Protein AF-0000000084556655 (afdb_homodimer)

Sequence (620 aa):
MANNKLNLEGQIQQMKSKNIGFNIVKEPEALEYLAKHTYYFRLKHYAENFEKIKKPGVGTRYLALEFAHLKELSLLDLYYRRVMFNIVQDVEHYAKIQLLNALARNKKENGYDIVNEYMEKRKYLDKELSRHQTKYAKGLIEKYRGNFAVWNIIEVQTFSQFIDLYDMYFEKYQQKHVDTKYINVVKNLRNSIAHNNCLMFNLHPSATASDTEDAIRIAVGMGLDEDESREMNHVTFIKELNITLYVFWNIVTSEEEKEFQLELLHDLVNKRFNRHMFYFENNNIVLPVLKYAQKLVKFYFDKICDNKNHMANNKLNLEGQIQQMKSKNIGFNIVKEPEALEYLAKHTYYFRLKHYAENFEKIKKPGVGTRYLALEFAHLKELSLLDLYYRRVMFNIVQDVEHYAKIQLLNALARNKKENGYDIVNEYMEKRKYLDKELSRHQTKYAKGLIEKYRGNFAVWNIIEVQTFSQFIDLYDMYFEKYQQKHVDTKYINVVKNLRNSIAHNNCLMFNLHPSATASDTEDAIRIAVGMGLDEDESREMNHVTFIKELNITLYVFWNIVTSEEEKEFQLELLHDLVNKRFNRHMFYFENNNIVLPVLKYAQKLVKFYFDKICDNKNH

Solvent-accessible surface area (backbone atoms only — not comparable to full-atom values): 33568 Å² total; per-residue (Å²): 128,82,93,59,69,52,41,71,67,50,47,53,51,50,38,44,67,26,43,39,36,50,83,84,39,39,63,70,58,48,49,49,43,42,72,39,74,43,46,69,64,66,43,50,41,40,52,64,48,47,56,65,45,77,45,91,95,72,43,61,31,40,52,93,39,40,51,48,51,35,54,47,51,53,49,52,40,53,54,48,44,63,53,47,48,56,52,42,50,46,40,56,53,29,50,52,44,48,51,51,53,53,45,49,69,32,90,88,51,62,42,38,61,64,41,51,53,48,47,64,73,35,78,56,45,68,60,50,44,63,71,65,46,41,84,74,28,43,64,55,50,67,71,32,62,96,62,48,32,52,78,58,44,63,68,49,42,54,72,68,56,39,51,51,53,53,44,54,51,39,66,72,66,65,55,93,73,80,59,58,74,50,51,48,46,33,49,50,51,42,50,36,48,74,59,67,50,70,66,65,27,55,46,37,53,75,40,72,42,73,86,36,63,64,40,25,51,53,41,35,72,71,69,44,57,59,70,58,30,52,42,45,26,19,10,47,56,47,25,45,50,52,37,36,50,53,50,38,66,72,50,51,65,36,64,67,59,52,49,53,54,40,50,56,46,35,49,43,51,66,44,58,51,55,75,59,44,74,76,30,70,89,36,88,32,53,38,59,49,53,54,50,52,28,52,59,43,46,53,57,42,49,51,51,55,51,53,70,78,98,127,80,90,60,72,52,42,72,68,50,47,53,51,51,39,43,66,25,42,39,37,47,82,84,39,40,63,70,58,49,49,50,42,43,73,38,74,44,48,68,63,66,42,52,43,40,52,64,49,47,55,66,46,77,44,91,95,71,42,62,32,40,52,93,38,40,52,48,53,35,54,48,51,52,49,52,39,52,54,49,43,62,56,47,47,56,50,42,51,44,42,54,53,29,49,52,44,51,52,51,54,52,44,49,70,33,89,90,50,63,41,38,61,65,41,50,51,49,48,66,72,34,77,57,45,70,60,50,44,62,69,66,48,42,84,75,28,43,62,55,49,67,72,31,60,96,61,48,33,53,77,56,44,64,68,50,42,53,72,69,56,40,50,51,53,52,45,54,52,39,67,74,67,68,54,95,72,80,59,59,74,52,51,50,48,34,51,52,52,43,52,36,48,73,60,67,50,68,67,66,26,56,46,38,52,78,41,70,41,74,85,37,63,62,41,27,50,53,40,36,71,74,68,44,58,59,70,60,30,53,42,46,25,19,10,46,57,46,26,45,50,51,39,36,51,54,48,38,67,72,49,50,65,36,64,66,58,52,48,51,53,40,49,54,47,35,47,42,51,65,43,56,52,54,75,60,44,73,75,30,69,90,37,86,32,52,39,59,50,53,53,49,50,28,52,59,45,45,52,57,42,49,52,51,55,50,53,72,76,97

Structure (mmCIF, N/CA/C/O backbone):
data_AF-0000000084556655-model_v1
#
loop_
_entity.id
_entity.type
_entity.pdbx_description
1 polymer 'CAAX protease'
#
loop_
_atom_site.group_PDB
_atom_site.id
_atom_site.type_symbol
_atom_site.label_atom_id
_atom_site.label_alt_id
_atom_site.label_comp_id
_atom_site.label_asym_id
_atom_site.label_entity_id
_atom_site.label_seq_id
_atom_site.pdbx_PDB_ins_code
_atom_site.Cartn_x
_atom_site.Cartn_y
_atom_site.Cartn_z
_atom_site.occupancy
_atom_site.B_iso_or_equiv
_atom_site.auth_seq_id
_atom_site.auth_comp_id
_atom_site.auth_asym_id
_atom_site.auth_atom_id
_atom_site.pdbx_PDB_model_num
ATOM 1 N N . MET A 1 1 ? 0.926 -37.781 -4.48 1 36.56 1 MET A N 1
ATOM 2 C CA . MET A 1 1 ? 2.109 -37.438 -5.27 1 36.56 1 MET A CA 1
ATOM 3 C C . MET A 1 1 ? 3.045 -36.531 -4.5 1 36.56 1 MET A C 1
ATOM 5 O O . MET A 1 1 ? 2.588 -35.656 -3.752 1 36.56 1 MET A O 1
ATOM 9 N N . ALA A 1 2 ? 4.145 -36.906 -4.195 1 43.53 2 ALA A N 1
ATOM 10 C CA . ALA A 1 2 ? 5.148 -36.312 -3.309 1 43.53 2 ALA A CA 1
ATOM 11 C C . ALA A 1 2 ? 5.379 -34.844 -3.635 1 43.53 2 ALA A C 1
ATOM 13 O O . ALA A 1 2 ? 5.59 -34.469 -4.797 1 43.53 2 ALA A O 1
ATOM 14 N N . ASN A 1 3 ? 4.715 -33.906 -2.957 1 57.12 3 ASN A N 1
ATOM 15 C CA . ASN A 1 3 ? 4.926 -32.469 -2.996 1 57.12 3 ASN A CA 1
ATOM 16 C C . ASN A 1 3 ? 6.41 -32.125 -3.064 1 57.12 3 ASN A C 1
ATOM 18 O O . ASN A 1 3 ? 7.074 -32 -2.033 1 57.12 3 ASN A O 1
ATOM 22 N N . ASN A 1 4 ? 7.039 -32.594 -4.25 1 71.06 4 ASN A N 1
ATOM 23 C CA . ASN A 1 4 ? 8.477 -32.438 -4.438 1 71.06 4 ASN A CA 1
ATOM 24 C C . ASN A 1 4 ? 8.812 -31.062 -5.027 1 71.06 4 ASN A C 1
ATOM 26 O O . ASN A 1 4 ? 7.965 -30.422 -5.656 1 71.06 4 ASN A O 1
ATOM 30 N N . LYS A 1 5 ? 9.836 -30.625 -4.621 1 86.19 5 LYS A N 1
ATOM 31 C CA . LYS A 1 5 ? 10.438 -29.453 -5.242 1 86.19 5 LYS A CA 1
ATOM 32 C C . LYS A 1 5 ? 10.547 -29.625 -6.754 1 86.19 5 LYS A C 1
ATOM 34 O O . LYS A 1 5 ? 11.047 -30.641 -7.234 1 86.19 5 LYS A O 1
ATOM 39 N N . LEU A 1 6 ? 9.922 -28.781 -7.5 1 88.56 6 LEU A N 1
ATOM 40 C CA . LEU A 1 6 ? 9.945 -28.844 -8.961 1 88.56 6 LEU A CA 1
ATOM 41 C C . LEU A 1 6 ? 10.711 -27.672 -9.555 1 88.56 6 LEU A C 1
ATOM 43 O O . LEU A 1 6 ? 10.617 -26.547 -9.055 1 88.56 6 LEU A O 1
ATOM 47 N N . ASN A 1 7 ? 11.492 -28.016 -10.57 1 90.38 7 ASN A N 1
ATOM 48 C CA . ASN A 1 7 ? 11.992 -26.906 -11.398 1 90.38 7 ASN A CA 1
ATOM 49 C C . ASN A 1 7 ? 10.922 -26.406 -12.359 1 90.38 7 ASN A C 1
ATOM 51 O O . ASN A 1 7 ? 9.773 -26.844 -12.312 1 90.38 7 ASN A O 1
ATOM 55 N N . LEU A 1 8 ? 11.273 -25.516 -13.219 1 91.88 8 LEU A N 1
ATOM 56 C CA . LEU A 1 8 ? 10.281 -24.859 -14.07 1 91.88 8 LEU A CA 1
ATOM 57 C C . LEU A 1 8 ? 9.633 -25.875 -15.016 1 91.88 8 LEU A C 1
ATOM 59 O O . LEU A 1 8 ? 8.414 -25.859 -15.203 1 91.88 8 LEU A O 1
ATOM 63 N N . GLU A 1 9 ? 10.453 -26.719 -15.57 1 93 9 GLU A N 1
ATOM 64 C CA . GLU A 1 9 ? 9.922 -27.734 -16.469 1 93 9 GLU A CA 1
ATOM 65 C C . GLU A 1 9 ? 9.008 -28.703 -15.734 1 93 9 GLU A C 1
ATOM 67 O O . GLU A 1 9 ? 7.977 -29.125 -16.266 1 93 9 GLU A O 1
ATOM 72 N N . GLY A 1 10 ? 9.461 -29.031 -14.586 1 93.44 10 GLY A N 1
ATOM 73 C CA . GLY A 1 10 ? 8.633 -29.891 -13.75 1 93.44 10 GLY A CA 1
ATOM 74 C C . GLY A 1 10 ? 7.297 -29.25 -13.398 1 93.44 10 GLY A C 1
ATOM 75 O O . GLY A 1 10 ? 6.277 -29.953 -13.32 1 93.44 10 GLY A O 1
ATOM 76 N N . GLN A 1 11 ? 7.289 -27.969 -13.188 1 93.56 11 GLN A N 1
ATOM 77 C CA . GLN A 1 11 ? 6.051 -27.25 -12.906 1 93.56 11 GLN A CA 1
ATOM 78 C C . GLN A 1 11 ? 5.098 -27.297 -14.094 1 93.56 11 GLN A C 1
ATOM 80 O O . GLN A 1 11 ? 3.896 -27.516 -13.922 1 93.56 11 GLN A O 1
ATOM 85 N N . ILE A 1 12 ? 5.652 -27.109 -15.266 1 95.75 12 ILE A N 1
ATOM 86 C CA . ILE A 1 12 ? 4.844 -27.172 -16.484 1 95.75 12 ILE A CA 1
ATOM 87 C C . ILE A 1 12 ? 4.234 -28.562 -16.625 1 95.75 12 ILE A C 1
ATOM 89 O O . ILE A 1 12 ? 3.049 -28.703 -16.938 1 95.75 12 ILE A O 1
ATOM 93 N N . GLN A 1 13 ? 5.043 -29.594 -16.359 1 94.81 13 GLN A N 1
ATOM 94 C CA . GLN A 1 13 ? 4.555 -30.969 -16.453 1 94.81 13 GLN A CA 1
ATOM 95 C C . GLN A 1 13 ? 3.459 -31.234 -15.43 1 94.81 13 GLN A C 1
ATOM 97 O O . GLN A 1 13 ? 2.486 -31.938 -15.719 1 94.81 13 GLN A O 1
ATOM 102 N N . GLN A 1 14 ? 3.652 -30.688 -14.289 1 93.19 14 GLN A N 1
ATOM 103 C CA . GLN A 1 14 ? 2.627 -30.844 -13.266 1 93.19 14 GLN A CA 1
ATOM 104 C C . GLN A 1 14 ? 1.327 -30.156 -13.688 1 93.19 14 GLN A C 1
ATOM 106 O O . GLN A 1 14 ? 0.241 -30.703 -13.477 1 93.19 14 GLN A O 1
ATOM 111 N N . MET A 1 15 ? 1.434 -29.016 -14.242 1 95.56 15 MET A N 1
ATOM 112 C CA . MET A 1 15 ? 0.252 -28.312 -14.727 1 95.56 15 MET A CA 1
ATOM 113 C C . MET A 1 15 ? -0.468 -29.125 -15.797 1 95.56 15 MET A C 1
ATOM 115 O O . MET A 1 15 ? -1.693 -29.25 -15.773 1 95.56 15 MET A O 1
ATOM 119 N N . LYS A 1 16 ? 0.329 -29.688 -16.609 1 95.62 16 LYS A N 1
ATOM 120 C CA . LYS A 1 16 ? -0.246 -30.516 -17.672 1 95.62 16 LYS A CA 1
ATOM 121 C C . LYS A 1 16 ? -0.95 -31.734 -17.078 1 95.62 16 LYS A C 1
ATOM 123 O O . LYS A 1 16 ? -2.023 -32.125 -17.547 1 95.62 16 LYS A O 1
ATOM 128 N N . SER A 1 17 ? -0.299 -32.25 -16.109 1 93.12 17 SER A N 1
ATOM 129 C CA . SER A 1 17 ? -0.875 -33.438 -15.461 1 93.12 17 SER A CA 1
ATOM 130 C C . SER A 1 17 ? -2.215 -33.125 -14.812 1 93.12 17 SER A C 1
ATOM 132 O O . SER A 1 17 ? -3.047 -34 -14.617 1 93.12 17 SER A O 1
ATOM 134 N N . LYS A 1 18 ? -2.42 -31.859 -14.5 1 94.56 18 LYS A N 1
ATOM 135 C CA . LYS A 1 18 ? -3.674 -31.406 -13.898 1 94.56 18 LYS A CA 1
ATOM 136 C C . LYS A 1 18 ? -4.629 -30.875 -14.961 1 94.56 18 LYS A C 1
ATOM 138 O O . LYS A 1 18 ? -5.645 -30.266 -14.641 1 94.56 18 LYS A O 1
ATOM 143 N N . ASN A 1 19 ? -4.242 -31.031 -16.203 1 95.31 19 ASN A N 1
ATOM 144 C CA . ASN A 1 19 ? -5.051 -30.703 -17.375 1 95.31 19 ASN A CA 1
ATOM 145 C C . ASN A 1 19 ? -5.141 -29.203 -17.578 1 95.31 19 ASN A C 1
ATOM 147 O O . ASN A 1 19 ? -6.18 -28.688 -18 1 95.31 19 ASN A O 1
ATOM 151 N N . ILE A 1 20 ? -4.137 -28.531 -17.156 1 97.19 20 ILE A N 1
ATOM 152 C CA . ILE A 1 20 ? -4.004 -27.125 -17.516 1 97.19 20 ILE A CA 1
ATOM 153 C C . ILE A 1 20 ? -3.404 -27 -18.922 1 97.19 20 ILE A C 1
ATOM 155 O O . ILE A 1 20 ? -2.361 -27.594 -19.203 1 97.19 20 ILE A O 1
ATOM 159 N N . GLY A 1 21 ? -4.082 -26.203 -19.781 1 97.44 21 GLY A N 1
ATOM 160 C CA . GLY A 1 21 ? -3.688 -26.156 -21.172 1 97.44 21 GLY A CA 1
ATOM 161 C C . GLY A 1 21 ? -2.678 -25.062 -21.469 1 97.44 21 GLY A C 1
ATOM 162 O O . GLY A 1 21 ? -2.559 -24.094 -20.703 1 97.44 21 GLY A O 1
ATOM 163 N N . PHE A 1 22 ? -2.008 -25.219 -22.531 1 98.12 22 PHE A N 1
ATOM 164 C CA . PHE A 1 22 ? -1.019 -24.266 -23.031 1 98.12 22 PHE A CA 1
ATOM 165 C C . PHE A 1 22 ? -1.264 -23.953 -24.5 1 98.12 22 PHE A C 1
ATOM 167 O O . PHE A 1 22 ? -0.319 -23.859 -25.297 1 98.12 22 PHE A O 1
ATOM 174 N N . ASN A 1 23 ? -2.533 -23.734 -24.797 1 97.12 23 ASN A N 1
ATOM 175 C CA . ASN A 1 23 ? -2.902 -23.5 -26.203 1 97.12 23 ASN A CA 1
ATOM 176 C C . ASN A 1 23 ? -2.916 -22 -26.531 1 97.12 23 ASN A C 1
ATOM 178 O O . ASN A 1 23 ? -2.717 -21.625 -27.672 1 97.12 23 ASN A O 1
ATOM 182 N N . ILE A 1 24 ? -3.225 -21.188 -25.547 1 97.12 24 ILE A N 1
ATOM 183 C CA . ILE A 1 24 ? -3.23 -19.75 -25.719 1 97.12 24 ILE A CA 1
ATOM 184 C C . ILE A 1 24 ? -1.833 -19.188 -25.469 1 97.12 24 ILE A C 1
ATOM 186 O O . ILE A 1 24 ? -1.257 -18.516 -26.328 1 97.12 24 ILE A O 1
ATOM 190 N N . VAL A 1 25 ? -1.324 -19.484 -24.312 1 97.38 25 VAL A N 1
ATOM 191 C CA . VAL A 1 25 ? 0.08 -19.234 -24 1 97.38 25 VAL A CA 1
ATOM 192 C C . VAL A 1 25 ? 0.868 -20.547 -24.141 1 97.38 25 VAL A C 1
ATOM 194 O O . VAL A 1 25 ? 0.586 -21.516 -23.453 1 97.38 25 VAL A O 1
ATOM 197 N N . LYS A 1 26 ? 1.854 -20.547 -25 1 97.94 26 LYS A N 1
ATOM 198 C CA . LYS A 1 26 ? 2.623 -21.766 -25.25 1 97.94 26 LYS A CA 1
ATOM 199 C C . LYS A 1 26 ? 3.605 -22.031 -24.109 1 97.94 26 LYS A C 1
ATOM 201 O O . LYS A 1 26 ? 3.906 -21.141 -23.312 1 97.94 26 LYS A O 1
ATOM 206 N N . GLU A 1 27 ? 4.031 -23.234 -24.031 1 97.56 27 GLU A N 1
ATOM 207 C CA . GLU A 1 27 ? 4.863 -23.703 -22.922 1 97.56 27 GLU A CA 1
ATOM 208 C C . GLU A 1 27 ? 6.117 -22.844 -22.781 1 97.56 27 GLU A C 1
ATOM 210 O O . GLU A 1 27 ? 6.477 -22.438 -21.672 1 97.56 27 GLU A O 1
ATOM 215 N N . PRO A 1 28 ? 6.777 -22.422 -23.875 1 97.06 28 PRO A N 1
ATOM 216 C CA . PRO A 1 28 ? 7.984 -21.609 -23.703 1 97.06 28 PRO A CA 1
ATOM 217 C C . PRO A 1 28 ? 7.688 -20.25 -23.078 1 97.06 28 PRO A C 1
ATOM 219 O O . PRO A 1 28 ? 8.461 -19.766 -22.25 1 97.06 28 PRO A O 1
ATOM 222 N N . GLU A 1 29 ? 6.617 -19.703 -23.516 1 97.19 29 GLU A N 1
ATOM 223 C CA . GLU A 1 29 ? 6.211 -18.422 -22.938 1 97.19 29 GLU A CA 1
ATOM 224 C C . GLU A 1 29 ? 5.828 -18.578 -21.469 1 97.19 29 GLU A C 1
ATOM 226 O O . GLU A 1 29 ? 6.129 -17.703 -20.656 1 97.19 29 GLU A O 1
ATOM 231 N N . ALA A 1 30 ? 5.113 -19.609 -21.188 1 97.56 30 ALA A N 1
ATOM 232 C CA . ALA A 1 30 ? 4.73 -19.875 -19.797 1 97.56 30 ALA A CA 1
ATOM 233 C C . ALA A 1 30 ? 5.961 -20.047 -18.906 1 97.56 30 ALA A C 1
ATOM 235 O O . ALA A 1 30 ? 5.996 -19.562 -17.781 1 97.56 30 ALA A O 1
ATOM 236 N N . LEU A 1 31 ? 6.957 -20.766 -19.469 1 95.81 31 LEU A N 1
ATOM 237 C CA . LEU A 1 31 ? 8.211 -20.969 -18.75 1 95.81 31 LEU A CA 1
ATOM 238 C C . LEU A 1 31 ? 8.883 -19.641 -18.422 1 95.81 31 LEU A C 1
ATOM 240 O O . LEU A 1 31 ? 9.328 -19.406 -17.297 1 95.81 31 LEU A O 1
ATOM 244 N N . GLU A 1 32 ? 8.883 -18.812 -19.391 1 95.12 32 GLU A N 1
ATOM 245 C CA . GLU A 1 32 ? 9.484 -17.5 -19.219 1 95.12 32 GLU A CA 1
ATOM 246 C C . GLU A 1 32 ? 8.703 -16.688 -18.188 1 95.12 32 GLU A C 1
ATOM 248 O O . GLU A 1 32 ? 9.305 -15.969 -17.375 1 95.12 32 GLU A O 1
ATOM 253 N N . TYR A 1 33 ? 7.43 -16.766 -18.266 1 95.56 33 TYR A N 1
ATOM 254 C CA . TYR A 1 33 ? 6.582 -16.016 -17.344 1 95.56 33 TYR A CA 1
ATOM 255 C C . TYR A 1 33 ? 6.809 -16.484 -15.914 1 95.56 33 TYR A C 1
ATOM 257 O O . TYR A 1 33 ? 6.922 -15.656 -15 1 95.56 33 TYR A O 1
ATOM 265 N N . LEU A 1 34 ? 6.93 -17.766 -15.719 1 94.56 34 LEU A N 1
ATOM 266 C CA . LEU A 1 34 ? 7.168 -18.328 -14.398 1 94.56 34 LEU A CA 1
ATOM 267 C C . LEU A 1 34 ? 8.57 -17.984 -13.906 1 94.56 34 LEU A C 1
ATOM 269 O O . LEU A 1 34 ? 8.789 -17.812 -12.703 1 94.56 34 LEU A O 1
ATOM 273 N N . ALA A 1 35 ? 9.445 -17.812 -14.805 1 91.44 35 ALA A N 1
ATOM 274 C CA . ALA A 1 35 ? 10.836 -17.516 -14.445 1 91.44 35 ALA A CA 1
ATOM 275 C C . ALA A 1 35 ? 11 -16.047 -14.047 1 91.44 35 ALA A C 1
ATOM 277 O O . ALA A 1 35 ? 11.812 -15.734 -13.18 1 91.44 35 ALA A O 1
ATOM 278 N N . LYS A 1 36 ? 10.125 -15.211 -14.617 1 93.5 36 LYS A N 1
ATOM 279 C CA . LYS A 1 36 ? 10.492 -13.797 -14.562 1 93.5 36 LYS A CA 1
ATOM 280 C C . LYS A 1 36 ? 9.398 -12.977 -13.883 1 93.5 36 LYS A C 1
ATOM 282 O O . LYS A 1 36 ? 9.633 -11.836 -13.477 1 93.5 36 LYS A O 1
ATOM 287 N N . HIS A 1 37 ? 8.234 -13.531 -13.727 1 94.06 37 HIS A N 1
ATOM 288 C CA . HIS A 1 37 ? 7.137 -12.648 -13.352 1 94.06 37 HIS A CA 1
ATOM 289 C C . HIS A 1 37 ? 6.402 -13.18 -12.117 1 94.06 37 HIS A C 1
ATOM 291 O O . HIS A 1 37 ? 5.805 -12.406 -11.367 1 94.06 37 HIS A O 1
ATOM 297 N N . THR A 1 38 ? 6.41 -14.477 -12 1 93.94 38 THR A N 1
ATOM 298 C CA . THR A 1 38 ? 5.645 -15.07 -10.914 1 93.94 38 THR A CA 1
ATOM 299 C C . THR A 1 38 ? 6.105 -16.5 -10.648 1 93.94 38 THR A C 1
ATOM 301 O O . THR A 1 38 ? 7.219 -16.875 -11.008 1 93.94 38 THR A O 1
ATOM 304 N N . TYR A 1 39 ? 5.402 -17.219 -9.828 1 93 39 TYR A N 1
ATOM 305 C CA . TYR A 1 39 ? 5.707 -18.609 -9.531 1 93 39 TYR A CA 1
ATOM 306 C C . TYR A 1 39 ? 4.434 -19.438 -9.43 1 93 39 TYR A C 1
ATOM 308 O O . TYR A 1 39 ? 3.357 -18.906 -9.156 1 93 39 TYR A O 1
ATOM 316 N N . TYR A 1 40 ? 4.602 -20.641 -9.672 1 92.12 40 TYR A N 1
ATOM 317 C CA . TYR A 1 40 ? 3.486 -21.562 -9.898 1 92.12 40 TYR A CA 1
ATOM 318 C C . TYR A 1 40 ? 2.537 -21.562 -8.703 1 92.12 40 TYR A C 1
ATOM 320 O O . TYR A 1 40 ? 1.316 -21.516 -8.875 1 92.12 40 TYR A O 1
ATOM 328 N N . PHE A 1 41 ? 3.014 -21.594 -7.516 1 91 41 PHE A N 1
ATOM 329 C CA . PHE A 1 41 ? 2.16 -21.672 -6.336 1 91 41 PHE A CA 1
ATOM 330 C C . PHE A 1 41 ? 1.238 -20.469 -6.25 1 91 41 PHE A C 1
ATOM 332 O O . PHE A 1 41 ? 0.073 -20.594 -5.867 1 91 41 PHE A O 1
ATOM 339 N N . ARG A 1 42 ? 1.757 -19.359 -6.605 1 91.81 42 ARG A N 1
ATOM 340 C CA . ARG A 1 42 ? 0.93 -18.156 -6.613 1 91.81 42 ARG A CA 1
ATOM 341 C C . ARG A 1 42 ? -0.181 -18.266 -7.652 1 91.81 42 ARG A C 1
ATOM 343 O O . ARG A 1 42 ? -1.332 -17.922 -7.375 1 91.81 42 ARG A O 1
ATOM 350 N N . LEU A 1 43 ? 0.167 -18.75 -8.781 1 93.69 43 LEU A N 1
ATOM 351 C CA . LEU A 1 43 ? -0.806 -18.891 -9.859 1 93.69 43 LEU A CA 1
ATOM 352 C C . LEU A 1 43 ? -1.893 -19.891 -9.477 1 93.69 43 LEU A C 1
ATOM 354 O O . LEU A 1 43 ? -3.049 -19.734 -9.883 1 93.69 43 LEU A O 1
ATOM 358 N N . LYS A 1 44 ? -1.486 -20.828 -8.75 1 90.94 44 LYS A N 1
ATOM 359 C CA . LYS A 1 44 ? -2.395 -21.906 -8.359 1 90.94 44 LYS A CA 1
ATOM 360 C C . LYS A 1 44 ? -3.562 -21.359 -7.543 1 90.94 44 LYS A C 1
ATOM 362 O O . LYS A 1 44 ? -4.645 -21.953 -7.531 1 90.94 44 LYS A O 1
ATOM 367 N N . HIS A 1 45 ? -3.361 -20.25 -6.875 1 90.88 45 HIS A N 1
ATOM 368 C CA . HIS A 1 45 ? -4.438 -19.656 -6.09 1 90.88 45 HIS A CA 1
ATOM 369 C C . HIS A 1 45 ? -5.637 -19.312 -6.973 1 90.88 45 HIS A C 1
ATOM 371 O O . HIS A 1 45 ? -6.785 -19.453 -6.543 1 90.88 45 HIS A O 1
ATOM 377 N N . TYR A 1 46 ? -5.391 -19.016 -8.18 1 94.56 46 TYR A N 1
ATOM 378 C CA . TYR A 1 46 ? -6.449 -18.578 -9.07 1 94.56 46 TYR A CA 1
ATOM 379 C C . TYR A 1 46 ? -7.152 -19.75 -9.727 1 94.56 46 TYR A C 1
ATOM 381 O O . TYR A 1 46 ? -8.25 -19.609 -10.273 1 94.56 46 TYR A O 1
ATOM 389 N N . ALA A 1 47 ? -6.508 -20.906 -9.656 1 93.69 47 ALA A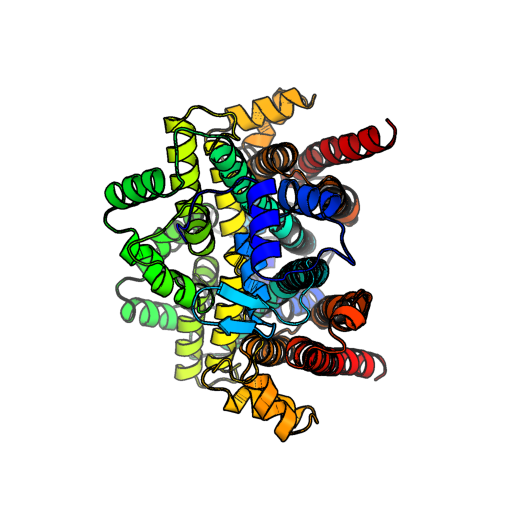 N 1
ATOM 390 C CA . ALA A 1 47 ? -7.09 -22.109 -10.258 1 93.69 47 ALA A CA 1
ATOM 391 C C . ALA A 1 47 ? -8.344 -22.547 -9.508 1 93.69 47 ALA A C 1
ATOM 393 O O . ALA A 1 47 ? -9.18 -23.266 -10.047 1 93.69 47 ALA A O 1
ATOM 394 N N . GLU A 1 48 ? -8.477 -22.016 -8.281 1 89.75 48 GLU A N 1
ATOM 395 C CA . GLU A 1 48 ? -9.656 -22.344 -7.488 1 89.75 48 GLU A CA 1
ATOM 396 C C . GLU A 1 48 ? -10.922 -21.797 -8.148 1 89.75 48 GLU A C 1
ATOM 398 O O . GLU A 1 48 ? -12.031 -22.25 -7.832 1 89.75 48 GLU A O 1
ATOM 403 N N . ASN A 1 49 ? -10.805 -20.922 -9.055 1 94.75 49 ASN A N 1
ATOM 404 C CA . ASN A 1 49 ? -11.938 -20.297 -9.719 1 94.75 49 ASN A CA 1
ATOM 405 C C . ASN A 1 49 ? -12.438 -21.125 -10.898 1 94.75 49 ASN A C 1
ATOM 407 O O . ASN A 1 49 ? -13.367 -20.719 -11.602 1 94.75 49 ASN A O 1
ATOM 411 N N . PHE A 1 50 ? -11.859 -22.281 -11.055 1 95.06 50 PHE A N 1
ATOM 412 C CA . PHE A 1 50 ? -12.203 -23.109 -12.195 1 95.06 50 PHE A CA 1
ATOM 413 C C . PHE A 1 50 ? -12.688 -24.484 -11.734 1 95.06 50 PHE A C 1
ATOM 415 O O . PHE A 1 50 ? -12.297 -24.953 -10.664 1 95.06 50 PHE A O 1
ATOM 422 N N . GLU A 1 51 ? -13.477 -25.078 -12.539 1 92.56 51 GLU A N 1
ATOM 423 C CA . GLU A 1 51 ? -14.016 -26.391 -12.219 1 92.56 51 GLU A CA 1
ATOM 424 C C . GLU A 1 51 ? -12.938 -27.469 -12.312 1 92.56 51 GLU A C 1
ATOM 426 O O . GLU A 1 51 ? -12.055 -27.406 -13.172 1 92.56 51 GLU A O 1
ATOM 431 N N . LYS A 1 52 ? -13.039 -28.312 -11.352 1 91.75 52 LYS A N 1
ATOM 432 C CA . LYS A 1 52 ? -12.102 -29.438 -11.336 1 91.75 52 LYS A CA 1
ATOM 433 C C . LYS A 1 52 ? -12.789 -30.734 -10.93 1 91.75 52 LYS A C 1
ATOM 435 O O . LYS A 1 52 ? -13.836 -30.703 -10.273 1 91.75 52 LYS A O 1
ATOM 440 N N . ILE A 1 53 ? -12.305 -31.797 -11.516 1 91.19 53 ILE A N 1
ATOM 441 C CA . ILE A 1 53 ? -12.773 -33.125 -11.188 1 91.19 53 ILE A CA 1
ATOM 442 C C . ILE A 1 53 ? -11.68 -33.906 -10.461 1 91.19 53 ILE A C 1
ATOM 444 O O . ILE A 1 53 ? -10.5 -33.812 -10.82 1 91.19 53 ILE A O 1
ATOM 448 N N . LYS A 1 54 ? -12.156 -34.469 -9.359 1 86.06 54 LYS A N 1
ATOM 449 C CA . LYS A 1 54 ? -11.219 -35.312 -8.648 1 86.06 54 LYS A CA 1
ATOM 450 C C . LYS A 1 54 ? -11.523 -36.781 -8.891 1 86.06 54 LYS A C 1
ATOM 452 O O . LYS A 1 54 ? -12.648 -37.25 -8.641 1 86.06 54 LYS A O 1
ATOM 457 N N . LYS A 1 55 ? -10.703 -37.438 -9.664 1 77.56 55 LYS A N 1
ATOM 458 C CA . LYS A 1 55 ? -10.898 -38.875 -9.875 1 77.56 55 LYS A CA 1
ATOM 459 C C . LYS A 1 55 ? -9.922 -39.688 -9.031 1 77.56 55 LYS A C 1
ATOM 461 O O . LYS A 1 55 ? -8.758 -39.312 -8.883 1 77.56 55 LYS A O 1
ATOM 466 N N . PRO A 1 56 ? -10.461 -40.719 -8.492 1 78.94 56 PRO A N 1
ATOM 467 C CA . PRO A 1 56 ? -9.57 -41.594 -7.734 1 78.94 56 PRO A CA 1
ATOM 468 C C . PRO A 1 56 ? -8.375 -42.062 -8.555 1 78.94 56 PRO A C 1
ATOM 470 O O . PRO A 1 56 ? -8.531 -42.469 -9.711 1 78.94 56 PRO A O 1
ATOM 473 N N . GLY A 1 57 ? -7.137 -41.906 -8.109 1 75.94 57 GLY A N 1
ATOM 474 C CA . GLY A 1 57 ? -5.918 -42.406 -8.734 1 75.94 57 GLY A CA 1
ATOM 475 C C . GLY A 1 57 ? -5.258 -41.375 -9.641 1 75.94 57 GLY A C 1
ATOM 476 O O . GLY A 1 57 ? -4.066 -41.5 -9.93 1 75.94 57 GLY A O 1
ATOM 477 N N . VAL A 1 58 ? -5.996 -40.469 -10.18 1 75.19 58 VAL A N 1
ATOM 478 C CA . VAL A 1 58 ? -5.445 -39.531 -11.164 1 75.19 58 VAL A CA 1
ATOM 479 C C . VAL A 1 58 ? -5.18 -38.188 -10.5 1 75.19 58 VAL A C 1
ATOM 481 O O . VAL A 1 58 ? -4.254 -37.469 -10.891 1 75.19 58 VAL A O 1
ATOM 484 N N . GLY A 1 59 ? -5.961 -37.875 -9.523 1 84 59 GLY A N 1
ATOM 485 C CA . GLY A 1 59 ? -5.805 -36.594 -8.844 1 84 59 GLY A CA 1
ATOM 486 C C . GLY A 1 59 ? -6.703 -35.531 -9.414 1 84 59 GLY A C 1
ATOM 487 O O . GLY A 1 59 ? -7.781 -35.812 -9.938 1 84 59 GLY A O 1
ATOM 488 N N . THR A 1 60 ? -6.344 -34.25 -9.156 1 87.69 60 THR A N 1
ATOM 489 C CA . THR A 1 60 ? -7.137 -33.094 -9.578 1 87.69 60 THR A CA 1
ATOM 490 C C . THR A 1 60 ? -6.941 -32.812 -11.062 1 87.69 60 THR A C 1
ATOM 492 O O . THR A 1 60 ? -5.809 -32.75 -11.547 1 87.69 60 THR A O 1
ATOM 495 N N . ARG A 1 61 ? -8.023 -32.75 -11.82 1 93.06 61 ARG A N 1
ATOM 496 C CA . ARG A 1 61 ? -8.008 -32.344 -13.219 1 93.06 61 ARG A CA 1
ATOM 497 C C . ARG A 1 61 ? -8.953 -31.172 -13.453 1 93.06 61 ARG A C 1
ATOM 499 O O . ARG A 1 61 ? -10.148 -31.266 -13.148 1 93.06 61 ARG A O 1
ATOM 506 N N . TYR A 1 62 ? -8.375 -30.156 -14.062 1 94.75 62 TYR A N 1
ATOM 507 C CA . TYR A 1 62 ? -9.188 -28.969 -14.305 1 94.75 62 TYR A CA 1
ATOM 508 C C . TYR A 1 62 ? -9.961 -29.094 -15.617 1 94.75 62 TYR A C 1
ATOM 510 O O . TYR A 1 62 ? -9.547 -29.812 -16.531 1 94.75 62 TYR A O 1
ATOM 518 N N . LEU A 1 63 ? -11.078 -28.422 -15.531 1 92.88 63 LEU A N 1
ATOM 519 C CA . LEU A 1 63 ? -11.906 -28.391 -16.734 1 92.88 63 LEU A CA 1
ATOM 520 C C . LEU A 1 63 ? -11.758 -27.047 -17.453 1 92.88 63 LEU A C 1
ATOM 522 O O . LEU A 1 63 ? -12.008 -26 -16.859 1 92.88 63 LEU A O 1
ATOM 526 N N . ALA A 1 64 ? -11.312 -27.016 -18.656 1 93.06 64 ALA A N 1
ATOM 527 C CA . ALA A 1 64 ? -11.258 -25.828 -19.516 1 93.06 64 ALA A CA 1
ATOM 528 C C . ALA A 1 64 ? -10.383 -24.75 -18.906 1 93.06 64 ALA A C 1
ATOM 530 O O . ALA A 1 64 ? -10.789 -23.578 -18.844 1 93.06 64 ALA A O 1
ATOM 531 N N . LEU A 1 65 ? -9.352 -25.125 -18.297 1 97 65 LEU A N 1
ATOM 532 C CA . LEU A 1 65 ? -8.406 -24.172 -17.719 1 97 65 LEU A CA 1
ATOM 533 C C . LEU A 1 65 ? -7.152 -24.062 -18.562 1 97 65 LEU A C 1
ATOM 535 O O . LEU A 1 65 ? -6.578 -25.078 -18.969 1 97 65 LEU A O 1
ATOM 539 N N . GLU A 1 66 ? -6.844 -22.875 -18.953 1 97.75 66 GLU A N 1
ATOM 540 C CA . GLU A 1 66 ? -5.613 -22.547 -19.672 1 97.75 66 GLU A CA 1
ATOM 541 C C . GLU A 1 66 ? -4.66 -21.734 -18.797 1 97.75 66 GLU A C 1
ATOM 543 O O . GLU A 1 66 ? -5.098 -20.938 -17.969 1 97.75 66 GLU A O 1
ATOM 548 N N . PHE A 1 67 ? -3.307 -21.938 -19.031 1 98.19 67 PHE A N 1
ATOM 549 C CA . PHE A 1 67 ? -2.312 -21.109 -18.359 1 98.19 67 PHE A CA 1
ATOM 550 C C . PHE A 1 67 ? -2.633 -19.625 -18.531 1 98.19 67 PHE A C 1
ATOM 552 O O . PHE A 1 67 ? -2.465 -18.844 -17.594 1 98.19 67 PHE A O 1
ATOM 559 N N . ALA A 1 68 ? -3.156 -19.281 -19.656 1 98.06 68 ALA A N 1
ATOM 560 C CA . ALA A 1 68 ? -3.484 -17.891 -20 1 98.06 68 ALA A CA 1
ATOM 561 C C . ALA A 1 68 ? -4.52 -17.328 -19.031 1 98.06 68 ALA A C 1
ATOM 563 O O . ALA A 1 68 ? -4.484 -16.141 -18.703 1 98.06 68 ALA A O 1
ATOM 564 N N . HIS A 1 69 ? -5.477 -18.156 -18.609 1 97.94 69 HIS A N 1
ATOM 565 C CA . HIS A 1 69 ? -6.504 -17.719 -17.656 1 97.94 69 HIS A CA 1
ATOM 566 C C . HIS A 1 69 ? -5.891 -17.344 -16.312 1 97.94 69 HIS A C 1
ATOM 568 O O . HIS A 1 69 ? -6.254 -16.312 -15.734 1 97.94 69 HIS A O 1
ATOM 574 N N . LEU A 1 70 ? -4.969 -18.188 -15.852 1 97.5 70 LEU A N 1
ATOM 575 C CA . LEU A 1 70 ? -4.305 -17.938 -14.57 1 97.5 70 LEU A CA 1
ATOM 576 C C . LEU A 1 70 ? -3.438 -16.688 -14.641 1 97.5 70 LEU A C 1
ATOM 578 O O . LEU A 1 70 ? -3.451 -15.867 -13.727 1 97.5 70 LEU A O 1
ATOM 582 N N . LYS A 1 71 ? -2.695 -16.594 -15.734 1 97.38 71 LYS A N 1
ATOM 583 C CA . LYS A 1 71 ? -1.869 -15.406 -15.969 1 97.38 71 LYS A CA 1
ATOM 584 C C . LYS A 1 71 ? -2.713 -14.133 -15.945 1 97.38 71 LYS A C 1
ATOM 586 O O . LYS A 1 71 ? -2.35 -13.156 -15.297 1 97.38 71 LYS A O 1
ATOM 591 N N . GLU A 1 72 ? -3.83 -14.164 -16.594 1 97.69 72 GLU A N 1
ATOM 592 C CA . GLU A 1 72 ? -4.695 -12.992 -16.688 1 97.69 72 GLU A CA 1
ATOM 593 C C . GLU A 1 72 ? -5.27 -12.625 -15.32 1 97.69 72 GLU A C 1
ATOM 595 O O . GLU A 1 72 ? -5.273 -11.461 -14.938 1 97.69 72 GLU A O 1
ATOM 600 N N . LEU A 1 73 ? -5.742 -13.617 -14.594 1 97.25 73 LEU A N 1
ATOM 601 C CA . LEU A 1 73 ? -6.289 -13.344 -13.266 1 97.25 73 LEU A CA 1
ATOM 602 C C . LEU A 1 73 ? -5.219 -12.781 -12.336 1 97.25 73 LEU A C 1
ATOM 604 O O . LEU A 1 73 ? -5.5 -11.906 -11.516 1 97.25 73 LEU A O 1
ATOM 608 N N . SER A 1 74 ? -4.008 -13.32 -12.477 1 96.56 74 SER A N 1
ATOM 609 C CA . SER A 1 74 ? -2.896 -12.82 -11.68 1 96.56 74 SER A CA 1
ATOM 610 C C . SER A 1 74 ? -2.617 -11.352 -11.977 1 96.56 74 SER A C 1
ATOM 612 O O . SER A 1 74 ? -2.336 -10.57 -11.062 1 96.56 74 SER A O 1
ATOM 614 N N . LEU A 1 75 ? -2.689 -10.961 -13.219 1 96.75 75 LEU A N 1
ATOM 615 C CA . LEU A 1 75 ? -2.457 -9.578 -13.633 1 96.75 75 LEU A CA 1
ATOM 616 C C . LEU A 1 75 ? -3.588 -8.672 -13.164 1 96.75 75 LEU A C 1
ATOM 618 O O . LEU A 1 75 ? -3.34 -7.57 -12.664 1 96.75 75 LEU A O 1
ATOM 622 N N . LEU A 1 76 ? -4.82 -9.141 -13.336 1 97.75 76 LEU A N 1
ATOM 623 C CA . LEU A 1 76 ? -5.965 -8.359 -12.891 1 97.75 76 LEU A CA 1
ATOM 624 C C . LEU A 1 76 ? -5.906 -8.109 -11.391 1 97.75 76 LEU A C 1
ATOM 626 O O . LEU A 1 76 ? -6.188 -7 -10.93 1 97.75 76 LEU A O 1
ATOM 630 N N . ASP A 1 77 ? -5.547 -9.148 -10.664 1 97.19 77 ASP A N 1
ATOM 631 C CA . ASP A 1 77 ? -5.406 -9.023 -9.211 1 97.19 77 ASP A CA 1
ATOM 632 C C . ASP A 1 77 ? -4.336 -8 -8.852 1 97.19 77 ASP A C 1
ATOM 634 O O . ASP A 1 77 ? -4.543 -7.168 -7.961 1 97.19 77 ASP A O 1
ATOM 638 N N . LEU A 1 78 ? -3.211 -8.055 -9.539 1 96.69 78 LEU A N 1
ATOM 639 C CA . LEU A 1 78 ? -2.107 -7.129 -9.32 1 96.69 78 LEU A CA 1
ATOM 640 C C . LEU A 1 78 ? -2.553 -5.691 -9.562 1 96.69 78 LEU A C 1
ATOM 642 O O . LEU A 1 78 ? -2.338 -4.82 -8.719 1 96.69 78 LEU A O 1
ATOM 646 N N . TYR A 1 79 ? -3.168 -5.426 -10.695 1 97.56 79 TYR A N 1
ATOM 647 C CA . TYR A 1 79 ? -3.605 -4.078 -11.047 1 97.56 79 TYR A CA 1
ATOM 648 C C . TYR A 1 79 ? -4.668 -3.58 -10.07 1 97.56 79 TYR A C 1
ATOM 650 O O . TYR A 1 79 ? -4.668 -2.408 -9.688 1 97.56 79 TYR A O 1
ATOM 658 N N . TYR A 1 80 ? -5.555 -4.48 -9.703 1 98.31 80 TYR A N 1
ATOM 659 C CA . TYR A 1 80 ? -6.602 -4.141 -8.75 1 98.31 80 TYR A CA 1
ATOM 660 C C . TYR A 1 80 ? -6.008 -3.689 -7.422 1 98.31 80 TYR A C 1
ATOM 662 O O . TYR A 1 80 ? -6.406 -2.66 -6.871 1 98.31 80 TYR A O 1
ATOM 670 N N . ARG A 1 81 ? -5.039 -4.395 -6.902 1 97.69 81 ARG A N 1
ATOM 671 C CA . ARG A 1 81 ? -4.402 -4.059 -5.633 1 97.69 81 ARG A CA 1
ATOM 672 C C . ARG A 1 81 ? -3.719 -2.697 -5.707 1 97.69 81 ARG A C 1
ATOM 674 O O . ARG A 1 81 ? -3.791 -1.906 -4.766 1 97.69 81 ARG A O 1
ATOM 681 N N . ARG A 1 82 ? -3.129 -2.371 -6.832 1 97.38 82 ARG A N 1
ATOM 682 C CA . ARG A 1 82 ? -2.412 -1.112 -7.012 1 97.38 82 ARG A CA 1
ATOM 683 C C . ARG A 1 82 ? -3.367 0.075 -6.969 1 97.38 82 ARG A C 1
ATOM 685 O O . ARG A 1 82 ? -3.068 1.099 -6.352 1 97.38 82 ARG A O 1
ATOM 692 N N . VAL A 1 83 ? -4.512 -0.118 -7.566 1 98.25 83 VAL A N 1
ATOM 693 C CA . VAL A 1 83 ? -5.484 0.968 -7.617 1 98.25 83 VAL A CA 1
ATOM 694 C C . VAL A 1 83 ? -6.207 1.079 -6.277 1 98.25 83 VAL A C 1
ATOM 696 O O . VAL A 1 83 ? -6.379 2.18 -5.746 1 98.25 83 VAL A O 1
ATOM 699 N N . MET A 1 84 ? -6.562 -0.04 -5.715 1 98.62 84 MET A N 1
ATOM 700 C CA . MET A 1 84 ? -7.363 -0.062 -4.496 1 98.62 84 MET A CA 1
ATOM 701 C C . MET A 1 84 ? -6.551 0.416 -3.299 1 98.62 84 MET A C 1
ATOM 703 O O . MET A 1 84 ? -7.102 0.985 -2.354 1 98.62 84 MET A O 1
ATOM 707 N N . PHE A 1 85 ? -5.242 0.286 -3.334 1 98.12 85 PHE A N 1
ATOM 708 C CA . PHE A 1 85 ? -4.41 0.743 -2.229 1 98.12 85 PHE A CA 1
ATOM 709 C C . PHE A 1 85 ? -4.621 2.23 -1.971 1 98.12 85 PHE A C 1
ATOM 711 O O . PHE A 1 85 ? -4.75 2.654 -0.82 1 98.12 85 PHE A O 1
ATOM 718 N N . ASN A 1 86 ? -4.652 3.004 -3.023 1 98.12 86 ASN A N 1
ATOM 719 C CA . ASN A 1 86 ? -4.844 4.445 -2.879 1 98.12 86 ASN A CA 1
ATOM 720 C C . ASN A 1 86 ? -6.215 4.773 -2.299 1 98.12 86 ASN A C 1
ATOM 722 O O . ASN A 1 86 ? -6.348 5.691 -1.486 1 98.12 86 ASN A O 1
ATOM 726 N N . ILE A 1 87 ? -7.172 4.012 -2.672 1 98.62 87 ILE A N 1
ATOM 727 C CA . ILE A 1 87 ? -8.539 4.242 -2.223 1 98.62 87 ILE A CA 1
ATOM 728 C C . ILE A 1 87 ? -8.656 3.934 -0.732 1 98.62 87 ILE A C 1
ATOM 730 O O . ILE A 1 87 ? -9.227 4.719 0.03 1 98.62 87 ILE A O 1
ATOM 734 N N . VAL A 1 88 ? -8.062 2.822 -0.333 1 98.5 88 VAL A N 1
ATOM 735 C CA . VAL A 1 88 ? -8.156 2.451 1.075 1 98.5 88 VAL A CA 1
ATOM 736 C C . VAL A 1 88 ? -7.328 3.418 1.921 1 98.5 88 VAL A C 1
ATOM 738 O O . VAL A 1 88 ? -7.695 3.73 3.055 1 98.5 88 VAL A O 1
ATOM 741 N N . GLN A 1 89 ? -6.203 3.924 1.386 1 97.56 89 GLN A N 1
ATOM 742 C CA . GLN A 1 89 ? -5.41 4.93 2.084 1 97.56 89 GLN A CA 1
ATOM 743 C C . GLN A 1 89 ? -6.195 6.23 2.254 1 97.56 89 GLN A C 1
ATOM 745 O O . GLN A 1 89 ? -6.109 6.879 3.299 1 97.56 89 GLN A O 1
ATOM 750 N N . ASP A 1 90 ? -6.922 6.586 1.246 1 98 90 ASP A N 1
ATOM 751 C CA . ASP A 1 90 ? -7.77 7.773 1.317 1 98 90 ASP A CA 1
ATOM 752 C C . ASP A 1 90 ? -8.828 7.625 2.412 1 98 90 ASP A C 1
ATOM 754 O O . ASP A 1 90 ? -9.07 8.562 3.176 1 98 90 ASP A O 1
ATOM 758 N N . VAL A 1 91 ? -9.414 6.441 2.473 1 98.44 91 VAL A N 1
ATOM 759 C CA . VAL A 1 91 ? -10.453 6.23 3.479 1 98.44 91 VAL A CA 1
ATOM 760 C C . VAL A 1 91 ? -9.867 6.441 4.875 1 98.44 91 VAL A C 1
ATOM 762 O O . VAL A 1 91 ? -10.477 7.109 5.715 1 98.44 91 VAL A O 1
ATOM 765 N N . GLU A 1 92 ? -8.711 5.93 5.105 1 97.88 92 GLU A N 1
ATOM 766 C CA . GLU A 1 92 ? -8.055 6.113 6.402 1 97.88 92 GLU A CA 1
ATOM 767 C C . GLU A 1 92 ? -7.793 7.59 6.68 1 97.88 92 GLU A C 1
ATOM 769 O O . GLU A 1 92 ? -8.125 8.094 7.758 1 97.88 92 GLU A O 1
ATOM 774 N N . HIS A 1 93 ? -7.262 8.219 5.719 1 97.56 93 HIS A N 1
ATOM 775 C CA . HIS A 1 93 ? -6.895 9.625 5.852 1 97.56 93 HIS A CA 1
ATOM 776 C C . HIS A 1 93 ? -8.117 10.492 6.117 1 97.56 93 HIS A C 1
ATOM 778 O O . HIS A 1 93 ? -8.109 11.328 7.027 1 97.56 93 HIS A O 1
ATOM 784 N N . TYR A 1 94 ? -9.156 10.258 5.426 1 98.06 94 TYR A N 1
ATOM 785 C CA . TYR A 1 94 ? -10.344 11.102 5.539 1 98.06 94 TYR A CA 1
ATOM 786 C C . TYR A 1 94 ? -11.164 10.719 6.762 1 98.06 94 TYR A C 1
ATOM 788 O O . TYR A 1 94 ? -11.922 11.531 7.289 1 98.06 94 TYR A O 1
ATOM 796 N N . ALA A 1 95 ? -11.016 9.484 7.227 1 98.19 95 ALA A N 1
ATOM 797 C CA . ALA A 1 95 ? -11.602 9.148 8.523 1 98.19 95 ALA A CA 1
ATOM 798 C C . ALA A 1 95 ? -10.945 9.945 9.641 1 98.19 95 ALA A C 1
ATOM 800 O O . ALA A 1 95 ? -11.625 10.375 10.586 1 98.19 95 ALA A O 1
ATOM 801 N N . LYS A 1 96 ? -9.664 10.156 9.539 1 97.5 96 LYS A N 1
ATOM 802 C CA . LYS A 1 96 ? -8.953 10.992 10.5 1 97.5 96 LYS A CA 1
ATOM 803 C C . LYS A 1 96 ? -9.453 12.43 10.453 1 97.5 96 LYS A C 1
ATOM 805 O O . LYS A 1 96 ? -9.68 13.047 11.5 1 97.5 96 LYS A O 1
ATOM 810 N N . ILE A 1 97 ? -9.617 12.922 9.258 1 96.69 97 ILE A N 1
ATOM 811 C CA . ILE A 1 97 ? -10.125 14.273 9.078 1 96.69 97 ILE A CA 1
ATOM 812 C C . ILE A 1 97 ? -11.523 14.383 9.688 1 96.69 97 ILE A C 1
ATOM 814 O O . ILE A 1 97 ? -11.828 15.352 10.383 1 96.69 97 ILE A O 1
ATOM 818 N N . GLN A 1 98 ? -12.367 13.367 9.438 1 96.94 98 GLN A N 1
ATOM 819 C CA . GLN A 1 98 ? -13.727 13.367 9.969 1 96.94 98 GLN A CA 1
ATOM 820 C C . GLN A 1 98 ? -13.719 13.422 11.492 1 96.94 98 GLN A C 1
ATOM 822 O O . GLN A 1 98 ? -14.484 14.18 12.094 1 96.94 98 GLN A O 1
ATOM 827 N N . LEU A 1 99 ? -12.898 12.633 12.078 1 97.5 99 LEU A N 1
ATOM 828 C CA . LEU A 1 99 ? -12.805 12.617 13.531 1 97.5 99 LEU A CA 1
ATOM 829 C C . LEU A 1 99 ? -12.352 13.977 14.062 1 97.5 99 LEU A C 1
ATOM 831 O O . LEU A 1 99 ? -12.93 14.5 15.016 1 97.5 99 LEU A O 1
ATOM 835 N N . LEU A 1 100 ? -11.359 14.562 13.445 1 96.38 100 LEU A N 1
ATOM 836 C CA . LEU A 1 100 ? -10.805 15.836 13.891 1 96.38 100 LEU A CA 1
ATOM 837 C C . LEU A 1 100 ? -11.812 16.969 13.711 1 96.38 100 LEU A C 1
ATOM 839 O O . LEU A 1 100 ? -11.906 17.859 14.555 1 96.38 100 LEU A O 1
ATOM 843 N N . ASN A 1 101 ? -12.523 16.875 12.617 1 94.19 101 ASN A N 1
ATOM 844 C CA . ASN A 1 101 ? -13.57 17.875 12.398 1 94.19 101 ASN A CA 1
ATOM 845 C C . ASN A 1 101 ? -14.695 17.75 13.422 1 94.19 101 ASN A C 1
ATOM 847 O O . ASN A 1 101 ? -15.211 18.75 13.922 1 94.19 101 ASN A O 1
ATOM 851 N N . ALA A 1 102 ? -15.094 16.531 13.68 1 95.75 102 ALA A N 1
ATOM 852 C CA . ALA A 1 102 ? -16.109 16.297 14.695 1 95.75 102 ALA A CA 1
ATOM 853 C C . ALA A 1 102 ? -15.648 16.781 16.062 1 95.75 102 ALA A C 1
ATOM 855 O O . ALA A 1 102 ? -16.422 17.406 16.797 1 95.75 102 ALA A O 1
ATOM 856 N N . LEU A 1 103 ? -14.438 16.531 16.375 1 95.94 103 LEU A N 1
ATOM 857 C CA . LEU A 1 103 ? -13.836 16.953 17.641 1 95.94 103 LEU A CA 1
ATOM 858 C C . LEU A 1 103 ? -13.82 18.484 17.75 1 95.94 103 LEU A C 1
ATOM 860 O O . LEU A 1 103 ? -14.133 19.047 18.797 1 95.94 103 LEU A O 1
ATOM 864 N N . ALA A 1 104 ? -13.43 19.109 16.656 1 92.62 104 ALA A N 1
ATOM 865 C CA . ALA A 1 104 ? -13.312 20.562 16.625 1 92.62 104 ALA A CA 1
ATOM 866 C C . ALA A 1 104 ? -14.656 21.234 16.938 1 92.62 104 ALA A C 1
ATOM 868 O O . ALA A 1 104 ? -14.695 22.297 17.562 1 92.62 104 ALA A O 1
ATOM 869 N N . ARG A 1 105 ? -15.664 20.531 16.641 1 90.75 105 ARG A N 1
ATOM 870 C CA . ARG A 1 105 ? -17 21.094 16.828 1 90.75 105 ARG A CA 1
ATOM 871 C C . ARG A 1 105 ? -17.578 20.672 18.172 1 90.75 105 ARG A C 1
ATOM 873 O O . ARG A 1 105 ? -18.625 21.188 18.594 1 90.75 105 ARG A O 1
ATOM 880 N N . ASN A 1 106 ? -16.938 19.797 18.844 1 94.75 106 ASN A N 1
ATOM 881 C CA . ASN A 1 106 ? -17.453 19.25 20.094 1 94.75 106 ASN A CA 1
ATOM 882 C C . ASN A 1 106 ? -16.969 20.031 21.297 1 94.75 106 ASN A C 1
ATOM 884 O O . ASN A 1 106 ? -15.836 19.844 21.766 1 94.75 106 ASN A O 1
ATOM 888 N N . LYS A 1 107 ? -17.766 20.781 21.938 1 93.44 107 LYS A N 1
ATOM 889 C CA . LYS A 1 107 ? -17.391 21.625 23.078 1 93.44 107 LYS A CA 1
ATOM 890 C C . LYS A 1 107 ? -17.188 20.781 24.328 1 93.44 107 LYS A C 1
ATOM 892 O O . LYS A 1 107 ? -16.562 21.234 25.297 1 93.44 107 LYS A O 1
ATOM 897 N N . LYS A 1 108 ? -17.609 19.594 24.266 1 95.62 108 LYS A N 1
ATOM 898 C CA . LYS A 1 108 ? -17.562 18.734 25.453 1 95.62 108 LYS A CA 1
ATOM 899 C C . LYS A 1 108 ? -16.25 17.969 25.516 1 95.62 108 LYS A C 1
ATOM 901 O O . LYS A 1 108 ? -15.961 17.297 26.531 1 95.62 108 LYS A O 1
ATOM 906 N N . GLU A 1 109 ? -15.492 18.016 24.469 1 95.69 109 GLU A N 1
ATOM 907 C CA . GLU A 1 109 ? -14.258 17.234 24.359 1 95.69 109 GLU A CA 1
ATOM 908 C C . GLU A 1 109 ? -13.07 18.125 24 1 95.69 109 GLU A C 1
ATOM 910 O O . GLU A 1 109 ? -13.133 18.875 23.016 1 95.69 109 GLU A O 1
ATOM 915 N N . ASN A 1 110 ? -12.008 18.062 24.766 1 95.19 110 ASN A N 1
ATOM 916 C CA . ASN A 1 110 ? -10.859 18.938 24.562 1 95.19 110 ASN A CA 1
ATOM 917 C C . ASN A 1 110 ? -9.758 18.25 23.766 1 95.19 110 ASN A C 1
ATOM 919 O O . ASN A 1 110 ? -8.727 18.859 23.484 1 95.19 110 ASN A O 1
ATOM 923 N N . GLY A 1 111 ? -9.93 16.984 23.391 1 95.88 111 GLY A N 1
ATOM 924 C CA . GLY A 1 111 ? -8.961 16.234 22.594 1 95.88 111 GLY A CA 1
ATOM 925 C C . GLY A 1 111 ? -8.039 15.367 23.438 1 95.88 111 GLY A C 1
ATOM 926 O O . GLY A 1 111 ? -7.441 14.422 22.922 1 95.88 111 GLY A O 1
ATOM 927 N N . TYR A 1 112 ? -7.969 15.656 24.719 1 96.25 112 TYR A N 1
ATOM 928 C CA . TYR A 1 112 ? -7.109 14.914 25.625 1 96.25 112 TYR A CA 1
ATOM 929 C C . TYR A 1 112 ? -7.914 13.898 26.422 1 96.25 112 TYR A C 1
ATOM 931 O O . TYR A 1 112 ? -7.441 12.781 26.672 1 96.25 112 TYR A O 1
ATOM 939 N N . ASP A 1 113 ? -9.094 14.234 26.766 1 96.06 113 ASP A N 1
ATOM 940 C CA . ASP A 1 113 ? -9.906 13.406 27.656 1 96.06 113 ASP A CA 1
ATOM 941 C C . ASP A 1 113 ? -10.203 12.055 27.016 1 96.06 113 ASP A C 1
ATOM 943 O O . ASP A 1 113 ? -10.055 11.016 27.656 1 96.06 113 ASP A O 1
ATOM 947 N N . ILE A 1 114 ? -10.586 12.078 25.75 1 96.62 114 ILE A N 1
ATOM 948 C CA . ILE A 1 114 ? -10.953 10.844 25.078 1 96.62 114 ILE A CA 1
ATOM 949 C C . ILE A 1 114 ? -9.727 9.953 24.906 1 96.62 114 ILE A C 1
ATOM 951 O O . ILE A 1 114 ? -9.828 8.727 24.953 1 96.62 114 ILE A O 1
ATOM 955 N N . VAL A 1 115 ? -8.602 10.531 24.703 1 95.81 115 VAL A N 1
ATOM 956 C CA . VAL A 1 115 ? -7.359 9.773 24.547 1 95.81 115 VAL A CA 1
ATOM 957 C C . VAL A 1 115 ? -6.969 9.148 25.891 1 95.81 115 VAL A C 1
ATOM 959 O O . VAL A 1 115 ? -6.543 7.992 25.938 1 95.81 115 VAL A O 1
ATOM 962 N N . ASN A 1 116 ? -7.129 9.945 26.938 1 94.5 116 ASN A N 1
ATOM 963 C CA . ASN A 1 116 ? -6.859 9.414 28.266 1 94.5 116 ASN A CA 1
ATOM 964 C C . ASN A 1 116 ? -7.762 8.227 28.578 1 94.5 116 ASN A C 1
ATOM 966 O O . ASN A 1 116 ? -7.297 7.219 29.125 1 94.5 116 ASN A O 1
ATOM 970 N N . GLU A 1 117 ? -8.984 8.398 28.281 1 95.44 117 GLU A N 1
ATOM 971 C CA . GLU A 1 117 ? -9.922 7.297 28.484 1 95.44 117 GLU A CA 1
ATOM 972 C C . GLU A 1 117 ? -9.531 6.082 27.641 1 95.44 117 GLU A C 1
ATOM 974 O O . GLU A 1 117 ? -9.609 4.945 28.109 1 95.44 117 GLU A O 1
ATOM 979 N N . TYR A 1 118 ? -9.188 6.363 26.406 1 95 118 TYR A N 1
ATOM 980 C CA . TYR A 1 118 ? -8.75 5.324 25.484 1 95 118 TYR A CA 1
ATOM 981 C C . TYR A 1 118 ? -7.543 4.578 26.031 1 95 118 TYR A C 1
ATOM 983 O O . TYR A 1 118 ? -7.504 3.344 26 1 95 118 TYR A O 1
ATOM 991 N N . MET A 1 119 ? -6.605 5.273 26.531 1 91.62 119 MET A N 1
ATOM 992 C CA . MET A 1 119 ? -5.375 4.695 27.062 1 91.62 119 MET A CA 1
ATOM 993 C C . MET A 1 119 ? -5.656 3.896 28.328 1 91.62 119 MET A C 1
ATOM 995 O O . MET A 1 119 ? -4.988 2.896 28.594 1 91.62 119 MET A O 1
ATOM 999 N N . GLU A 1 120 ? -6.57 4.309 29.078 1 91.19 120 GLU A N 1
ATOM 1000 C CA . GLU A 1 120 ? -6.965 3.59 30.281 1 91.19 120 GLU A CA 1
ATOM 1001 C C . GLU A 1 120 ? -7.629 2.26 29.938 1 91.19 120 GLU A C 1
ATOM 1003 O O . GLU A 1 120 ? -7.43 1.264 30.641 1 91.19 120 GLU A O 1
ATOM 1008 N N . LYS A 1 121 ? -8.375 2.309 28.891 1 91.25 121 LYS A N 1
ATOM 1009 C CA . LYS A 1 121 ? -9.102 1.11 28.484 1 91.25 121 LYS A CA 1
ATOM 1010 C C . LYS A 1 121 ? -8.164 0.099 27.828 1 91.25 121 LYS A C 1
ATOM 1012 O O . LYS A 1 121 ? -8.383 -1.11 27.938 1 91.25 121 LYS A O 1
ATOM 1017 N N . ARG A 1 122 ? -7.23 0.661 27.188 1 88.31 122 ARG A N 1
ATOM 1018 C CA . ARG A 1 122 ? -6.266 -0.206 26.516 1 88.31 122 ARG A CA 1
ATOM 1019 C C . ARG A 1 122 ? -4.941 -0.239 27.266 1 88.31 122 ARG A C 1
ATOM 1021 O O . ARG A 1 122 ? -3.986 0.441 26.891 1 88.31 122 ARG A O 1
ATOM 1028 N N . LYS A 1 123 ? -4.742 -0.987 28.188 1 79.31 123 LYS A N 1
ATOM 1029 C CA . LYS A 1 123 ? -3.645 -0.997 29.141 1 79.31 123 LYS A CA 1
ATOM 1030 C C . LYS A 1 123 ? -2.303 -1.176 28.438 1 79.31 123 LYS A C 1
ATOM 1032 O O . LYS A 1 123 ? -1.283 -0.651 28.891 1 79.31 123 LYS A O 1
ATOM 1037 N N . TYR A 1 124 ? -2.377 -1.729 27.297 1 79.31 124 TYR A N 1
ATOM 1038 C CA . TYR A 1 124 ? -1.095 -2.023 26.656 1 79.31 124 TYR A CA 1
ATOM 1039 C C . TYR A 1 124 ? -0.882 -1.155 25.422 1 79.31 124 TYR A C 1
ATOM 1041 O O . TYR A 1 124 ? -0.026 -1.454 24.594 1 79.31 124 TYR A O 1
ATOM 1049 N N . LEU A 1 125 ? -1.511 -0.08 25.422 1 81.75 125 LEU A N 1
ATOM 1050 C CA . LEU A 1 125 ? -1.448 0.732 24.203 1 81.75 125 LEU A CA 1
ATOM 1051 C C . LEU A 1 125 ? -0.06 1.338 24.031 1 81.75 125 LEU A C 1
ATOM 1053 O O . LEU A 1 125 ? 0.47 1.371 22.922 1 81.75 125 LEU A O 1
ATOM 1057 N N . ASP A 1 126 ? 0.469 1.772 25.109 1 78.44 126 ASP A N 1
ATOM 1058 C CA . ASP A 1 126 ? 1.799 2.371 25.047 1 78.44 126 ASP A CA 1
ATOM 1059 C C . ASP A 1 126 ? 2.818 1.381 24.484 1 78.44 126 ASP A C 1
ATOM 1061 O O . ASP A 1 126 ? 3.66 1.745 23.656 1 78.44 126 ASP A O 1
ATOM 1065 N N . LYS A 1 127 ? 2.691 0.241 24.922 1 80.44 127 LYS A N 1
ATOM 1066 C CA . LYS A 1 127 ? 3.59 -0.803 24.438 1 80.44 127 LYS A CA 1
ATOM 1067 C C . LYS A 1 127 ? 3.32 -1.124 22.984 1 80.44 127 LYS A C 1
ATOM 1069 O O . LYS A 1 127 ? 4.25 -1.374 22.203 1 80.44 127 LYS A O 1
ATOM 1074 N N . GLU A 1 128 ? 2.133 -1.042 22.641 1 81.12 128 GLU A N 1
ATOM 1075 C CA . GLU A 1 128 ? 1.745 -1.333 21.266 1 81.12 128 GLU A CA 1
ATOM 1076 C C . GLU A 1 128 ? 2.256 -0.259 20.297 1 81.12 128 GLU A C 1
ATOM 1078 O O . GLU A 1 128 ? 2.711 -0.568 19.203 1 81.12 128 GLU A O 1
ATOM 1083 N N . LEU A 1 129 ? 2.143 0.959 20.766 1 82.56 129 LEU A N 1
ATOM 1084 C CA . LEU A 1 129 ? 2.619 2.07 19.938 1 82.56 129 LEU A CA 1
ATOM 1085 C C . LEU A 1 129 ? 4.121 1.971 19.703 1 82.56 129 LEU A C 1
ATOM 1087 O O . LEU A 1 129 ? 4.605 2.262 18.609 1 82.56 129 LEU A O 1
ATOM 1091 N N . SER A 1 130 ? 4.789 1.487 20.688 1 77.69 130 SER A N 1
ATOM 1092 C CA . SER A 1 130 ? 6.242 1.396 20.609 1 77.69 130 SER A CA 1
ATOM 1093 C C . SER A 1 130 ? 6.676 0.22 19.734 1 77.69 130 SER A C 1
ATOM 1095 O O . SER A 1 130 ? 7.73 0.268 19.094 1 77.69 130 SER A O 1
ATOM 1097 N N . ARG A 1 131 ? 5.883 -0.701 19.703 1 71.94 131 ARG A N 1
ATOM 1098 C CA . ARG A 1 131 ? 6.203 -1.908 18.938 1 71.94 131 ARG A CA 1
ATOM 1099 C C . ARG A 1 131 ? 6.086 -1.664 17.438 1 71.94 131 ARG A C 1
ATOM 1101 O O . ARG A 1 131 ? 6.836 -2.24 16.656 1 71.94 131 ARG A O 1
ATOM 1108 N N . HIS A 1 132 ? 5.234 -0.893 17.219 1 67.12 132 HIS A N 1
ATOM 1109 C CA . HIS A 1 132 ? 4.969 -0.724 15.797 1 67.12 132 HIS A CA 1
ATOM 1110 C C . HIS A 1 132 ? 5.496 0.614 15.297 1 67.12 132 HIS A C 1
ATOM 1112 O O . HIS A 1 132 ? 5.016 1.135 14.281 1 67.12 132 HIS A O 1
ATOM 1118 N N . GLN A 1 133 ? 6.484 1.01 15.969 1 71 133 GLN A N 1
ATOM 1119 C CA . GLN A 1 133 ? 6.906 2.361 15.617 1 71 133 GLN A CA 1
ATOM 1120 C C . GLN A 1 133 ? 7.898 2.342 14.453 1 71 133 GLN A C 1
ATOM 1122 O O . GLN A 1 133 ? 8.828 1.534 14.445 1 71 133 GLN A O 1
ATOM 1127 N N . THR A 1 134 ? 7.465 3.062 13.484 1 73.38 134 THR A N 1
ATOM 1128 C CA . THR A 1 134 ? 8.391 3.365 12.398 1 73.38 134 THR A CA 1
ATOM 1129 C C . THR A 1 134 ? 9.336 4.5 12.789 1 73.38 134 THR A C 1
ATOM 1131 O O . THR A 1 134 ? 9.117 5.168 13.805 1 73.38 134 THR A O 1
ATOM 1134 N N . LYS A 1 135 ? 10.359 4.609 12.125 1 75.38 135 LYS A N 1
ATOM 1135 C CA . LYS A 1 135 ? 11.297 5.707 12.352 1 75.38 135 LYS A CA 1
ATOM 1136 C C . LYS A 1 135 ? 10.602 7.059 12.242 1 75.38 135 LYS A C 1
ATOM 1138 O O . LYS A 1 135 ? 10.953 8.008 12.945 1 75.38 135 LYS A O 1
ATOM 1143 N N . TYR A 1 136 ? 9.523 7.043 11.562 1 76.31 136 TYR A N 1
ATOM 1144 C CA . TYR A 1 136 ? 8.797 8.281 11.312 1 76.31 136 TYR A CA 1
ATOM 1145 C C . TYR A 1 136 ? 7.852 8.602 12.461 1 76.31 136 TYR A C 1
ATOM 1147 O O . TYR A 1 136 ? 7.531 9.773 12.695 1 76.31 136 TYR A O 1
ATOM 1155 N N . ALA A 1 137 ? 7.473 7.551 13.125 1 80 137 ALA A N 1
ATOM 1156 C CA . ALA A 1 137 ? 6.527 7.715 14.227 1 80 137 ALA A CA 1
ATOM 1157 C C . ALA A 1 137 ? 7.258 7.852 15.555 1 80 137 ALA A C 1
ATOM 1159 O O . ALA A 1 137 ? 6.727 8.438 16.5 1 80 137 ALA A O 1
ATOM 1160 N N . LYS A 1 138 ? 8.492 7.391 15.609 1 82.5 138 LYS A N 1
ATOM 1161 C CA . LYS A 1 138 ? 9.242 7.293 16.859 1 82.5 138 LYS A CA 1
ATOM 1162 C C . LYS A 1 138 ? 9.391 8.664 17.516 1 82.5 138 LYS A C 1
ATOM 1164 O O . LYS A 1 138 ? 9.117 8.812 18.719 1 82.5 138 LYS A O 1
ATOM 1169 N N . GLY A 1 139 ? 9.781 9.641 16.797 1 82.56 139 GLY A N 1
ATOM 1170 C CA . GLY A 1 139 ? 9.961 10.977 17.344 1 82.56 139 GLY A CA 1
ATOM 1171 C C . GLY A 1 139 ? 8.688 11.547 17.953 1 82.56 139 GLY A C 1
ATOM 1172 O O . GLY A 1 139 ? 8.734 12.18 19.016 1 82.56 139 GLY A O 1
ATOM 1173 N N . LEU A 1 140 ? 7.59 11.266 17.344 1 85.44 140 LEU A N 1
ATOM 1174 C CA . LEU A 1 140 ? 6.305 11.766 17.812 1 85.44 140 LEU A CA 1
ATOM 1175 C C . LEU A 1 140 ? 5.879 11.047 19.094 1 85.44 140 LEU A C 1
ATOM 1177 O O . LEU A 1 140 ? 5.355 11.672 20.016 1 85.44 140 LEU A O 1
ATOM 1181 N N . ILE A 1 141 ? 6.09 9.781 19.094 1 88.75 141 ILE A N 1
ATOM 1182 C CA . ILE A 1 141 ? 5.711 8.977 20.25 1 88.75 141 ILE A CA 1
ATOM 1183 C C . ILE A 1 141 ? 6.496 9.438 21.469 1 88.75 141 ILE A C 1
ATOM 1185 O O . ILE A 1 141 ? 5.926 9.625 22.547 1 88.75 141 ILE A O 1
ATOM 1189 N N . GLU A 1 142 ? 7.73 9.695 21.266 1 88.12 142 GLU A N 1
ATOM 1190 C CA . GLU A 1 142 ? 8.578 10.148 22.375 1 88.12 142 GLU A CA 1
ATOM 1191 C C . GLU A 1 142 ? 8.172 11.539 22.844 1 88.12 142 GLU A C 1
ATOM 1193 O O . GLU A 1 142 ? 8.141 11.812 24.047 1 88.12 142 GLU A O 1
ATOM 1198 N N . LYS A 1 143 ? 7.855 12.328 21.969 1 88 143 LYS A N 1
ATOM 1199 C CA . LYS A 1 143 ? 7.527 13.719 22.266 1 88 143 LYS A CA 1
ATOM 1200 C C . LYS A 1 143 ? 6.215 13.82 23.047 1 88 143 LYS A C 1
ATOM 1202 O O . LYS A 1 143 ? 6.086 14.656 23.938 1 88 143 LYS A O 1
ATOM 1207 N N . TYR A 1 144 ? 5.285 12.969 22.703 1 90.38 144 TYR A N 1
ATOM 1208 C CA . TYR A 1 144 ? 3.945 13.164 23.25 1 90.38 144 TYR A CA 1
ATOM 1209 C C . TYR A 1 144 ? 3.602 12.062 24.25 1 90.38 144 TYR A C 1
ATOM 1211 O O . TYR A 1 144 ? 2.477 11.992 24.75 1 90.38 144 TYR A O 1
ATOM 1219 N N . ARG A 1 145 ? 4.512 11.297 24.516 1 87.94 145 ARG A N 1
ATOM 1220 C CA . ARG A 1 145 ? 4.289 10.234 25.5 1 87.94 145 ARG A CA 1
ATOM 1221 C C . ARG A 1 145 ? 3.736 10.797 26.797 1 87.94 145 ARG A C 1
ATOM 1223 O O . ARG A 1 145 ? 4.281 11.758 27.344 1 87.94 145 ARG A O 1
ATOM 1230 N N . GLY A 1 146 ? 2.656 10.25 27.25 1 86.88 146 GLY A N 1
ATOM 1231 C CA . GLY A 1 146 ? 2.031 10.664 28.484 1 86.88 146 GLY A CA 1
ATOM 1232 C C . GLY A 1 146 ? 1.114 11.859 28.328 1 86.88 146 GLY A C 1
ATOM 1233 O O . GLY A 1 146 ? 0.429 12.258 29.266 1 86.88 146 GLY A O 1
ATOM 1234 N N . ASN A 1 147 ? 1.099 12.438 27.172 1 91.62 147 ASN A N 1
ATOM 1235 C CA . ASN A 1 147 ? 0.264 13.609 26.906 1 91.62 147 ASN A CA 1
ATOM 1236 C C . ASN A 1 147 ? -0.204 13.656 25.453 1 91.62 147 ASN A C 1
ATOM 1238 O O . ASN A 1 147 ? -0.023 14.664 24.781 1 91.62 147 ASN A O 1
ATOM 1242 N N . PHE A 1 148 ? -0.822 12.57 25.031 1 93.38 148 PHE A N 1
ATOM 1243 C CA . PHE A 1 148 ? -1.331 12.492 23.672 1 93.38 148 PHE A CA 1
ATOM 1244 C C . PHE A 1 148 ? -2.676 13.195 23.562 1 93.38 148 PHE A C 1
ATOM 1246 O O . PHE A 1 148 ? -3.508 13.117 24.469 1 93.38 148 PHE A O 1
ATOM 1253 N N . ALA A 1 149 ? -2.824 13.945 22.531 1 95.94 149 ALA A N 1
ATOM 1254 C CA . ALA A 1 149 ? -4.121 14.43 22.078 1 95.94 149 ALA A CA 1
ATOM 1255 C C . ALA A 1 149 ? -4.59 13.664 20.844 1 95.94 149 ALA A C 1
ATOM 1257 O O . ALA A 1 149 ? -3.814 12.922 20.234 1 95.94 149 ALA A O 1
ATOM 1258 N N . VAL A 1 150 ? -5.82 13.836 20.438 1 97 150 VAL A N 1
ATOM 1259 C CA . VAL A 1 150 ? -6.371 13.109 19.297 1 97 150 VAL A CA 1
ATOM 1260 C C . VAL A 1 150 ? -5.547 13.414 18.047 1 97 150 VAL A C 1
ATOM 1262 O O . VAL A 1 150 ? -5.207 12.508 17.281 1 97 150 VAL A O 1
ATOM 1265 N N . TRP A 1 151 ? -5.113 14.664 17.828 1 95.19 151 TRP A N 1
ATOM 1266 C CA . TRP A 1 151 ? -4.488 15.078 16.578 1 95.19 151 TRP A CA 1
ATOM 1267 C C . TRP A 1 151 ? -3.037 14.609 16.516 1 95.19 151 TRP A C 1
ATOM 1269 O O . TRP A 1 151 ? -2.422 14.617 15.445 1 95.19 151 TRP A O 1
ATOM 1279 N N . ASN A 1 152 ? -2.455 14.203 17.625 1 92.94 152 ASN A N 1
ATOM 1280 C CA . ASN A 1 152 ? -1.093 13.68 17.594 1 92.94 152 ASN A CA 1
ATOM 1281 C C . ASN A 1 152 ? -1.08 12.156 17.562 1 92.94 152 ASN A C 1
ATOM 1283 O O . ASN A 1 152 ? -0.285 11.547 16.859 1 92.94 152 ASN A O 1
ATOM 1287 N N . ILE A 1 153 ? -1.987 11.539 18.359 1 94.38 153 ILE A N 1
ATOM 1288 C CA . ILE A 1 153 ? -1.936 10.094 18.516 1 94.38 153 ILE A CA 1
ATOM 1289 C C . ILE A 1 153 ? -2.35 9.414 17.219 1 94.38 153 ILE A C 1
ATOM 1291 O O . ILE A 1 153 ? -1.852 8.336 16.875 1 94.38 153 ILE A O 1
ATOM 1295 N N . ILE A 1 154 ? -3.211 10.031 16.391 1 95.19 154 ILE A N 1
ATOM 1296 C CA . ILE A 1 154 ? -3.707 9.414 15.172 1 95.19 154 ILE A CA 1
ATOM 1297 C C . ILE A 1 154 ? -2.574 9.289 14.156 1 95.19 154 ILE A C 1
ATOM 1299 O O . ILE A 1 154 ? -2.674 8.531 13.188 1 95.19 154 ILE A O 1
ATOM 1303 N N . GLU A 1 155 ? -1.438 9.992 14.359 1 92.25 155 GLU A N 1
ATOM 1304 C CA . GLU A 1 155 ? -0.3 9.961 13.445 1 92.25 155 GLU A CA 1
ATOM 1305 C C . GLU A 1 155 ? 0.604 8.766 13.734 1 92.25 155 GLU A C 1
ATOM 1307 O O . GLU A 1 155 ? 1.425 8.383 12.898 1 92.25 155 GLU A O 1
ATOM 1312 N N . VAL A 1 156 ? 0.415 8.18 14.898 1 91.62 156 VAL A N 1
ATOM 1313 C CA . VAL A 1 156 ? 1.372 7.148 15.289 1 91.62 156 VAL A CA 1
ATOM 1314 C C . VAL A 1 156 ? 0.646 5.824 15.5 1 91.62 156 VAL A C 1
ATOM 1316 O O . VAL A 1 156 ? 1.275 4.805 15.797 1 91.62 156 VAL A O 1
ATOM 1319 N N . GLN A 1 157 ? -0.653 5.809 15.312 1 92.62 157 GLN A N 1
ATOM 1320 C CA . GLN A 1 157 ? -1.461 4.609 15.508 1 92.62 157 GLN A CA 1
ATOM 1321 C C . GLN A 1 157 ? -1.532 3.781 14.227 1 92.62 157 GLN A C 1
ATOM 1323 O O . GLN A 1 157 ? -1.411 4.324 13.125 1 92.62 157 GLN A O 1
ATOM 1328 N N . THR A 1 158 ? -1.727 2.457 14.391 1 91.88 158 THR A N 1
ATOM 1329 C CA . THR A 1 158 ? -2.143 1.634 13.258 1 91.88 158 THR A CA 1
ATOM 1330 C C . THR A 1 158 ? -3.584 1.942 12.867 1 91.88 158 THR A C 1
ATOM 1332 O O . THR A 1 158 ? -4.309 2.605 13.617 1 91.88 158 THR A O 1
ATOM 1335 N N . PHE A 1 159 ? -3.99 1.475 11.766 1 94 159 PHE A N 1
ATOM 1336 C CA . PHE A 1 159 ? -5.359 1.683 11.305 1 94 159 PHE A CA 1
ATOM 1337 C C . PHE A 1 159 ? -6.352 1.059 12.281 1 94 159 PHE A C 1
ATOM 1339 O O . PHE A 1 159 ? -7.395 1.648 12.578 1 94 159 PHE A O 1
ATOM 1346 N N . SER A 1 160 ? -6.031 -0.125 12.836 1 93.5 160 SER A N 1
ATOM 1347 C CA . SER A 1 160 ? -6.891 -0.803 13.805 1 93.5 160 SER A CA 1
ATOM 1348 C C . SER A 1 160 ? -7.043 0.017 15.078 1 93.5 160 SER A C 1
ATOM 1350 O O . SER A 1 160 ? -8.148 0.171 15.594 1 93.5 160 SER A O 1
ATOM 1352 N N . GLN A 1 161 ? -5.957 0.489 15.547 1 93.81 161 GLN A N 1
ATOM 1353 C CA . GLN A 1 161 ? -5.973 1.317 16.75 1 93.81 161 GLN A CA 1
ATOM 1354 C C . GLN A 1 161 ? -6.773 2.596 16.516 1 93.81 161 GLN A C 1
ATOM 1356 O O . GLN A 1 161 ? -7.539 3.016 17.391 1 93.81 161 GLN A O 1
ATOM 1361 N N . PHE A 1 162 ? -6.578 3.125 15.391 1 96.75 162 PHE A N 1
ATOM 1362 C CA . PHE A 1 162 ? -7.328 4.328 15.055 1 96.75 162 PHE A CA 1
ATOM 1363 C C . PHE A 1 162 ? -8.828 4.051 15.047 1 96.75 162 PHE A C 1
ATOM 1365 O O . PHE A 1 162 ? -9.617 4.844 15.562 1 96.75 162 PHE A O 1
ATOM 1372 N N . ILE A 1 163 ? -9.234 2.955 14.445 1 97.69 163 ILE A N 1
ATOM 1373 C CA . ILE A 1 163 ? -10.648 2.611 14.359 1 97.69 163 ILE A CA 1
ATOM 1374 C C . ILE A 1 163 ? -11.227 2.486 15.766 1 97.69 163 ILE A C 1
ATOM 1376 O O . ILE A 1 163 ? -12.367 2.887 16.016 1 97.69 163 ILE A O 1
ATOM 1380 N N . ASP A 1 164 ? -10.43 1.992 16.703 1 96.56 164 ASP A N 1
ATOM 1381 C CA . ASP A 1 164 ? -10.867 1.872 18.078 1 96.56 164 ASP A CA 1
ATOM 1382 C C . ASP A 1 164 ? -11.156 3.244 18.688 1 96.56 164 ASP A C 1
ATOM 1384 O O . ASP A 1 164 ? -12.188 3.441 19.328 1 96.56 164 ASP A O 1
ATOM 1388 N N . LEU A 1 165 ? -10.242 4.109 18.531 1 97.44 165 LEU A N 1
ATOM 1389 C CA . LEU A 1 165 ? -10.414 5.469 19.031 1 97.44 165 LEU A CA 1
ATOM 1390 C C . LEU A 1 165 ? -11.586 6.16 18.359 1 97.44 165 LEU A C 1
ATOM 1392 O O . LEU A 1 165 ? -12.375 6.844 19.016 1 97.44 165 LEU A O 1
ATOM 1396 N N . TYR A 1 166 ? -11.664 5.988 17.047 1 98.31 166 TYR A N 1
ATOM 1397 C CA . TYR A 1 166 ? -12.758 6.516 16.234 1 98.31 166 TYR A CA 1
ATOM 1398 C C . TYR A 1 166 ? -14.102 6.043 16.766 1 98.31 166 TYR A C 1
ATOM 1400 O O . TYR A 1 166 ? -15.008 6.848 16.984 1 98.31 166 TYR A O 1
ATOM 1408 N N . ASP A 1 167 ? -14.172 4.805 17.047 1 97.88 167 ASP A N 1
ATOM 1409 C CA . ASP A 1 167 ? -15.398 4.191 17.547 1 97.88 167 ASP A CA 1
ATOM 1410 C C . ASP A 1 167 ? -15.734 4.715 18.953 1 97.88 167 ASP A C 1
ATOM 1412 O O . ASP A 1 167 ? -16.891 5.055 19.219 1 97.88 167 ASP A O 1
ATOM 1416 N N . MET A 1 168 ? -14.781 4.762 19.812 1 97.5 168 MET A N 1
ATOM 1417 C CA . MET A 1 168 ? -14.977 5.242 21.188 1 97.5 168 MET A CA 1
ATOM 1418 C C . MET A 1 168 ? -15.5 6.672 21.188 1 97.5 168 MET A C 1
ATOM 1420 O O . MET A 1 168 ? -16.422 7 21.938 1 97.5 168 MET A O 1
ATOM 1424 N N . TYR A 1 169 ? -14.891 7.508 20.359 1 98.12 169 TYR A N 1
ATOM 1425 C CA . TYR A 1 169 ? -15.297 8.906 20.297 1 98.12 169 TYR A CA 1
ATOM 1426 C C . TYR A 1 169 ? -16.75 9.039 19.828 1 98.12 169 TYR A C 1
ATOM 1428 O O . TYR A 1 169 ? -17.547 9.711 20.484 1 98.12 169 TYR A O 1
ATOM 1436 N N . PHE A 1 170 ? -17.047 8.383 18.766 1 97.75 170 PHE A N 1
ATOM 1437 C CA . PHE A 1 170 ? -18.359 8.609 18.156 1 97.75 170 PHE A CA 1
ATOM 1438 C C . PHE A 1 170 ? -19.438 7.883 18.938 1 97.75 170 PHE A C 1
ATOM 1440 O O . PHE A 1 170 ? -20.609 8.305 18.938 1 97.75 170 PHE A O 1
ATOM 1447 N N . GLU A 1 171 ? -19.094 6.828 19.625 1 97 171 GLU A N 1
ATOM 1448 C CA . GLU A 1 171 ? -20.047 6.207 20.531 1 97 171 GLU A CA 1
ATOM 1449 C C . GLU A 1 171 ? -20.359 7.129 21.703 1 97 171 GLU A C 1
ATOM 1451 O O . GLU A 1 171 ? -21.516 7.207 22.141 1 97 171 GLU A O 1
ATOM 1456 N N . LYS A 1 172 ? -19.406 7.773 22.203 1 97.25 172 LYS A N 1
ATOM 1457 C CA . LYS A 1 172 ? -19.547 8.625 23.375 1 97.25 172 LYS A CA 1
ATOM 1458 C C . LYS A 1 172 ? -20.344 9.883 23.062 1 97.25 172 LYS A C 1
ATOM 1460 O O . LYS A 1 172 ? -21.188 10.312 23.844 1 97.25 172 LYS A O 1
ATOM 1465 N N . TYR A 1 173 ? -20.078 10.469 21.922 1 97.44 173 TYR A N 1
ATOM 1466 C CA . TYR A 1 173 ? -20.609 11.805 21.672 1 97.44 173 TYR A CA 1
ATOM 1467 C C . TYR A 1 173 ? -21.719 11.766 20.625 1 97.44 173 TYR A C 1
ATOM 1469 O O . TYR A 1 173 ? -22.359 12.789 20.344 1 97.44 173 TYR A O 1
ATOM 1477 N N . GLN A 1 174 ? -21.938 10.656 19.984 1 94.81 174 GLN A N 1
ATOM 1478 C CA . GLN A 1 174 ? -23.094 10.383 19.125 1 94.81 174 GLN A CA 1
ATOM 1479 C C . GLN A 1 174 ? -23.188 11.391 17.984 1 94.81 174 GLN A C 1
ATOM 1481 O O . GLN A 1 174 ? -24.266 11.93 17.719 1 94.81 174 GLN A O 1
ATOM 1486 N N . GLN A 1 175 ? -22.094 11.766 17.406 1 94.69 175 GLN A N 1
ATOM 1487 C CA . GLN A 1 175 ? -22.047 12.609 16.219 1 94.69 175 GLN A CA 1
ATOM 1488 C C . GLN A 1 175 ? -22.109 11.766 14.945 1 94.69 175 GLN A C 1
ATOM 1490 O O . GLN A 1 175 ? -21.859 10.555 14.984 1 94.69 175 GLN A O 1
ATOM 1495 N N . LYS A 1 176 ? -22.562 12.406 13.914 1 92.88 176 LYS A N 1
ATOM 1496 C CA . LYS A 1 176 ? -22.641 11.719 12.625 1 92.88 176 LYS A CA 1
ATOM 1497 C C . LYS A 1 176 ? -21.281 11.211 12.172 1 92.88 176 LYS A C 1
ATOM 1499 O O . LYS A 1 176 ? -20.281 11.945 12.242 1 92.88 176 LYS A O 1
ATOM 1504 N N . HIS A 1 177 ? -21.219 9.938 11.797 1 95.31 177 HIS A N 1
ATOM 1505 C CA . HIS A 1 177 ? -19.969 9.32 11.367 1 95.31 177 HIS A CA 1
ATOM 1506 C C . HIS A 1 177 ? -20.234 8.094 10.5 1 95.31 177 HIS A C 1
ATOM 1508 O O . HIS A 1 177 ? -21.375 7.633 10.398 1 95.31 177 HIS A O 1
ATOM 1514 N N . VAL A 1 178 ? -19.266 7.617 9.805 1 96.12 178 VAL A N 1
ATOM 1515 C CA . VAL A 1 178 ? -19.328 6.344 9.094 1 96.12 178 VAL A CA 1
ATOM 1516 C C . VAL A 1 178 ? -19.219 5.188 10.086 1 96.12 178 VAL A C 1
ATOM 1518 O O . VAL A 1 178 ? -18.375 5.215 10.984 1 96.12 178 VAL A O 1
ATOM 1521 N N . ASP A 1 179 ? -20.078 4.227 9.891 1 96.44 179 ASP A N 1
ATOM 1522 C CA . ASP A 1 179 ? -20.078 3.082 10.797 1 96.44 179 ASP A CA 1
ATOM 1523 C C . ASP A 1 179 ? -18.75 2.35 10.773 1 96.44 179 ASP A C 1
ATOM 1525 O O . ASP A 1 179 ? -18.219 2.033 9.703 1 96.44 179 ASP A O 1
ATOM 1529 N N . THR A 1 180 ? -18.234 2.09 11.953 1 97 180 THR A N 1
ATOM 1530 C CA . THR A 1 180 ? -16.906 1.481 12.086 1 97 180 THR A CA 1
ATOM 1531 C C . THR A 1 180 ? -16.906 0.076 11.492 1 97 180 THR A C 1
ATOM 1533 O O . THR A 1 180 ? -15.859 -0.413 11.062 1 97 180 THR A O 1
ATOM 1536 N N . LYS A 1 181 ? -18.078 -0.542 11.438 1 96.56 181 LYS A N 1
ATOM 1537 C CA . LYS A 1 181 ? -18.125 -1.876 10.844 1 96.56 181 LYS A CA 1
ATOM 1538 C C . LYS A 1 181 ? -17.734 -1.838 9.367 1 96.56 181 LYS A C 1
ATOM 1540 O O . LYS A 1 181 ? -17.094 -2.77 8.867 1 96.56 181 LYS A O 1
ATOM 1545 N N . TYR A 1 182 ? -18.062 -0.735 8.656 1 97.94 182 TYR A N 1
ATOM 1546 C CA . TYR A 1 182 ? -17.656 -0.579 7.266 1 97.94 182 TYR A CA 1
ATOM 1547 C C . TYR A 1 182 ? -16.172 -0.227 7.16 1 97.94 182 TYR A C 1
ATOM 1549 O O . TYR A 1 182 ? -15.477 -0.729 6.277 1 97.94 182 TYR A O 1
ATOM 1557 N N . ILE A 1 183 ? -15.711 0.599 8.109 1 98.31 183 ILE A N 1
ATOM 1558 C CA . ILE A 1 183 ? -14.305 0.989 8.102 1 98.31 183 ILE A CA 1
ATOM 1559 C C . ILE A 1 183 ? -13.43 -0.234 8.359 1 98.31 183 ILE A C 1
ATOM 1561 O O . ILE A 1 183 ? -12.336 -0.353 7.797 1 98.31 183 ILE A O 1
ATOM 15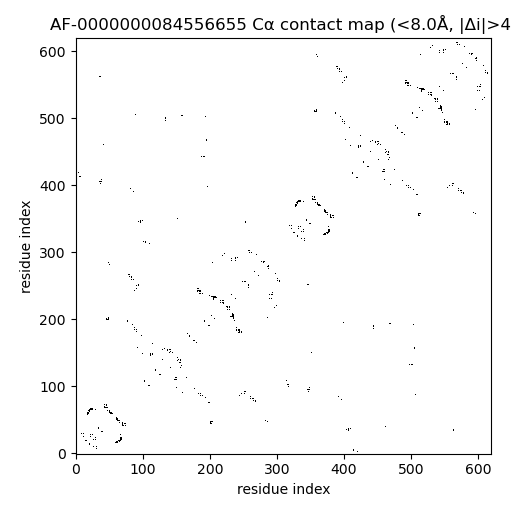65 N N . ASN A 1 184 ? -13.953 -1.138 9.164 1 97.44 184 ASN A N 1
ATOM 1566 C CA . ASN A 1 184 ? -13.219 -2.367 9.445 1 97.44 184 ASN A CA 1
ATOM 1567 C C . ASN A 1 184 ? -13.047 -3.221 8.195 1 97.44 184 ASN A C 1
ATOM 1569 O O . ASN A 1 184 ? -12.031 -3.9 8.031 1 97.44 184 ASN A O 1
ATOM 1573 N N . VAL A 1 185 ? -14.039 -3.24 7.344 1 97 185 VAL A N 1
ATOM 1574 C CA . VAL A 1 185 ? -13.93 -3.955 6.078 1 97 185 VAL A CA 1
ATOM 1575 C C . VAL A 1 185 ? -12.828 -3.334 5.227 1 97 185 VAL A C 1
ATOM 1577 O O . VAL A 1 185 ? -12.023 -4.051 4.617 1 97 185 VAL A O 1
ATOM 1580 N N . VAL A 1 186 ? -12.75 -2.014 5.219 1 98.12 186 VAL A N 1
ATOM 1581 C CA . VAL A 1 186 ? -11.727 -1.296 4.461 1 98.12 186 VAL A CA 1
ATOM 1582 C C . VAL A 1 186 ? -10.344 -1.614 5.027 1 98.12 186 VAL A C 1
ATOM 1584 O O . VAL A 1 186 ? -9.398 -1.851 4.273 1 98.12 186 VAL A O 1
ATOM 1587 N N . LYS A 1 187 ? -10.258 -1.597 6.332 1 97.19 187 LYS A N 1
ATOM 1588 C CA . LYS A 1 187 ? -9.008 -1.931 7 1 97.19 187 LYS A CA 1
ATOM 1589 C C . LYS A 1 187 ? -8.539 -3.332 6.617 1 97.19 187 LYS A C 1
ATOM 1591 O O . LYS A 1 187 ? -7.352 -3.543 6.352 1 97.19 187 LYS A O 1
ATOM 1596 N N . ASN A 1 188 ? -9.461 -4.262 6.586 1 94.69 188 ASN A N 1
ATOM 1597 C CA . ASN A 1 188 ? -9.109 -5.629 6.215 1 94.69 188 ASN A CA 1
ATOM 1598 C C . ASN A 1 188 ? -8.594 -5.707 4.781 1 94.69 188 ASN A C 1
ATOM 1600 O O . ASN A 1 188 ? -7.629 -6.422 4.504 1 94.69 188 ASN A O 1
ATOM 1604 N N . LEU A 1 189 ? -9.242 -5.02 3.893 1 96.12 189 LEU A N 1
ATOM 1605 C CA . LEU A 1 189 ? -8.789 -4.953 2.508 1 96.12 189 LEU A CA 1
ATOM 1606 C C . LEU A 1 189 ? -7.398 -4.328 2.42 1 96.12 189 LEU A C 1
ATOM 1608 O O . LEU A 1 189 ? -6.523 -4.844 1.725 1 96.12 189 LEU A O 1
ATOM 1612 N N . ARG A 1 190 ? -7.203 -3.215 3.154 1 96 190 ARG A N 1
ATOM 1613 C CA . ARG A 1 190 ? -5.91 -2.541 3.178 1 96 190 ARG A CA 1
ATOM 1614 C C . ARG A 1 190 ? -4.809 -3.49 3.631 1 96 190 ARG A C 1
ATOM 1616 O O . ARG A 1 190 ? -3.734 -3.537 3.023 1 96 190 ARG A O 1
ATOM 1623 N N . ASN A 1 191 ? -5.062 -4.238 4.668 1 92.62 191 ASN A N 1
ATOM 1624 C CA . ASN A 1 191 ? -4.086 -5.176 5.199 1 92.62 191 ASN A CA 1
ATOM 1625 C C . ASN A 1 191 ? -3.762 -6.281 4.199 1 92.62 191 ASN A C 1
ATOM 1627 O O . ASN A 1 191 ? -2.602 -6.66 4.039 1 92.62 191 ASN A O 1
ATOM 1631 N N . SER A 1 192 ? -4.766 -6.742 3.562 1 93.62 192 SER A N 1
ATOM 1632 C CA . SER A 1 192 ? -4.562 -7.785 2.561 1 93.62 192 SER A CA 1
ATOM 1633 C C . SER A 1 192 ? -3.691 -7.289 1.412 1 93.62 192 SER A C 1
ATOM 1635 O O . SER A 1 192 ? -2.83 -8.023 0.92 1 93.62 192 SER A O 1
ATOM 1637 N N . ILE A 1 193 ? -3.951 -6.047 1.014 1 95.69 193 ILE A N 1
ATOM 1638 C CA . ILE A 1 193 ? -3.184 -5.453 -0.077 1 95.69 193 ILE A CA 1
ATOM 1639 C C . ILE A 1 193 ? -1.735 -5.25 0.362 1 95.69 193 ILE A C 1
ATOM 1641 O O . ILE A 1 193 ? -0.804 -5.605 -0.362 1 95.69 193 ILE A O 1
ATOM 1645 N N . ALA A 1 194 ? -1.56 -4.727 1.576 1 93.19 194 ALA A N 1
ATOM 1646 C CA . ALA A 1 194 ? -0.228 -4.426 2.094 1 93.19 194 ALA A CA 1
ATOM 1647 C C . ALA A 1 194 ? 0.596 -5.695 2.27 1 93.19 194 ALA A C 1
ATOM 1649 O O . ALA A 1 194 ? 1.825 -5.668 2.174 1 93.19 194 ALA A O 1
ATOM 1650 N N . HIS A 1 195 ? -0.072 -6.77 2.398 1 90.19 195 HIS A N 1
ATOM 1651 C CA . HIS A 1 195 ? 0.614 -8.039 2.607 1 90.19 195 HIS A CA 1
ATOM 1652 C C . HIS A 1 195 ? 0.704 -8.836 1.311 1 90.19 195 HIS A C 1
ATOM 1654 O O . HIS A 1 195 ? 1.089 -10.008 1.322 1 90.19 195 HIS A O 1
ATOM 1660 N N . ASN A 1 196 ? 0.312 -8.234 0.302 1 90.75 196 ASN A N 1
ATOM 1661 C CA . ASN A 1 196 ? 0.457 -8.797 -1.035 1 90.75 196 ASN A CA 1
ATOM 1662 C C . ASN A 1 196 ? -0.352 -10.086 -1.191 1 90.75 196 ASN A C 1
ATOM 1664 O O . ASN A 1 196 ? 0.112 -11.039 -1.812 1 90.75 196 ASN A O 1
ATOM 1668 N N . ASN A 1 197 ? -1.511 -10.172 -0.578 1 91.44 197 ASN A N 1
ATOM 1669 C CA . ASN A 1 197 ? -2.389 -11.328 -0.713 1 91.44 197 ASN A CA 1
ATOM 1670 C C . ASN A 1 197 ? -3.092 -11.344 -2.066 1 91.44 197 ASN A C 1
ATOM 1672 O O . ASN A 1 197 ? -3.217 -10.305 -2.717 1 91.44 197 ASN A O 1
ATOM 1676 N N . CYS A 1 198 ? -3.441 -12.539 -2.516 1 92.31 198 CYS A N 1
ATOM 1677 C CA . CYS A 1 198 ? -4.242 -12.695 -3.725 1 92.31 198 CYS A CA 1
ATOM 1678 C C . CYS A 1 198 ? -5.719 -12.461 -3.434 1 92.31 198 CYS A C 1
ATOM 1680 O O . CYS A 1 198 ? -6.391 -13.32 -2.861 1 92.31 198 CYS A O 1
ATOM 1682 N N . LEU A 1 199 ? -6.234 -11.383 -3.92 1 93.75 199 LEU A N 1
ATOM 1683 C CA . LEU A 1 199 ? -7.59 -10.992 -3.559 1 93.75 199 LEU A CA 1
ATOM 1684 C C . LEU A 1 199 ? -8.617 -11.727 -4.41 1 93.75 199 LEU A C 1
ATOM 1686 O O . LEU A 1 199 ? -9.758 -11.922 -3.986 1 93.75 199 LEU A O 1
ATOM 1690 N N . MET A 1 200 ? -8.234 -12.227 -5.598 1 93.56 200 MET A N 1
ATOM 1691 C CA . MET A 1 200 ? -9.156 -12.883 -6.52 1 93.56 200 MET A CA 1
ATOM 1692 C C . MET A 1 200 ? -8.984 -14.391 -6.48 1 93.56 200 MET A C 1
ATOM 1694 O O . MET A 1 200 ? -9.188 -15.07 -7.488 1 93.56 200 MET A O 1
ATOM 1698 N N . PHE A 1 201 ? -8.531 -14.906 -5.391 1 85.69 201 PHE A N 1
ATOM 1699 C CA . PHE A 1 201 ? -8.219 -16.328 -5.289 1 85.69 201 PHE A CA 1
ATOM 1700 C C . PHE A 1 201 ? -9.492 -17.156 -5.238 1 85.69 201 PHE A C 1
ATOM 1702 O O . PHE A 1 201 ? -9.516 -18.297 -5.723 1 85.69 201 PHE A O 1
ATOM 1709 N N . ASN A 1 202 ? -10.539 -16.844 -4.668 1 87.5 202 ASN A N 1
ATOM 1710 C CA . ASN A 1 202 ? -11.797 -17.562 -4.555 1 87.5 202 ASN A CA 1
ATOM 1711 C C . ASN A 1 202 ? -12.992 -16.672 -4.844 1 87.5 202 ASN A C 1
ATOM 1713 O O . ASN A 1 202 ? -13.539 -16.031 -3.936 1 87.5 202 ASN A O 1
ATOM 1717 N N . LEU A 1 203 ? -13.422 -16.859 -6.098 1 93.94 203 LEU A N 1
ATOM 1718 C CA . LEU A 1 203 ? -14.492 -15.977 -6.559 1 93.94 203 LEU A CA 1
ATOM 1719 C C . LEU A 1 203 ? -15.82 -16.734 -6.613 1 93.94 203 LEU A C 1
ATOM 1721 O O . LEU A 1 203 ? -16.766 -16.281 -7.266 1 93.94 203 LEU A O 1
ATOM 1725 N N . HIS A 1 204 ? -15.844 -17.859 -5.918 1 90.69 204 HIS A N 1
ATOM 1726 C CA . HIS A 1 204 ? -17.078 -18.641 -5.902 1 90.69 204 HIS A CA 1
ATOM 1727 C C . HIS A 1 204 ? -18.172 -17.906 -5.148 1 90.69 204 HIS A C 1
ATOM 1729 O O . HIS A 1 204 ? -17.953 -17.406 -4.047 1 90.69 204 HIS A O 1
ATOM 1735 N N . PRO A 1 205 ? -19.312 -17.938 -5.762 1 81.88 205 PRO A N 1
ATOM 1736 C CA . PRO A 1 205 ? -20.438 -17.25 -5.098 1 81.88 205 PRO A CA 1
ATOM 1737 C C . PRO A 1 205 ? -20.75 -17.844 -3.725 1 81.88 205 PRO A C 1
ATOM 1739 O O . PRO A 1 205 ? -21.328 -17.172 -2.877 1 81.88 205 PRO A O 1
ATOM 1742 N N . SER A 1 206 ? -20.359 -19.188 -3.578 1 71.81 206 SER A N 1
ATOM 1743 C CA . SER A 1 206 ? -20.562 -19.812 -2.277 1 71.81 206 SER A CA 1
ATOM 1744 C C . SER A 1 206 ? -19.453 -19.438 -1.304 1 71.81 206 SER A C 1
ATOM 1746 O O . SER A 1 206 ? -19.438 -19.922 -0.165 1 71.81 206 SER A O 1
ATOM 1748 N N . ALA A 1 207 ? -18.406 -18.922 -1.826 1 62.16 207 ALA A N 1
ATOM 1749 C CA . ALA A 1 207 ? -17.25 -18.453 -1.059 1 62.16 207 ALA A CA 1
ATOM 1750 C C . ALA A 1 207 ? -17.672 -17.453 0.011 1 62.16 207 ALA A C 1
ATOM 1752 O O . ALA A 1 207 ? -17.969 -16.297 -0.298 1 62.16 207 ALA A O 1
ATOM 1753 N N . THR A 1 208 ? -18.062 -17.688 1.372 1 62.88 208 THR A N 1
ATOM 1754 C CA . THR A 1 208 ? -19.047 -17.531 2.439 1 62.88 208 THR A CA 1
ATOM 1755 C C . THR A 1 208 ? -18.672 -16.359 3.34 1 62.88 208 THR A C 1
ATOM 1757 O O . THR A 1 208 ? -19.141 -16.266 4.477 1 62.88 208 THR A O 1
ATOM 1760 N N . ALA A 1 209 ? -18.391 -15.156 2.619 1 75.56 209 ALA A N 1
ATOM 1761 C CA . ALA A 1 209 ? -18.219 -13.898 3.34 1 75.56 209 ALA A CA 1
ATOM 1762 C C . ALA A 1 209 ? -19.219 -13.789 4.492 1 75.56 209 ALA A C 1
ATOM 1764 O O . ALA A 1 209 ? -20.375 -14.18 4.355 1 75.56 209 ALA A O 1
ATOM 1765 N N . SER A 1 210 ? -18.703 -13.227 5.484 1 81.12 210 SER A N 1
ATOM 1766 C CA . SER A 1 210 ? -19.562 -13.039 6.645 1 81.12 210 SER A CA 1
ATOM 1767 C C . SER A 1 210 ? -20.219 -11.664 6.633 1 81.12 210 SER A C 1
ATOM 1769 O O . SER A 1 210 ? -19.703 -10.734 6.008 1 81.12 210 SER A O 1
ATOM 1771 N N . ASP A 1 211 ? -21.438 -11.555 7.234 1 87.94 211 ASP A N 1
ATOM 1772 C CA . ASP A 1 211 ? -22.094 -10.273 7.469 1 87.94 211 ASP A CA 1
ATOM 1773 C C . ASP A 1 211 ? -22.312 -9.516 6.16 1 87.94 211 ASP A C 1
ATOM 1775 O O . ASP A 1 211 ? -21.875 -8.367 6.023 1 87.94 211 ASP A O 1
ATOM 1779 N N . THR A 1 212 ? -23.047 -10.188 5.254 1 93.06 212 THR A N 1
ATOM 1780 C CA . THR A 1 212 ? -23.172 -9.664 3.895 1 93.06 212 THR A CA 1
ATOM 1781 C C . THR A 1 212 ? -24.391 -8.758 3.77 1 93.06 212 THR A C 1
ATOM 1783 O O . THR A 1 212 ? -24.547 -8.055 2.77 1 93.06 212 THR A O 1
ATOM 1786 N N . GLU A 1 213 ? -25.219 -8.664 4.781 1 95.38 213 GLU A N 1
ATOM 1787 C CA . GLU A 1 213 ? -26.5 -7.988 4.672 1 95.38 213 GLU A CA 1
ATOM 1788 C C . GLU A 1 213 ? -26.328 -6.52 4.309 1 95.38 213 GLU A C 1
ATOM 1790 O O . GLU A 1 213 ? -27.031 -5.996 3.449 1 95.38 213 GLU A O 1
ATOM 1795 N N . ASP A 1 214 ? -25.453 -5.852 4.898 1 96.69 214 ASP A N 1
ATOM 1796 C CA . ASP A 1 214 ? -25.219 -4.441 4.609 1 96.69 214 ASP A CA 1
ATOM 1797 C C . ASP A 1 214 ? -24.719 -4.246 3.178 1 96.69 214 ASP A C 1
ATOM 1799 O O . ASP A 1 214 ? -25.172 -3.334 2.482 1 96.69 214 ASP A O 1
ATOM 1803 N N . ALA A 1 215 ? -23.844 -5.098 2.783 1 97.56 215 ALA A N 1
ATOM 1804 C CA . ALA A 1 215 ? -23.328 -5.016 1.419 1 97.56 215 ALA A CA 1
ATOM 1805 C C . ALA A 1 215 ? -24.438 -5.199 0.398 1 97.56 215 ALA A C 1
ATOM 1807 O O . ALA A 1 215 ? -24.5 -4.488 -0.608 1 97.56 215 ALA A O 1
ATOM 1808 N N . ILE A 1 216 ? -25.312 -6.152 0.69 1 97.88 216 ILE A N 1
ATOM 1809 C CA . ILE A 1 216 ? -26.438 -6.418 -0.186 1 97.88 216 ILE A CA 1
ATOM 1810 C C . ILE A 1 216 ? -27.359 -5.199 -0.227 1 97.88 216 ILE A C 1
ATOM 1812 O O . ILE A 1 216 ? -27.766 -4.758 -1.304 1 97.88 216 ILE A O 1
ATOM 1816 N N . ARG A 1 217 ? -27.594 -4.672 0.93 1 98.19 217 ARG A N 1
ATOM 1817 C CA . ARG A 1 217 ? -28.469 -3.498 1.014 1 98.19 217 ARG A CA 1
ATOM 1818 C C . ARG A 1 217 ? -27.875 -2.326 0.238 1 98.19 217 ARG A C 1
ATOM 1820 O O . ARG A 1 217 ? -28.594 -1.611 -0.463 1 98.19 217 ARG A O 1
ATOM 1827 N N . ILE A 1 218 ? -26.594 -2.111 0.35 1 98.19 218 ILE A N 1
ATOM 1828 C CA . ILE A 1 218 ? -25.906 -1.032 -0.351 1 98.19 218 ILE A CA 1
ATOM 1829 C C . ILE A 1 218 ? -26.047 -1.228 -1.859 1 98.19 218 ILE A C 1
ATOM 1831 O O . ILE A 1 218 ? -26.406 -0.294 -2.582 1 98.19 218 ILE A O 1
ATOM 1835 N N . ALA A 1 219 ? -25.812 -2.416 -2.334 1 98.44 219 ALA A N 1
ATOM 1836 C CA . ALA A 1 219 ? -25.891 -2.719 -3.76 1 98.44 219 ALA A CA 1
ATOM 1837 C C . ALA A 1 219 ? -27.312 -2.533 -4.289 1 98.44 219 ALA A C 1
ATOM 1839 O O . ALA A 1 219 ? -27.516 -1.968 -5.367 1 98.44 219 ALA A O 1
ATOM 1840 N N . VAL A 1 220 ? -28.25 -3.012 -3.514 1 98.38 220 VAL A N 1
ATOM 1841 C CA . VAL A 1 220 ? -29.656 -2.873 -3.906 1 98.38 220 VAL A CA 1
ATOM 1842 C C . VAL A 1 220 ? -30.047 -1.397 -3.918 1 98.38 220 VAL A C 1
ATOM 1844 O O . VAL A 1 220 ? -30.797 -0.957 -4.785 1 98.38 220 VAL A O 1
ATOM 1847 N N . GLY A 1 221 ? -29.516 -0.679 -2.965 1 97.56 221 GLY A N 1
ATOM 1848 C CA . GLY A 1 221 ? -29.75 0.756 -2.912 1 97.56 221 GLY A CA 1
ATOM 1849 C C . GLY A 1 221 ? -29.203 1.492 -4.121 1 97.56 221 GLY A C 1
ATOM 1850 O O . GLY A 1 221 ? -29.688 2.574 -4.465 1 97.56 221 GLY A O 1
ATOM 1851 N N . MET A 1 222 ? -28.234 0.915 -4.801 1 96.62 222 MET A N 1
ATOM 1852 C CA . MET A 1 222 ? -27.656 1.479 -6.02 1 96.62 222 MET A CA 1
ATOM 1853 C C . MET A 1 222 ? -28.531 1.182 -7.227 1 96.62 222 MET A C 1
ATOM 1855 O O . MET A 1 222 ? -28.297 1.716 -8.312 1 96.62 222 MET A O 1
ATOM 1859 N N . GLY A 1 223 ? -29.5 0.323 -7.035 1 97.06 223 GLY A N 1
ATOM 1860 C CA . GLY A 1 223 ? -30.375 -0.058 -8.125 1 97.06 223 GLY A CA 1
ATOM 1861 C C . GLY A 1 223 ? -30 -1.387 -8.758 1 97.06 223 GLY A C 1
ATOM 1862 O O . GLY A 1 223 ? -30.547 -1.758 -9.797 1 97.06 223 GLY A O 1
ATOM 1863 N N . LEU A 1 224 ? -29.078 -2.125 -8.148 1 97.81 224 LEU A N 1
ATOM 1864 C CA . LEU A 1 224 ? -28.703 -3.426 -8.688 1 97.81 224 LEU A CA 1
ATOM 1865 C C . LEU A 1 224 ? -29.719 -4.496 -8.289 1 97.81 224 LEU A C 1
ATOM 1867 O O . LEU A 1 224 ? -30.422 -4.348 -7.289 1 97.81 224 LEU A O 1
ATOM 1871 N N . ASP A 1 225 ? -29.781 -5.539 -9.086 1 97.81 225 ASP A N 1
ATOM 1872 C CA . ASP A 1 225 ? -30.734 -6.625 -8.859 1 97.81 225 ASP A CA 1
ATOM 1873 C C . ASP A 1 225 ? -30.5 -7.285 -7.504 1 97.81 225 ASP A C 1
ATOM 1875 O O . ASP A 1 225 ? -29.359 -7.602 -7.152 1 97.81 225 ASP A O 1
ATOM 1879 N N . GLU A 1 226 ? -31.547 -7.512 -6.785 1 97.56 226 GLU A N 1
ATOM 1880 C CA . GLU A 1 226 ? -31.438 -8.008 -5.418 1 97.56 226 GLU A CA 1
ATOM 1881 C C . GLU A 1 226 ? -30.859 -9.422 -5.391 1 97.56 226 GLU A C 1
ATOM 1883 O O . GLU A 1 226 ? -29.969 -9.727 -4.598 1 97.56 226 GLU A O 1
ATOM 1888 N N . ASP A 1 227 ? -31.391 -10.281 -6.18 1 96.88 227 ASP A N 1
ATOM 1889 C CA . ASP A 1 227 ? -30.938 -11.664 -6.199 1 96.88 227 ASP A CA 1
ATOM 1890 C C . ASP A 1 227 ? -29.469 -11.75 -6.613 1 96.88 227 ASP A C 1
ATOM 1892 O O . ASP A 1 227 ? -28.688 -12.484 -5.996 1 96.88 227 ASP A O 1
ATOM 1896 N N . GLU A 1 228 ? -29.156 -11.023 -7.613 1 96.94 228 GLU A N 1
ATOM 1897 C CA . GLU A 1 228 ? -27.766 -10.984 -8.062 1 96.94 228 GLU A CA 1
ATOM 1898 C C . GLU A 1 228 ? -26.844 -10.414 -6.977 1 96.94 228 GLU A C 1
ATOM 1900 O O . GLU A 1 228 ? -25.75 -10.93 -6.758 1 96.94 228 GLU A O 1
ATOM 1905 N N . SER A 1 229 ? -27.328 -9.344 -6.316 1 97.25 229 SER A N 1
ATOM 1906 C CA . SER A 1 229 ? -26.547 -8.711 -5.262 1 97.25 229 SER A CA 1
ATOM 1907 C C . SER A 1 229 ? -26.312 -9.664 -4.094 1 97.25 229 SER A C 1
ATOM 1909 O O . SER A 1 229 ? -25.234 -9.68 -3.496 1 97.25 229 SER A O 1
ATOM 1911 N N . ARG A 1 230 ? -27.359 -10.383 -3.775 1 95.44 230 ARG A N 1
ATOM 1912 C CA . ARG A 1 230 ? -27.234 -11.367 -2.707 1 95.44 230 ARG A CA 1
ATOM 1913 C C . ARG A 1 230 ? -26.188 -12.43 -3.053 1 95.44 230 ARG A C 1
ATOM 1915 O O . ARG A 1 230 ? -25.344 -12.758 -2.227 1 95.44 230 ARG A O 1
ATOM 1922 N N . GLU A 1 231 ? -26.266 -12.883 -4.207 1 95.19 231 GLU A N 1
ATOM 1923 C CA . GLU A 1 231 ? -25.328 -13.914 -4.645 1 95.19 231 GLU A CA 1
ATOM 1924 C C . GLU A 1 231 ? -23.906 -13.375 -4.699 1 95.19 231 GLU A C 1
ATOM 1926 O O . GLU A 1 231 ? -22.984 -13.992 -4.164 1 95.19 231 GLU A O 1
ATOM 1931 N N . MET A 1 232 ? -23.703 -12.227 -5.281 1 96.31 232 MET A N 1
ATOM 1932 C CA . MET A 1 232 ? -22.375 -11.695 -5.574 1 96.31 232 MET A CA 1
ATOM 1933 C C . MET A 1 232 ? -21.703 -11.172 -4.305 1 96.31 232 MET A C 1
ATOM 1935 O O . MET A 1 232 ? -20.484 -11.266 -4.156 1 96.31 232 MET A O 1
ATOM 1939 N N . ASN A 1 233 ? -22.453 -10.648 -3.385 1 96.56 233 ASN A N 1
ATOM 1940 C CA . ASN A 1 233 ? -21.844 -10.07 -2.186 1 96.56 233 ASN A CA 1
ATOM 1941 C C . ASN A 1 233 ? -21.453 -11.148 -1.182 1 96.56 233 ASN A C 1
ATOM 1943 O O . ASN A 1 233 ? -20.828 -10.852 -0.161 1 96.56 233 ASN A O 1
ATOM 1947 N N . HIS A 1 234 ? -21.75 -12.375 -1.503 1 94.75 234 HIS A N 1
ATOM 1948 C CA . HIS A 1 234 ? -21.188 -13.477 -0.721 1 94.75 234 HIS A CA 1
ATOM 1949 C C . HIS A 1 234 ? -19.766 -13.797 -1.154 1 94.75 234 HIS A C 1
ATOM 1951 O O . HIS A 1 234 ? -19.062 -14.539 -0.467 1 94.75 234 HIS A O 1
ATOM 1957 N N . VAL A 1 235 ? -19.422 -13.281 -2.295 1 94.69 235 VAL A N 1
ATOM 1958 C CA . VAL A 1 235 ? -18.016 -13.32 -2.691 1 94.69 235 VAL A CA 1
ATOM 1959 C C . VAL A 1 235 ? -17.234 -12.242 -1.944 1 94.69 235 VAL A C 1
ATOM 1961 O O . VAL A 1 235 ? -17.531 -11.047 -2.072 1 94.69 235 VAL A O 1
ATOM 1964 N N . THR A 1 236 ? -16.188 -12.617 -1.215 1 93.62 236 THR A N 1
ATOM 1965 C CA . THR A 1 236 ? -15.445 -11.695 -0.362 1 93.62 236 THR A CA 1
ATOM 1966 C C . THR A 1 236 ? -14.898 -10.523 -1.174 1 93.62 236 THR A C 1
ATOM 1968 O O . THR A 1 236 ? -14.977 -9.375 -0.741 1 93.62 236 THR A O 1
ATOM 1971 N N . PHE A 1 237 ? -14.406 -10.812 -2.35 1 95.69 237 PHE A N 1
ATOM 1972 C CA . PHE A 1 237 ? -13.859 -9.797 -3.248 1 95.69 237 PHE A CA 1
ATOM 1973 C C . PHE A 1 237 ? -14.898 -8.727 -3.545 1 95.69 237 PHE A C 1
ATOM 1975 O O . PHE A 1 237 ? -14.609 -7.531 -3.447 1 95.69 237 PHE A O 1
ATOM 1982 N N . ILE A 1 238 ? -16.062 -9.086 -3.816 1 97.25 238 ILE A N 1
ATOM 1983 C CA . ILE A 1 238 ? -17.141 -8.18 -4.188 1 97.25 238 ILE A CA 1
ATOM 1984 C C . ILE A 1 238 ? -17.625 -7.41 -2.955 1 97.25 238 ILE A C 1
ATOM 1986 O O . ILE A 1 238 ? -17.812 -6.191 -3.006 1 97.25 238 ILE A O 1
ATOM 1990 N N . LYS A 1 239 ? -17.844 -8.148 -1.894 1 97.06 239 LYS A N 1
ATOM 1991 C CA . LYS A 1 239 ? -18.312 -7.5 -0.672 1 97.06 239 LYS A CA 1
ATOM 1992 C C . LYS A 1 239 ? -17.359 -6.383 -0.245 1 97.06 239 LYS A C 1
ATOM 1994 O O . LYS A 1 239 ? -17.812 -5.277 0.078 1 97.06 239 LYS A O 1
ATOM 1999 N N . GLU A 1 240 ? -16.094 -6.68 -0.266 1 97 240 GLU A N 1
ATOM 2000 C CA . GLU A 1 240 ? -15.094 -5.699 0.162 1 97 240 GLU A CA 1
ATOM 2001 C C . GLU A 1 240 ? -15.031 -4.52 -0.806 1 97 240 GLU A C 1
ATOM 2003 O O . GLU A 1 240 ? -14.898 -3.369 -0.383 1 97 240 GLU A O 1
ATOM 2008 N N . LEU A 1 241 ? -15.125 -4.812 -2.094 1 98.38 241 LEU A N 1
ATOM 2009 C CA . LEU A 1 241 ? -15.172 -3.74 -3.082 1 98.38 241 LEU A CA 1
ATOM 2010 C C . LEU A 1 241 ? -16.391 -2.854 -2.867 1 98.38 241 LEU A C 1
ATOM 2012 O O . LEU A 1 241 ? -16.281 -1.627 -2.828 1 98.38 241 LEU A O 1
ATOM 2016 N N . ASN A 1 242 ? -17.516 -3.475 -2.68 1 98.69 242 ASN A N 1
ATOM 2017 C CA . ASN A 1 242 ? -18.797 -2.779 -2.512 1 98.69 242 ASN A CA 1
ATOM 2018 C C . ASN A 1 242 ? -18.781 -1.873 -1.284 1 98.69 242 ASN A C 1
ATOM 2020 O O . ASN A 1 242 ? -19.031 -0.672 -1.391 1 98.69 242 ASN A O 1
ATOM 2024 N N . ILE A 1 243 ? -18.391 -2.428 -0.171 1 98.69 243 ILE A N 1
ATOM 2025 C CA . ILE A 1 243 ? -18.375 -1.676 1.079 1 98.69 243 ILE A CA 1
ATOM 2026 C C . ILE A 1 243 ? -17.312 -0.578 1.008 1 98.69 243 ILE A C 1
ATOM 2028 O O . ILE A 1 243 ? -17.547 0.547 1.456 1 98.69 243 ILE A O 1
ATOM 2032 N N . THR A 1 244 ? -16.172 -0.86 0.442 1 98.81 244 THR A N 1
ATOM 2033 C CA . THR A 1 244 ? -15.086 0.119 0.353 1 98.81 244 THR A CA 1
ATOM 2034 C C . THR A 1 244 ? -15.508 1.311 -0.503 1 98.81 244 THR A C 1
ATOM 2036 O O . THR A 1 244 ? -15.266 2.461 -0.138 1 98.81 244 THR A O 1
ATOM 2039 N N . LEU A 1 245 ? -16.156 1.03 -1.618 1 98.81 245 LEU A N 1
ATOM 2040 C CA . LEU A 1 245 ? -16.625 2.115 -2.479 1 98.81 245 LEU A CA 1
ATOM 2041 C C . LEU A 1 245 ? -17.656 2.971 -1.764 1 98.81 245 LEU A C 1
ATOM 2043 O O . LEU A 1 245 ? -17.656 4.195 -1.896 1 98.81 245 LEU A O 1
ATOM 2047 N N . TYR A 1 246 ? -18.5 2.293 -1.028 1 98.69 246 TYR A N 1
ATOM 2048 C CA . TYR A 1 246 ? -19.516 3.002 -0.262 1 98.69 246 TYR A CA 1
ATOM 2049 C C . TYR A 1 246 ? -18.875 3.938 0.758 1 98.69 246 TYR A C 1
ATOM 2051 O O . TYR A 1 246 ? -19.25 5.109 0.854 1 98.69 246 TYR A O 1
ATOM 2059 N N . VAL A 1 247 ? -17.938 3.404 1.521 1 98.75 247 VAL A N 1
ATOM 2060 C CA . VAL A 1 247 ? -17.266 4.199 2.543 1 98.75 247 VAL A CA 1
ATOM 2061 C C . VAL A 1 247 ? -16.484 5.336 1.884 1 98.75 247 VAL A C 1
ATOM 2063 O O . VAL A 1 247 ? -16.562 6.484 2.32 1 98.75 247 VAL A O 1
ATOM 2066 N N . PHE A 1 248 ? -15.734 5.023 0.826 1 98.81 248 PHE A N 1
ATOM 2067 C CA . PHE A 1 248 ? -14.938 5.996 0.091 1 98.81 248 PHE A CA 1
ATOM 2068 C C . PHE A 1 248 ? -15.805 7.148 -0.399 1 98.81 248 PHE A C 1
ATOM 2070 O O . PHE A 1 248 ? -15.461 8.32 -0.207 1 98.81 248 PHE A O 1
ATOM 2077 N N . TRP A 1 249 ? -16.906 6.801 -0.964 1 98.06 249 TRP A N 1
ATOM 2078 C CA . TRP A 1 249 ? -17.828 7.785 -1.518 1 98.06 249 TRP A CA 1
ATOM 2079 C C . TRP A 1 249 ? -18.344 8.727 -0.43 1 98.06 249 TRP A C 1
ATOM 2081 O O . TRP A 1 249 ? -18.484 9.93 -0.659 1 98.06 249 TRP A O 1
ATOM 2091 N N . ASN A 1 250 ? -18.531 8.203 0.741 1 97.19 250 ASN A N 1
ATOM 2092 C CA . ASN A 1 250 ? -19.219 8.969 1.776 1 97.19 250 ASN A CA 1
ATOM 2093 C C . ASN A 1 250 ? -18.234 9.703 2.678 1 97.19 250 ASN A C 1
ATOM 2095 O O . ASN A 1 250 ? -18.594 10.688 3.33 1 97.19 250 ASN A O 1
ATOM 2099 N N . ILE A 1 251 ? -16.984 9.273 2.672 1 97.44 251 ILE A N 1
ATOM 2100 C CA . ILE A 1 251 ? -16.078 9.812 3.688 1 97.44 251 ILE A CA 1
ATOM 2101 C C . ILE A 1 251 ? -15.109 10.805 3.043 1 97.44 251 ILE A C 1
ATOM 2103 O O . ILE A 1 251 ? -14.648 11.742 3.695 1 97.44 251 ILE A O 1
ATOM 2107 N N . VAL A 1 252 ? -14.742 10.602 1.796 1 97.69 252 VAL A N 1
ATOM 2108 C CA . VAL A 1 252 ? -13.773 11.469 1.127 1 97.69 252 VAL A CA 1
ATOM 2109 C C . VAL A 1 252 ? -14.43 12.797 0.768 1 97.69 252 VAL A C 1
ATOM 2111 O O . VAL A 1 252 ? -15.43 12.828 0.045 1 97.69 252 VAL A O 1
ATOM 2114 N N . THR A 1 253 ? -13.883 13.859 1.237 1 96.69 253 THR A N 1
ATOM 2115 C CA . THR A 1 253 ? -14.5 15.172 1.087 1 96.69 253 THR A CA 1
ATOM 2116 C C . THR A 1 253 ? -13.906 15.914 -0.103 1 96.69 253 THR A C 1
ATOM 2118 O O . THR A 1 253 ? -14.477 16.906 -0.576 1 96.69 253 THR A O 1
ATOM 2121 N N . SER A 1 254 ? -12.773 15.547 -0.596 1 95.75 254 SER A N 1
ATOM 2122 C CA . SER A 1 254 ? -12.172 16.141 -1.783 1 95.75 254 SER A CA 1
ATOM 2123 C C . SER A 1 254 ? -12.836 15.641 -3.057 1 95.75 254 SER A C 1
ATOM 2125 O O . SER A 1 254 ? -12.641 14.484 -3.441 1 95.75 254 SER A O 1
ATOM 2127 N N . GLU A 1 255 ? -13.5 16.469 -3.74 1 94.56 255 GLU A N 1
ATOM 2128 C CA . GLU A 1 255 ? -14.148 16.062 -4.984 1 94.56 255 GLU A CA 1
ATOM 2129 C C . GLU A 1 255 ? -13.125 15.688 -6.047 1 94.56 255 GLU A C 1
ATOM 2131 O O . GLU A 1 255 ? -13.336 14.75 -6.82 1 94.56 255 GLU A O 1
ATOM 2136 N N . GLU A 1 256 ? -12.07 16.375 -6.035 1 94.12 256 GLU A N 1
ATOM 2137 C CA . GLU A 1 256 ? -11 16.094 -6.992 1 94.12 256 GLU A CA 1
ATOM 2138 C C . GLU A 1 256 ? -10.406 14.703 -6.766 1 94.12 256 GLU A C 1
ATOM 2140 O O . GLU A 1 256 ? -10.172 13.969 -7.723 1 94.12 256 GLU A O 1
ATOM 2145 N N . GLU A 1 257 ? -10.188 14.438 -5.527 1 95.94 257 GLU A N 1
ATOM 2146 C CA . GLU A 1 257 ? -9.617 13.133 -5.195 1 95.94 257 GLU A CA 1
ATOM 2147 C C . GLU A 1 257 ? -10.586 12.008 -5.531 1 95.94 257 GLU A C 1
ATOM 2149 O O . GLU A 1 257 ? -10.18 10.961 -6.047 1 95.94 257 GLU A O 1
ATOM 2154 N N . LYS A 1 258 ? -11.906 12.188 -5.285 1 96.81 258 LYS A N 1
ATOM 2155 C CA . LYS A 1 258 ? -12.922 11.195 -5.625 1 96.81 258 LYS A CA 1
ATOM 2156 C C . LYS A 1 258 ? -12.945 10.922 -7.125 1 96.81 258 LYS A C 1
ATOM 2158 O O . LYS A 1 258 ? -12.945 9.766 -7.551 1 96.81 258 LYS A O 1
ATOM 2163 N N . GLU A 1 259 ? -12.906 11.969 -7.82 1 97.31 259 GLU A N 1
ATOM 2164 C CA . GLU A 1 259 ? -12.953 11.859 -9.273 1 97.31 259 GLU A CA 1
ATOM 2165 C C . GLU A 1 259 ? -11.727 11.133 -9.812 1 97.31 259 GLU A C 1
ATOM 2167 O O . GLU A 1 259 ? -11.844 10.234 -10.648 1 97.31 259 GLU A O 1
ATOM 2172 N N . PHE A 1 260 ? -10.633 11.508 -9.305 1 97 260 PHE A N 1
ATOM 2173 C CA . PHE A 1 260 ? -9.367 10.953 -9.781 1 97 260 PHE A CA 1
ATOM 2174 C C . PHE A 1 260 ? -9.305 9.461 -9.516 1 97 260 PHE A C 1
ATOM 2176 O O . PHE A 1 260 ? -9.023 8.672 -10.422 1 97 260 PHE A O 1
ATOM 2183 N N . GLN A 1 261 ? -9.57 9.039 -8.32 1 98.06 261 GLN A N 1
ATOM 2184 C CA . GLN A 1 261 ? -9.469 7.641 -7.934 1 98.06 261 GLN A CA 1
ATOM 2185 C C . GLN A 1 261 ? -10.523 6.793 -8.633 1 98.06 261 GLN A C 1
ATOM 2187 O O . GLN A 1 261 ? -10.25 5.668 -9.055 1 98.06 261 GLN A O 1
ATOM 2192 N N . LEU A 1 262 ? -11.727 7.324 -8.758 1 98.31 262 LEU A N 1
ATOM 2193 C CA . LEU A 1 262 ? -12.805 6.559 -9.375 1 98.31 262 LEU A CA 1
ATOM 2194 C C . LEU A 1 262 ? -12.578 6.422 -10.875 1 98.31 262 LEU A C 1
ATOM 2196 O O . LEU A 1 262 ? -12.93 5.402 -11.477 1 98.31 262 LEU A O 1
ATOM 2200 N N . GLU A 1 263 ? -11.984 7.418 -11.453 1 98.19 263 GLU A N 1
ATOM 2201 C CA . GLU A 1 263 ? -11.625 7.309 -12.867 1 98.19 263 GLU A CA 1
ATOM 2202 C C . GLU A 1 263 ? -10.602 6.199 -13.094 1 98.19 263 GLU A C 1
ATOM 2204 O O . GLU A 1 263 ? -10.734 5.41 -14.031 1 98.19 263 GLU A O 1
ATOM 2209 N N . LEU A 1 264 ? -9.594 6.184 -12.281 1 98.12 264 LEU A N 1
ATOM 2210 C CA . LEU A 1 264 ? -8.57 5.148 -12.391 1 98.12 264 LEU A CA 1
ATOM 2211 C C . LEU A 1 264 ? -9.172 3.764 -12.188 1 98.12 264 LEU A C 1
ATOM 2213 O O . LEU A 1 264 ? -8.844 2.826 -12.922 1 98.12 264 LEU A O 1
ATOM 2217 N N . LEU A 1 265 ? -10.055 3.65 -11.188 1 98.75 265 LEU A N 1
ATOM 2218 C CA . LEU A 1 265 ? -10.688 2.365 -10.906 1 98.75 265 LEU A CA 1
ATOM 2219 C C . LEU A 1 265 ? -11.609 1.95 -12.055 1 98.75 265 LEU A C 1
ATOM 2221 O O . LEU A 1 265 ? -11.656 0.775 -12.422 1 98.75 265 LEU A O 1
ATOM 2225 N N . HIS A 1 266 ? -12.305 2.908 -12.562 1 98.75 266 HIS A N 1
ATOM 2226 C CA . HIS A 1 266 ? -13.188 2.637 -13.695 1 98.75 266 HIS A CA 1
ATOM 2227 C C . HIS A 1 266 ? -12.383 2.166 -14.906 1 98.75 266 HIS A C 1
ATOM 2229 O O . HIS A 1 266 ? -12.789 1.222 -15.586 1 98.75 266 HIS A O 1
ATOM 2235 N N . ASP A 1 267 ? -11.312 2.844 -15.203 1 98.5 267 ASP A N 1
ATOM 2236 C CA . ASP A 1 267 ? -10.469 2.455 -16.328 1 98.5 267 ASP A CA 1
ATOM 2237 C C . ASP A 1 267 ? -9.945 1.028 -16.156 1 98.5 267 ASP A C 1
ATOM 2239 O O . ASP A 1 267 ? -9.867 0.271 -17.125 1 98.5 267 ASP A O 1
ATOM 2243 N N . LEU A 1 268 ? -9.609 0.666 -14.977 1 98.5 268 LEU A N 1
ATOM 224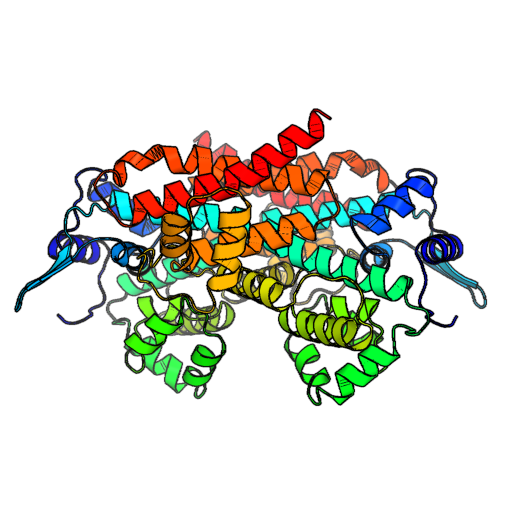4 C CA . LEU A 1 268 ? -9.125 -0.684 -14.711 1 98.5 268 LEU A CA 1
ATOM 2245 C C . LEU A 1 268 ? -10.242 -1.704 -14.859 1 98.5 268 LEU A C 1
ATOM 2247 O O . LEU A 1 268 ? -10.133 -2.652 -15.641 1 98.5 268 LEU A O 1
ATOM 2251 N N . VAL A 1 269 ? -11.359 -1.479 -14.195 1 98.38 269 VAL A N 1
ATOM 2252 C CA . VAL A 1 269 ? -12.398 -2.49 -14.016 1 98.38 269 VAL A CA 1
ATOM 2253 C C . VAL A 1 269 ? -13.289 -2.535 -15.258 1 98.38 269 VAL A C 1
ATOM 2255 O O . VAL A 1 269 ? -13.734 -3.609 -15.672 1 98.38 269 VAL A O 1
ATOM 2258 N N . ASN A 1 270 ? -13.492 -1.399 -15.891 1 98.12 270 ASN A N 1
ATOM 2259 C CA . ASN A 1 270 ? -14.453 -1.365 -16.984 1 98.12 270 ASN A CA 1
ATOM 2260 C C . ASN A 1 270 ? -13.75 -1.312 -18.344 1 98.12 270 ASN A C 1
ATOM 2262 O O . ASN A 1 270 ? -14.391 -1.473 -19.375 1 98.12 270 ASN A O 1
ATOM 2266 N N . LYS A 1 271 ? -12.484 -1.131 -18.359 1 97.56 271 LYS A N 1
ATOM 2267 C CA . LYS A 1 271 ? -11.766 -1.152 -19.625 1 97.56 271 LYS A CA 1
ATOM 2268 C C . LYS A 1 271 ? -10.703 -2.252 -19.625 1 97.56 271 LYS A C 1
ATOM 2270 O O . LYS A 1 271 ? -10.812 -3.219 -20.391 1 97.56 271 LYS A O 1
ATOM 2275 N N . ARG A 1 272 ? -9.773 -2.209 -18.719 1 97.56 272 ARG A N 1
ATOM 2276 C CA . ARG A 1 272 ? -8.672 -3.164 -18.734 1 97.56 272 ARG A CA 1
ATOM 2277 C C . ARG A 1 272 ? -9.18 -4.59 -18.531 1 97.56 272 ARG A C 1
ATOM 2279 O O . ARG A 1 272 ? -8.68 -5.527 -19.156 1 97.56 272 ARG A O 1
ATOM 2286 N N . PHE A 1 273 ? -10.164 -4.762 -17.609 1 96.88 273 PHE A N 1
ATOM 2287 C CA . PHE A 1 273 ? -10.703 -6.094 -17.359 1 96.88 273 PHE A CA 1
ATOM 2288 C C . PHE A 1 273 ? -11.312 -6.688 -18.625 1 96.88 273 PHE A C 1
ATOM 2290 O O . PHE A 1 273 ? -11.344 -7.906 -18.797 1 96.88 273 PHE A O 1
ATOM 2297 N N . ASN A 1 274 ? -11.695 -5.844 -19.594 1 96.69 274 ASN A N 1
ATOM 2298 C CA . ASN A 1 274 ? -12.391 -6.289 -20.797 1 96.69 274 ASN A CA 1
ATOM 2299 C C . ASN A 1 274 ? -11.422 -6.812 -21.859 1 96.69 274 ASN A C 1
ATOM 2301 O O . ASN A 1 274 ? -11.82 -7.512 -22.781 1 96.69 274 ASN A O 1
ATOM 2305 N N . ARG A 1 275 ? -10.188 -6.496 -21.672 1 96.19 275 ARG A N 1
ATOM 2306 C CA . ARG A 1 275 ? -9.203 -6.832 -22.688 1 96.19 275 ARG A CA 1
ATOM 2307 C C . ARG A 1 275 ? -9.211 -8.328 -22.984 1 96.19 275 ARG A C 1
ATOM 2309 O O . ARG A 1 275 ? -9.109 -8.734 -24.156 1 96.19 275 ARG A O 1
ATOM 2316 N N . HIS A 1 276 ? -9.32 -9.203 -21.984 1 96.62 276 HIS A N 1
ATOM 2317 C CA . HIS A 1 276 ? -9.32 -10.648 -22.156 1 96.62 276 HIS A CA 1
ATOM 2318 C C . HIS A 1 276 ? -10.508 -11.289 -21.453 1 96.62 276 HIS A C 1
ATOM 2320 O O . HIS A 1 276 ? -10.398 -12.391 -20.906 1 96.62 276 HIS A O 1
ATOM 2326 N N . MET A 1 277 ? -11.586 -10.555 -21.406 1 95.56 277 MET A N 1
ATOM 2327 C CA . MET A 1 277 ? -12.773 -11.07 -20.734 1 95.56 277 MET A CA 1
ATOM 2328 C C . MET A 1 277 ? -13.266 -12.359 -21.406 1 95.56 277 MET A C 1
ATOM 2330 O O . MET A 1 277 ? -13.844 -13.219 -20.734 1 95.56 277 MET A O 1
ATOM 2334 N N . PHE A 1 278 ? -12.984 -12.492 -22.688 1 95.69 278 PHE A N 1
ATOM 2335 C CA . PHE A 1 278 ? -13.414 -13.648 -23.453 1 95.69 278 PHE A CA 1
ATOM 2336 C C . PHE A 1 278 ? -12.734 -14.922 -22.953 1 95.69 278 PHE A C 1
ATOM 2338 O O . PHE A 1 278 ? -13.227 -16.031 -23.188 1 95.69 278 PHE A O 1
ATOM 2345 N N . TYR A 1 279 ? -11.586 -14.789 -22.203 1 96.06 279 TYR A N 1
ATOM 2346 C CA . TYR A 1 279 ? -10.945 -15.938 -21.578 1 96.06 279 TYR A CA 1
ATOM 2347 C C . TYR A 1 279 ? -11.906 -16.656 -20.641 1 96.06 279 TYR A C 1
ATOM 2349 O O . TYR A 1 279 ? -11.734 -17.844 -20.359 1 96.06 279 TYR A O 1
ATOM 2357 N N . PHE A 1 280 ? -12.914 -15.891 -20.141 1 96.38 280 PHE A N 1
ATOM 2358 C CA . PHE A 1 280 ? -13.766 -16.406 -19.078 1 96.38 280 PHE A CA 1
ATOM 2359 C C . PHE A 1 280 ? -15.195 -16.578 -19.578 1 96.38 280 PHE A C 1
ATOM 2361 O O . PHE A 1 280 ? -16.125 -16.703 -18.766 1 96.38 280 PHE A O 1
ATOM 2368 N N . GLU A 1 281 ? -15.398 -16.547 -20.859 1 95.19 281 GLU A N 1
ATOM 2369 C CA . GLU A 1 281 ? -16.734 -16.594 -21.438 1 95.19 281 GLU A CA 1
ATOM 2370 C C . GLU A 1 281 ? -17.5 -17.828 -21 1 95.19 281 GLU A C 1
ATOM 2372 O O . GLU A 1 281 ? -18.719 -17.781 -20.812 1 95.19 281 GLU A O 1
ATOM 2377 N N . ASN A 1 282 ? -16.828 -18.984 -20.812 1 92.56 282 ASN A N 1
ATOM 2378 C CA . ASN A 1 282 ? -17.469 -20.234 -20.422 1 92.56 282 ASN A CA 1
ATOM 2379 C C . ASN A 1 282 ? -17.281 -20.516 -18.922 1 92.56 282 ASN A C 1
ATOM 2381 O O . ASN A 1 282 ? -17.516 -21.641 -18.469 1 92.56 282 ASN A O 1
ATOM 2385 N N . ASN A 1 283 ? -16.766 -19.594 -18.188 1 94.5 283 ASN A N 1
ATOM 2386 C CA . ASN A 1 283 ? -16.562 -19.719 -16.75 1 94.5 283 ASN A CA 1
ATOM 2387 C C . ASN A 1 283 ? -17.703 -19.062 -15.977 1 94.5 283 ASN A C 1
ATOM 2389 O O . ASN A 1 283 ? -17.906 -17.844 -16.062 1 94.5 283 ASN A O 1
ATOM 2393 N N . ASN A 1 284 ? -18.375 -19.844 -15.25 1 92.5 284 ASN A N 1
ATOM 2394 C CA . ASN A 1 284 ? -19.578 -19.359 -14.578 1 92.5 284 ASN A CA 1
ATOM 2395 C C . ASN A 1 284 ? -19.25 -18.75 -13.219 1 92.5 284 ASN A C 1
ATOM 2397 O O . ASN A 1 284 ? -20.156 -18.344 -12.492 1 92.5 284 ASN A O 1
ATOM 2401 N N . ILE A 1 285 ? -18.016 -18.672 -12.875 1 94.56 285 ILE A N 1
ATOM 2402 C CA . ILE A 1 285 ? -17.609 -18.109 -11.594 1 94.56 285 ILE A CA 1
ATOM 2403 C C . ILE A 1 285 ? -16.953 -16.75 -11.805 1 94.56 285 ILE A C 1
ATOM 2405 O O . ILE A 1 285 ? -17.469 -15.734 -11.344 1 94.56 285 ILE A O 1
ATOM 2409 N N . VAL A 1 286 ? -15.969 -16.688 -12.664 1 96.56 286 VAL A N 1
ATOM 2410 C CA . VAL A 1 286 ? -15.125 -15.508 -12.812 1 96.56 286 VAL A CA 1
ATOM 2411 C C . VAL A 1 286 ? -15.898 -14.414 -13.539 1 96.56 286 VAL A C 1
ATOM 2413 O O . VAL A 1 286 ? -15.945 -13.266 -13.086 1 96.56 286 VAL A O 1
ATOM 2416 N N . LEU A 1 287 ? -16.547 -14.766 -14.609 1 96.75 287 LEU A N 1
ATOM 2417 C CA . LEU A 1 287 ? -17.156 -13.781 -15.492 1 96.75 287 LEU A CA 1
ATOM 2418 C C . LEU A 1 287 ? -18.25 -13.008 -14.773 1 96.75 287 LEU A C 1
ATOM 2420 O O . LEU A 1 287 ? -18.266 -11.773 -14.789 1 96.75 287 LEU A O 1
ATOM 2424 N N . PRO A 1 288 ? -19.156 -13.68 -14.102 1 96.5 288 PRO A N 1
ATOM 2425 C CA . PRO A 1 288 ? -20.188 -12.93 -13.406 1 96.5 288 PRO A CA 1
ATOM 2426 C C . PRO A 1 288 ? -19.625 -11.992 -12.336 1 96.5 288 PRO A C 1
ATOM 2428 O O . PRO A 1 288 ? -20.172 -10.906 -12.117 1 96.5 288 PRO A O 1
ATOM 2431 N N . VAL A 1 289 ? -18.609 -12.43 -11.664 1 97.12 289 VAL A N 1
ATOM 2432 C CA . VAL A 1 289 ? -18.016 -11.633 -10.609 1 97.12 289 VAL A CA 1
ATOM 2433 C C . VAL A 1 289 ? -17.406 -10.359 -11.203 1 97.12 289 VAL A C 1
ATOM 2435 O O . VAL A 1 289 ? -17.594 -9.266 -10.68 1 97.12 289 VAL A O 1
ATOM 2438 N N . LEU A 1 290 ? -16.656 -10.5 -12.352 1 97.81 290 LEU A N 1
ATOM 2439 C CA . LEU A 1 290 ? -16.031 -9.352 -13 1 97.81 290 LEU A CA 1
ATOM 2440 C C . LEU A 1 290 ? -17.094 -8.383 -13.523 1 97.81 290 LEU A C 1
ATOM 2442 O O . LEU A 1 290 ? -16.938 -7.168 -13.398 1 97.81 290 LEU A O 1
ATOM 2446 N N . LYS A 1 291 ? -18.125 -8.922 -14.047 1 97.81 291 LYS A N 1
ATOM 2447 C CA . LYS A 1 291 ? -19.203 -8.094 -14.57 1 97.81 291 LYS A CA 1
ATOM 2448 C C . LYS A 1 291 ? -19.891 -7.328 -13.445 1 97.81 291 LYS A C 1
ATOM 2450 O O . LYS A 1 291 ? -20.266 -6.164 -13.609 1 97.81 291 LYS A O 1
ATOM 2455 N N . TYR A 1 292 ? -20.094 -8.016 -12.375 1 97.94 292 TYR A N 1
ATOM 2456 C CA . TYR A 1 292 ? -20.734 -7.355 -11.242 1 97.94 292 TYR A CA 1
ATOM 2457 C C . TYR A 1 292 ? -19.844 -6.262 -10.672 1 97.94 292 TYR A C 1
ATOM 2459 O O . TYR A 1 292 ? -20.328 -5.195 -10.281 1 97.94 292 TYR A O 1
ATOM 2467 N N . ALA A 1 293 ? -18.562 -6.508 -10.57 1 98.38 293 ALA A N 1
ATOM 2468 C CA . ALA A 1 293 ? -17.625 -5.48 -10.141 1 98.38 293 ALA A CA 1
ATOM 2469 C C . ALA A 1 293 ? -17.703 -4.25 -11.039 1 98.38 293 ALA A C 1
ATOM 2471 O O . ALA A 1 293 ? -17.625 -3.117 -10.562 1 98.38 293 ALA A O 1
ATOM 2472 N N . GLN A 1 294 ? -17.844 -4.48 -12.32 1 98.62 294 GLN A N 1
ATOM 2473 C CA . GLN A 1 294 ? -17.984 -3.391 -13.281 1 98.62 294 GLN A CA 1
ATOM 2474 C C . GLN A 1 294 ? -19.219 -2.541 -12.984 1 98.62 294 GLN A C 1
ATOM 2476 O O . GLN A 1 294 ? -19.156 -1.312 -13.062 1 98.62 294 GLN A O 1
ATOM 2481 N N . LYS A 1 295 ? -20.297 -3.199 -12.617 1 98.56 295 LYS A N 1
ATOM 2482 C CA . LYS A 1 295 ? -21.516 -2.484 -12.289 1 98.56 295 LYS A CA 1
ATOM 2483 C C . LYS A 1 295 ? -21.328 -1.6 -11.055 1 98.56 295 LYS A C 1
ATOM 2485 O O . LYS A 1 295 ? -21.766 -0.446 -11.047 1 98.56 295 LYS A O 1
ATOM 2490 N N . LEU A 1 296 ? -20.719 -2.158 -10.055 1 98.62 296 LEU A N 1
ATOM 2491 C CA . LEU A 1 296 ? -20.484 -1.414 -8.828 1 98.62 296 LEU A CA 1
ATOM 2492 C C . LEU A 1 296 ? -19.656 -0.158 -9.094 1 98.62 296 LEU A C 1
ATOM 2494 O O . LEU A 1 296 ? -20.031 0.934 -8.648 1 98.62 296 LEU A O 1
ATOM 2498 N N . VAL A 1 297 ? -18.562 -0.318 -9.844 1 98.75 297 VAL A N 1
ATOM 2499 C CA . VAL A 1 297 ? -17.641 0.783 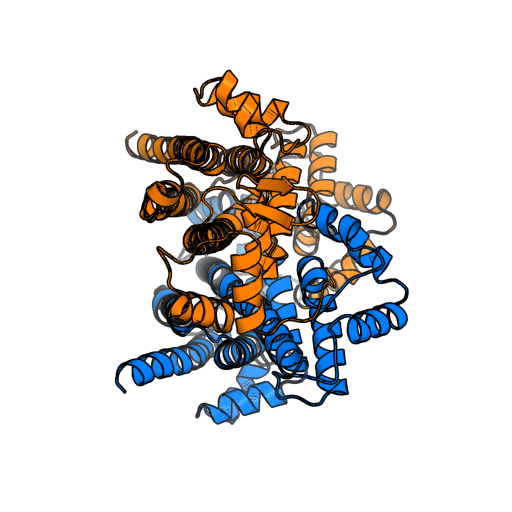-10.102 1 98.75 297 VAL A CA 1
ATOM 2500 C C . VAL A 1 297 ? -18.297 1.806 -11.031 1 98.75 297 VAL A C 1
ATOM 2502 O O . VAL A 1 297 ? -18.156 3.014 -10.836 1 98.75 297 VAL A O 1
ATOM 2505 N N . LYS A 1 298 ? -18.984 1.32 -11.977 1 98.06 298 LYS A N 1
ATOM 2506 C CA . LYS A 1 298 ? -19.656 2.199 -12.938 1 98.06 298 LYS A CA 1
ATOM 2507 C C . LYS A 1 298 ? -20.672 3.1 -12.242 1 98.06 298 LYS A C 1
ATOM 2509 O O . LYS A 1 298 ? -20.859 4.254 -12.633 1 98.06 298 LYS A O 1
ATOM 2514 N N . PHE A 1 299 ? -21.359 2.619 -11.305 1 98.06 299 PHE A N 1
ATOM 2515 C CA . PHE A 1 299 ? -22.344 3.406 -10.562 1 98.06 299 PHE A CA 1
ATOM 2516 C C . PHE A 1 299 ? -21.703 4.668 -9.992 1 98.06 299 PHE A C 1
ATOM 2518 O O . PHE A 1 299 ? -22.219 5.77 -10.188 1 98.06 299 PHE A O 1
ATOM 2525 N N . TYR A 1 300 ? -20.594 4.523 -9.305 1 97.88 300 TYR A N 1
ATOM 2526 C CA . TYR A 1 300 ? -19.953 5.652 -8.656 1 97.88 300 TYR A CA 1
ATOM 2527 C C . TYR A 1 300 ? -19.297 6.57 -9.68 1 97.88 300 TYR A C 1
ATOM 2529 O O . TYR A 1 300 ? -19.266 7.793 -9.5 1 97.88 300 TYR A O 1
ATOM 2537 N N . PHE A 1 301 ? -18.734 5.945 -10.734 1 97.38 301 PHE A N 1
ATOM 2538 C CA . PHE A 1 301 ? -18.141 6.742 -11.805 1 97.38 301 PHE A CA 1
ATOM 2539 C C . PHE A 1 301 ? -19.188 7.633 -12.453 1 97.38 301 PHE A C 1
ATOM 2541 O O . PHE A 1 301 ? -18.938 8.812 -12.711 1 97.38 301 PHE A O 1
ATOM 2548 N N . ASP A 1 302 ? -20.375 7.074 -12.68 1 96.5 302 ASP A N 1
ATOM 2549 C CA . ASP A 1 302 ? -21.453 7.832 -13.289 1 96.5 302 ASP A CA 1
ATOM 2550 C C . ASP A 1 302 ? -21.938 8.945 -12.352 1 96.5 302 ASP A C 1
ATOM 2552 O O . ASP A 1 302 ? -22.344 10.016 -12.812 1 96.5 302 ASP A O 1
ATOM 2556 N N . LYS A 1 303 ? -21.953 8.68 -11.109 1 94.44 303 LYS A N 1
ATOM 2557 C CA . LYS A 1 303 ? -22.359 9.68 -10.125 1 94.44 303 LYS A CA 1
ATOM 2558 C C . LYS A 1 303 ? -21.453 10.898 -10.172 1 94.44 303 LYS A C 1
ATOM 2560 O O . LYS A 1 303 ? -21.906 12.031 -9.984 1 94.44 303 LYS A O 1
ATOM 2565 N N . ILE A 1 304 ? -20.141 10.664 -10.367 1 93.19 304 ILE A N 1
ATOM 2566 C CA . ILE A 1 304 ? -19.188 11.758 -10.461 1 93.19 304 ILE A CA 1
ATOM 2567 C C . ILE A 1 304 ? -19.453 12.578 -11.719 1 93.19 304 ILE A C 1
ATOM 2569 O O . ILE A 1 304 ? -19.391 13.812 -11.688 1 93.19 304 ILE A O 1
ATOM 2573 N N . CYS A 1 305 ? -19.703 11.898 -12.789 1 89.19 305 CYS A N 1
ATOM 2574 C CA . CYS A 1 305 ? -19.953 12.562 -14.062 1 89.19 305 CYS A CA 1
ATOM 2575 C C . CYS A 1 305 ? -21.234 13.391 -14.008 1 89.19 305 CYS A C 1
ATOM 2577 O O . CYS A 1 305 ? -21.312 14.469 -14.602 1 89.19 305 CYS A O 1
ATOM 2579 N N . ASP A 1 306 ? -22.188 12.93 -13.297 1 86.38 306 ASP A N 1
ATOM 2580 C CA . ASP A 1 306 ? -23.453 13.641 -13.148 1 86.38 306 ASP A CA 1
ATOM 2581 C C . ASP A 1 306 ? -23.281 14.906 -12.305 1 86.38 306 ASP A C 1
ATOM 2583 O O . ASP A 1 306 ? -23.906 15.93 -12.57 1 86.38 306 ASP A O 1
ATOM 2587 N N . ASN A 1 307 ? -22.438 14.789 -11.32 1 79.19 307 ASN A N 1
ATOM 2588 C CA . ASN A 1 307 ? -22.188 15.93 -10.445 1 79.19 307 ASN A CA 1
ATOM 2589 C C . ASN A 1 307 ? -21.453 17.047 -11.172 1 79.19 307 ASN A C 1
ATOM 2591 O O . ASN A 1 307 ? -21.578 18.219 -10.812 1 79.19 307 ASN A O 1
ATOM 2595 N N . LYS A 1 308 ? -20.688 16.766 -12.172 1 73.31 308 LYS A N 1
ATOM 2596 C CA . LYS A 1 308 ? -19.969 17.766 -12.961 1 73.31 308 LYS A CA 1
ATOM 2597 C C . LYS A 1 308 ? -20.922 18.5 -13.914 1 73.31 308 LYS A C 1
ATOM 2599 O O . LYS A 1 308 ? -20.688 19.656 -14.258 1 73.31 308 LYS A O 1
ATOM 2604 N N . ASN A 1 309 ? -21.984 17.828 -14.32 1 68.38 309 ASN A N 1
ATOM 2605 C CA . ASN A 1 309 ? -22.953 18.406 -15.25 1 68.38 309 ASN A CA 1
ATOM 2606 C C . ASN A 1 309 ? -23.984 19.266 -14.531 1 68.38 309 ASN A C 1
ATOM 2608 O O . ASN A 1 309 ? -24.797 19.938 -15.164 1 68.38 309 ASN A O 1
ATOM 2612 N N . HIS A 1 310 ? -24.047 19.188 -13.188 1 60.19 310 HIS A N 1
ATOM 2613 C CA . HIS A 1 310 ? -24.953 20.078 -12.469 1 60.19 310 HIS A CA 1
ATOM 2614 C C . HIS A 1 310 ? -24.188 21.125 -11.672 1 60.19 310 HIS A C 1
ATOM 2616 O O . HIS A 1 310 ? -23.156 20.812 -11.062 1 60.19 310 HIS A O 1
ATOM 2622 N N . MET B 1 1 ? 2.074 27.594 25.781 1 36.53 1 MET B N 1
ATOM 2623 C CA . MET B 1 1 ? 0.741 27.891 25.266 1 36.53 1 MET B CA 1
ATOM 2624 C C . MET B 1 1 ? -0.115 26.641 25.203 1 36.53 1 MET B C 1
ATOM 2626 O O . MET B 1 1 ? 0.39 25.547 24.906 1 36.53 1 MET B O 1
ATOM 2630 N N . ALA B 1 2 ? -1.104 26.547 25.859 1 43.56 2 ALA B N 1
ATOM 2631 C CA . ALA B 1 2 ? -1.984 25.406 26.141 1 43.56 2 ALA B CA 1
ATOM 2632 C C . ALA B 1 2 ? -2.408 24.703 24.859 1 43.56 2 ALA B C 1
ATOM 2634 O O . ALA B 1 2 ? -2.867 25.344 23.922 1 43.56 2 ALA B O 1
ATOM 2635 N N . ASN B 1 3 ? -1.719 23.672 24.438 1 57.09 3 ASN B N 1
ATOM 2636 C CA . ASN B 1 3 ? -2.066 22.766 23.344 1 57.09 3 ASN B CA 1
ATOM 2637 C C . ASN B 1 3 ? -3.561 22.453 23.328 1 57.09 3 ASN B C 1
ATOM 2639 O O . ASN B 1 3 ? -4.016 21.531 24 1 57.09 3 ASN B O 1
ATOM 2643 N N . ASN B 1 4 ? -4.355 23.609 23.078 1 71.25 4 ASN B N 1
ATOM 2644 C CA . ASN B 1 4 ? -5.809 23.531 23.125 1 71.25 4 ASN B CA 1
ATOM 2645 C C . ASN B 1 4 ? -6.387 23.062 21.781 1 71.25 4 ASN B C 1
ATOM 2647 O O . ASN B 1 4 ? -5.738 23.203 20.75 1 71.25 4 ASN B O 1
ATOM 2651 N N . LYS B 1 5 ? -7.355 22.375 21.922 1 85.94 5 LYS B N 1
ATOM 2652 C CA . LYS B 1 5 ? -8.172 22.031 20.75 1 85.94 5 LYS B CA 1
ATOM 2653 C C . LYS B 1 5 ? -8.555 23.281 19.953 1 85.94 5 LYS B C 1
ATOM 2655 O O . LYS B 1 5 ? -9.039 24.266 20.531 1 85.94 5 LYS B O 1
ATOM 2660 N N . LEU B 1 6 ? -8.148 23.359 18.734 1 88.56 6 LEU B N 1
ATOM 2661 C CA . LEU B 1 6 ? -8.445 24.5 17.875 1 88.56 6 LEU B CA 1
ATOM 2662 C C . LEU B 1 6 ? -9.414 24.109 16.766 1 88.56 6 LEU B C 1
ATOM 2664 O O . LEU B 1 6 ? -9.32 23.016 16.203 1 88.56 6 LEU B O 1
ATOM 2668 N N . ASN B 1 7 ? -10.344 25.031 16.516 1 90.44 7 ASN B N 1
ATOM 2669 C CA . ASN B 1 7 ? -11.086 24.891 15.266 1 90.44 7 ASN B CA 1
ATOM 2670 C C . ASN B 1 7 ? -10.266 25.375 14.07 1 90.44 7 ASN B C 1
ATOM 2672 O O . ASN B 1 7 ? -9.094 25.75 14.219 1 90.44 7 ASN B O 1
ATOM 2676 N N . LEU B 1 8 ? -10.852 25.422 12.93 1 92.06 8 LEU B N 1
ATOM 2677 C CA . LEU B 1 8 ? -10.102 25.734 11.711 1 92.06 8 LEU B CA 1
ATOM 2678 C C . LEU B 1 8 ? -9.562 27.156 11.758 1 92.06 8 LEU B C 1
ATOM 2680 O O . LEU B 1 8 ? -8.406 27.391 11.398 1 92.06 8 LEU B O 1
ATOM 2684 N N . GLU B 1 9 ? -10.383 28.047 12.195 1 93.12 9 GLU B N 1
ATOM 2685 C CA . GLU B 1 9 ? -9.953 29.438 12.305 1 93.12 9 GLU B CA 1
ATOM 2686 C C . GLU B 1 9 ? -8.836 29.594 13.328 1 93.12 9 GLU B C 1
ATOM 2688 O O . GLU B 1 9 ? -7.891 30.359 13.109 1 93.12 9 GLU B O 1
ATOM 2693 N N . GLY B 1 10 ? -9.023 28.906 14.383 1 93.5 10 GLY B N 1
ATOM 2694 C CA . GLY B 1 10 ? -7.98 28.891 15.398 1 93.5 10 GLY B CA 1
ATOM 2695 C C . GLY B 1 10 ? -6.664 28.344 14.891 1 93.5 10 GLY B C 1
ATOM 2696 O O . GLY B 1 10 ? -5.594 28.828 15.273 1 93.5 10 GLY B O 1
ATOM 2697 N N . GLN B 1 11 ? -6.734 27.344 14.031 1 93.62 11 GLN B N 1
ATOM 2698 C CA . GLN B 1 11 ? -5.531 26.781 13.445 1 93.62 11 GLN B CA 1
ATOM 2699 C C . GLN B 1 11 ? -4.816 27.797 12.555 1 93.62 11 GLN B C 1
ATOM 2701 O O . GLN B 1 11 ? -3.592 27.922 12.602 1 93.62 11 GLN B O 1
ATOM 2706 N N . ILE B 1 12 ? -5.594 28.516 11.789 1 95.81 12 ILE B N 1
ATOM 2707 C CA . ILE B 1 12 ? -5.027 29.547 10.922 1 95.81 12 ILE B CA 1
ATOM 2708 C C . ILE B 1 12 ? -4.336 30.609 11.773 1 95.81 12 ILE B C 1
ATOM 2710 O O . ILE B 1 12 ? -3.223 31.031 11.453 1 95.81 12 ILE B O 1
ATOM 2714 N N . GLN B 1 13 ? -4.984 31 12.867 1 94.88 13 GLN B N 1
ATOM 2715 C CA . GLN B 1 13 ? -4.406 32 13.75 1 94.88 13 GLN B CA 1
ATOM 2716 C C . GLN B 1 13 ? -3.117 31.5 14.391 1 94.88 13 GLN B C 1
ATOM 2718 O O . GLN B 1 13 ? -2.158 32.25 14.555 1 94.88 13 GLN B O 1
ATOM 2723 N N . GLN B 1 14 ? -3.141 30.266 14.727 1 93.25 14 GLN B N 1
ATOM 2724 C CA . GLN B 1 14 ? -1.932 29.672 15.289 1 93.25 14 GLN B CA 1
ATOM 2725 C C . GLN B 1 14 ? -0.797 29.672 14.266 1 93.25 14 GLN B C 1
ATOM 2727 O O . GLN B 1 14 ? 0.352 29.953 14.609 1 93.25 14 GLN B O 1
ATOM 2732 N N . MET B 1 15 ? -1.108 29.344 13.078 1 95.56 15 MET B N 1
ATOM 2733 C CA . MET B 1 15 ? -0.104 29.359 12.016 1 95.56 15 MET B CA 1
ATOM 2734 C C . MET B 1 15 ? 0.468 30.75 11.82 1 95.56 15 MET B C 1
ATOM 2736 O O . MET B 1 15 ? 1.684 30.922 11.711 1 95.56 15 MET B O 1
ATOM 2740 N N . LYS B 1 16 ? -0.41 31.672 11.891 1 95.62 16 LYS B N 1
ATOM 2741 C CA . LYS B 1 16 ? 0.027 33.062 11.75 1 95.62 16 LYS B CA 1
ATOM 2742 C C . LYS B 1 16 ? 0.93 33.469 12.906 1 95.62 16 LYS B C 1
ATOM 2744 O O . LYS B 1 16 ? 1.926 34.156 12.703 1 95.62 16 LYS B O 1
ATOM 2749 N N . SER B 1 17 ? 0.514 33 14.031 1 93.12 17 SER B N 1
ATOM 2750 C CA . SER B 1 17 ? 1.299 33.344 15.219 1 93.12 17 SER B CA 1
ATOM 2751 C C . SER B 1 17 ? 2.705 32.75 15.133 1 93.12 17 SER B C 1
ATOM 2753 O O . SER B 1 17 ? 3.633 33.25 15.766 1 93.12 17 SER B O 1
ATOM 2755 N N . LYS B 1 18 ? 2.857 31.719 14.344 1 94.5 18 LYS B N 1
ATOM 2756 C CA . LYS B 1 18 ? 4.156 31.094 14.148 1 94.5 18 LYS B CA 1
ATOM 2757 C C . LYS B 1 18 ? 4.848 31.625 12.898 1 94.5 18 LYS B C 1
ATOM 2759 O O . LYS B 1 18 ? 5.848 31.062 12.438 1 94.5 18 LYS B O 1
ATOM 2764 N N . ASN B 1 19 ? 4.262 32.625 12.312 1 95.25 19 ASN B N 1
ATOM 2765 C CA . ASN B 1 19 ? 4.805 33.375 11.18 1 95.25 19 ASN B CA 1
ATOM 2766 C C . ASN B 1 19 ? 4.719 32.562 9.883 1 95.25 19 ASN B C 1
ATOM 2768 O O . ASN B 1 19 ? 5.609 32.625 9.039 1 95.25 19 ASN B O 1
ATOM 2772 N N . ILE B 1 20 ? 3.754 31.703 9.836 1 97.19 20 ILE B N 1
ATOM 2773 C CA . ILE B 1 20 ? 3.432 31.062 8.57 1 97.19 20 ILE B CA 1
ATOM 2774 C C . ILE B 1 20 ? 2.566 31.984 7.723 1 97.19 20 ILE B C 1
ATOM 2776 O O . ILE B 1 20 ? 1.547 32.5 8.195 1 97.19 20 ILE B O 1
ATOM 2780 N N . GLY B 1 21 ? 3 32.188 6.453 1 97.5 21 GLY B N 1
ATOM 2781 C CA . GLY B 1 21 ? 2.342 33.188 5.609 1 97.5 21 GLY B CA 1
ATOM 2782 C C . GLY B 1 21 ? 1.208 32.594 4.785 1 97.5 21 GLY B C 1
ATOM 2783 O O . GLY B 1 21 ? 1.151 31.375 4.566 1 97.5 21 GLY B O 1
ATOM 2784 N N . PHE B 1 22 ? 0.362 33.438 4.363 1 98.12 22 PHE B N 1
ATOM 2785 C CA . PHE B 1 22 ? -0.782 33.125 3.52 1 98.12 22 PHE B CA 1
ATOM 2786 C C . PHE B 1 22 ? -0.844 34.031 2.311 1 98.12 22 PHE B C 1
ATOM 2788 O O . PHE B 1 22 ? -1.922 34.5 1.932 1 98.12 22 PHE B O 1
ATOM 2795 N N . ASN B 1 23 ? 0.324 34.219 1.72 1 97.12 23 ASN B N 1
ATOM 2796 C CA . ASN B 1 23 ? 0.404 35.156 0.598 1 97.12 23 ASN B CA 1
ATOM 2797 C C . ASN B 1 23 ? 0.232 34.438 -0.738 1 97.12 23 ASN B C 1
ATOM 2799 O O . ASN B 1 23 ? -0.208 35.031 -1.719 1 97.12 23 ASN B O 1
ATOM 2803 N N . ILE B 1 24 ? 0.644 33.188 -0.791 1 97.19 24 ILE B N 1
ATOM 2804 C CA . ILE B 1 24 ? 0.495 32.375 -1.996 1 97.19 24 ILE B CA 1
ATOM 2805 C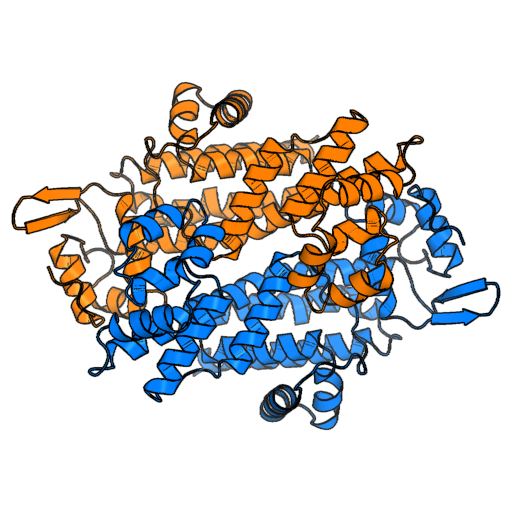 C . ILE B 1 24 ? -0.874 31.703 -1.996 1 97.19 24 ILE B C 1
ATOM 2807 O O . ILE B 1 24 ? -1.653 31.875 -2.938 1 97.19 24 ILE B O 1
ATOM 2811 N N . VAL B 1 25 ? -1.141 30.984 -0.967 1 97.44 25 VAL B N 1
ATOM 2812 C CA . VAL B 1 25 ? -2.477 30.469 -0.684 1 97.44 25 VAL B CA 1
ATOM 2813 C C . VAL B 1 25 ? -3.158 31.359 0.361 1 97.44 25 VAL B C 1
ATOM 2815 O O . VAL B 1 25 ? -2.664 31.5 1.48 1 97.44 25 VAL B O 1
ATOM 2818 N N . LYS B 1 26 ? -4.281 31.922 0.008 1 98 26 LYS B N 1
ATOM 2819 C CA . LYS B 1 26 ? -4.973 32.844 0.919 1 98 26 LYS B CA 1
ATOM 2820 C C . LYS B 1 26 ? -5.699 32.062 2.018 1 98 26 LYS B C 1
ATOM 2822 O O . LYS B 1 26 ? -5.926 30.859 1.891 1 98 26 LYS B O 1
ATOM 2827 N N . GLU B 1 27 ? -6 32.75 3.049 1 97.56 27 GLU B N 1
ATOM 2828 C CA . GLU B 1 27 ? -6.566 32.125 4.25 1 97.56 27 GLU B CA 1
ATOM 2829 C C . GLU B 1 27 ? -7.836 31.359 3.93 1 97.56 27 GLU B C 1
ATOM 2831 O O . GLU B 1 27 ? -8.008 30.234 4.395 1 97.56 27 GLU B O 1
ATOM 2836 N N . PRO B 1 28 ? -8.727 31.859 3.062 1 97.12 28 PRO B N 1
ATOM 2837 C CA . PRO B 1 28 ? -9.938 31.094 2.775 1 97.12 28 PRO B CA 1
ATOM 2838 C C . PRO B 1 28 ? -9.648 29.766 2.078 1 97.12 28 PRO B C 1
ATOM 2840 O O . PRO B 1 28 ? -10.297 28.766 2.375 1 97.12 28 PRO B O 1
ATOM 2843 N N . GLU B 1 29 ? -8.727 29.828 1.201 1 97.25 29 GLU B N 1
ATOM 2844 C CA . GLU B 1 29 ? -8.328 28.594 0.519 1 97.25 29 GLU B CA 1
ATOM 2845 C C . GLU B 1 29 ? -7.664 27.625 1.483 1 97.25 29 GLU B C 1
ATOM 2847 O O . GLU B 1 29 ? -7.879 26.406 1.396 1 97.25 29 GLU B O 1
ATOM 2852 N N . ALA B 1 30 ? -6.828 28.141 2.309 1 97.62 30 ALA B N 1
ATOM 2853 C CA . ALA B 1 30 ? -6.168 27.312 3.311 1 97.62 30 ALA B CA 1
ATOM 2854 C C . ALA B 1 30 ? -7.191 26.641 4.23 1 97.62 30 ALA B C 1
ATOM 2856 O O . ALA B 1 30 ? -7.055 25.469 4.57 1 97.62 30 ALA B O 1
ATOM 2857 N N . LEU B 1 31 ? -8.211 27.438 4.602 1 95.94 31 LEU B N 1
ATOM 2858 C CA . LEU B 1 31 ? -9.281 26.922 5.445 1 95.94 31 LEU B CA 1
ATOM 2859 C C . LEU B 1 31 ? -9.992 25.75 4.762 1 95.94 31 LEU B C 1
ATOM 2861 O O . LEU B 1 31 ? -10.234 24.719 5.387 1 95.94 31 LEU B O 1
ATOM 2865 N N . GLU B 1 32 ? -10.25 25.953 3.543 1 95.25 32 GLU B N 1
ATOM 2866 C CA . GLU B 1 32 ? -10.906 24.891 2.775 1 95.25 32 GLU B CA 1
ATOM 2867 C C . GLU B 1 32 ? -10.023 23.656 2.658 1 95.25 32 GLU B C 1
ATOM 2869 O O . GLU B 1 32 ? -10.516 22.531 2.746 1 95.25 32 GLU B O 1
ATOM 2874 N N . TYR B 1 33 ? -8.781 23.891 2.432 1 95.69 33 TYR B N 1
ATOM 2875 C CA . TYR B 1 33 ? -7.84 22.781 2.297 1 95.69 33 TYR B CA 1
ATOM 2876 C C . TYR B 1 33 ? -7.754 21.984 3.59 1 95.69 33 TYR B C 1
ATOM 2878 O O . TYR B 1 33 ? -7.766 20.75 3.564 1 95.69 33 TYR B O 1
ATOM 2886 N N . LEU B 1 34 ? -7.73 22.656 4.695 1 94.69 34 LEU B N 1
ATOM 2887 C CA . LEU B 1 34 ? -7.672 22.016 6 1 94.69 34 LEU B CA 1
ATOM 2888 C C . LEU B 1 34 ? -8.977 21.297 6.312 1 94.69 34 LEU B C 1
ATOM 2890 O O . LEU B 1 34 ? -8.984 20.25 6.977 1 94.69 34 LEU B O 1
ATOM 2894 N N . ALA B 1 35 ? -10.023 21.781 5.785 1 91.62 35 ALA B N 1
ATOM 2895 C CA . ALA B 1 35 ? -11.336 21.203 6.043 1 91.62 35 ALA B CA 1
ATOM 2896 C C . ALA B 1 35 ? -11.547 19.938 5.223 1 91.62 35 ALA B C 1
ATOM 2898 O O . ALA B 1 35 ? -12.203 19 5.68 1 91.62 35 ALA B O 1
ATOM 2899 N N . LYS B 1 36 ? -10.875 19.906 4.059 1 93.62 36 LYS B N 1
ATOM 2900 C CA . LYS B 1 36 ? -11.352 18.906 3.1 1 93.62 36 LYS B CA 1
ATOM 2901 C C . LYS B 1 36 ? -10.227 17.953 2.701 1 93.62 36 LYS B C 1
ATOM 2903 O O . LYS B 1 36 ? -10.477 16.875 2.148 1 93.62 36 LYS B O 1
ATOM 2908 N N . HIS B 1 37 ? -9 18.297 3.012 1 94.19 37 HIS B N 1
ATOM 2909 C CA . HIS B 1 37 ? -7.934 17.531 2.381 1 94.19 37 HIS B CA 1
ATOM 2910 C C . HIS B 1 37 ? -6.945 17.016 3.418 1 94.19 37 HIS B C 1
ATOM 2912 O O . HIS B 1 37 ? -6.289 15.992 3.199 1 94.19 37 HIS B O 1
ATOM 2918 N N . THR B 1 38 ? -6.812 17.766 4.469 1 94 38 THR B N 1
ATOM 2919 C CA . THR B 1 38 ? -5.805 17.406 5.461 1 94 38 THR B CA 1
ATOM 2920 C C . THR B 1 38 ? -6.082 18.094 6.793 1 94 38 THR B C 1
ATOM 2922 O O . THR B 1 38 ? -7.211 18.516 7.055 1 94 38 THR B O 1
ATOM 2925 N N . TYR B 1 39 ? -5.176 18 7.715 1 93 39 TYR B N 1
ATOM 2926 C CA . TYR B 1 39 ? -5.297 18.672 9.008 1 93 39 TYR B CA 1
ATOM 2927 C C . TYR B 1 39 ? -3.959 19.234 9.453 1 93 39 TYR B C 1
ATOM 2929 O O . TYR B 1 39 ? -2.902 18.781 9.023 1 93 39 TYR B O 1
ATOM 2937 N N . TYR B 1 40 ? -4.059 20.188 10.242 1 92.12 40 TYR B N 1
ATOM 2938 C CA . TYR B 1 40 ? -2.93 21.047 10.578 1 92.12 40 TYR B CA 1
ATOM 2939 C C . TYR B 1 40 ? -1.777 20.234 11.156 1 92.12 40 TYR B C 1
ATOM 2941 O O . TYR B 1 40 ? -0.619 20.438 10.789 1 92.12 40 TYR B O 1
ATOM 2949 N N . PHE B 1 41 ? -2.02 19.312 12.016 1 91.06 41 PHE B N 1
ATOM 2950 C CA . PHE B 1 41 ? -0.958 18.562 12.664 1 91.06 41 PHE B CA 1
ATOM 2951 C C . PHE B 1 41 ? -0.14 17.781 11.641 1 91.06 41 PHE B C 1
ATOM 2953 O O . PHE B 1 41 ? 1.082 17.688 11.758 1 91.06 41 PHE B O 1
ATOM 2960 N N . ARG B 1 42 ? -0.807 17.297 10.68 1 91.81 42 ARG B N 1
ATOM 2961 C CA . ARG B 1 42 ? -0.095 16.578 9.617 1 91.81 42 ARG B CA 1
ATOM 2962 C C . ARG B 1 42 ? 0.802 17.531 8.836 1 91.81 42 ARG B C 1
ATOM 2964 O O . ARG B 1 42 ? 1.951 17.203 8.531 1 91.81 42 ARG B O 1
ATOM 2971 N N . LEU B 1 43 ? 0.285 18.672 8.539 1 93.69 43 LEU B N 1
ATOM 2972 C CA . LEU B 1 43 ? 1.048 19.672 7.785 1 93.69 43 LEU B CA 1
ATOM 2973 C C . LEU B 1 43 ? 2.268 20.125 8.578 1 93.69 43 LEU B C 1
ATOM 2975 O O . LEU B 1 43 ? 3.311 20.438 7.992 1 93.69 43 LEU B O 1
ATOM 2979 N N . LYS B 1 44 ? 2.09 20.156 9.82 1 90.88 44 LYS B N 1
ATOM 2980 C CA . LYS B 1 44 ? 3.146 20.625 10.711 1 90.88 44 LYS B CA 1
ATOM 2981 C C . LYS B 1 44 ? 4.395 19.766 10.602 1 90.88 44 LYS B C 1
ATOM 2983 O O . LYS B 1 44 ? 5.508 20.234 10.844 1 90.88 44 LYS B O 1
ATOM 2988 N N . HIS B 1 45 ? 4.215 18.516 10.211 1 90.81 45 HIS B N 1
ATOM 2989 C CA . HIS B 1 45 ? 5.359 17.625 10.039 1 90.81 45 HIS B CA 1
ATOM 2990 C C . HIS B 1 45 ? 6.336 18.172 9.008 1 90.81 45 HIS B C 1
ATOM 2992 O O . HIS B 1 45 ? 7.555 18.047 9.164 1 90.81 45 HIS B O 1
ATOM 2998 N N . TYR B 1 46 ? 5.848 18.875 8.07 1 94.5 46 TYR B N 1
ATOM 2999 C CA . TYR B 1 46 ? 6.672 19.344 6.969 1 94.5 46 TYR B CA 1
ATOM 3000 C C . TYR B 1 46 ? 7.344 20.672 7.32 1 94.5 46 TYR B C 1
ATOM 3002 O O . TYR B 1 46 ? 8.305 21.078 6.66 1 94.5 46 TYR B O 1
ATOM 3010 N N . ALA B 1 47 ? 6.824 21.312 8.352 1 93.56 47 ALA B N 1
ATOM 3011 C CA . ALA B 1 47 ? 7.383 22.594 8.773 1 93.56 47 ALA B CA 1
ATOM 3012 C C . ALA B 1 47 ? 8.789 22.422 9.344 1 93.56 47 ALA B C 1
ATOM 3014 O O . ALA B 1 47 ? 9.562 23.375 9.398 1 93.56 47 ALA B O 1
ATOM 3015 N N . GLU B 1 48 ? 9.094 21.172 9.695 1 89.62 48 GLU B N 1
ATOM 3016 C CA . GLU B 1 48 ? 10.422 20.875 10.219 1 89.62 48 GLU B CA 1
ATOM 3017 C C . GLU B 1 48 ? 11.5 21.141 9.164 1 89.62 48 GLU B C 1
ATOM 3019 O O . GLU B 1 48 ? 12.672 21.281 9.5 1 89.62 48 GLU B O 1
ATOM 3024 N N . ASN B 1 49 ? 11.133 21.25 7.953 1 94.69 49 ASN B N 1
ATOM 3025 C CA . ASN B 1 49 ? 12.062 21.438 6.844 1 94.69 49 ASN B CA 1
ATOM 3026 C C . ASN B 1 49 ? 12.398 22.906 6.633 1 94.69 49 ASN B C 1
ATOM 3028 O O . ASN B 1 49 ? 13.148 23.25 5.719 1 94.69 49 ASN B O 1
ATOM 3032 N N . PHE B 1 50 ? 11.906 23.719 7.508 1 94.94 50 PHE B N 1
ATOM 3033 C CA . PHE B 1 50 ? 12.109 25.156 7.355 1 94.94 50 PHE B CA 1
ATOM 3034 C C . PHE B 1 50 ? 12.781 25.75 8.586 1 94.94 50 PHE B C 1
ATOM 3036 O O . PHE B 1 50 ? 12.641 25.219 9.695 1 94.94 50 PHE B O 1
ATOM 3043 N N . GLU B 1 51 ? 13.453 26.812 8.375 1 92.44 51 GLU B N 1
ATOM 3044 C CA . GLU B 1 51 ? 14.156 27.469 9.469 1 92.44 51 GLU B CA 1
ATOM 3045 C C . GLU B 1 51 ? 13.18 28.141 10.422 1 92.44 51 GLU B C 1
ATOM 3047 O O . GLU B 1 51 ? 12.148 28.672 10 1 92.44 51 GLU B O 1
ATOM 3052 N N . LYS B 1 52 ? 13.531 27.969 11.641 1 91.56 52 LYS B N 1
ATOM 3053 C CA . LYS B 1 52 ? 12.711 28.609 12.672 1 91.56 52 LYS B CA 1
ATOM 3054 C C . LYS B 1 52 ? 13.578 29.203 13.773 1 91.56 52 LYS B C 1
ATOM 3056 O O . LYS B 1 52 ? 14.719 28.781 13.969 1 91.56 52 LYS B O 1
ATOM 3061 N N . ILE B 1 53 ? 13.094 30.297 14.312 1 91.06 53 ILE B N 1
ATOM 3062 C CA . ILE B 1 53 ? 13.734 30.969 15.438 1 91.06 53 ILE B CA 1
ATOM 3063 C C . ILE B 1 53 ? 12.867 30.828 16.688 1 91.06 53 ILE B C 1
ATOM 3065 O O . ILE B 1 53 ? 11.641 30.938 16.609 1 91.06 53 ILE B O 1
ATOM 3069 N N . LYS B 1 54 ? 13.594 30.406 17.688 1 85.88 54 LYS B N 1
ATOM 3070 C CA . LYS B 1 54 ? 12.883 30.344 18.969 1 85.88 54 LYS B CA 1
ATOM 3071 C C . LYS B 1 54 ? 13.266 31.516 19.859 1 85.88 54 LYS B C 1
ATOM 3073 O O . LYS B 1 54 ? 14.445 31.734 20.141 1 85.88 54 LYS B O 1
ATOM 3078 N N . LYS B 1 55 ? 12.352 32.438 20.016 1 77.56 55 LYS B N 1
ATOM 3079 C CA . LYS B 1 55 ? 12.633 33.562 20.938 1 77.56 55 LYS B CA 1
ATOM 3080 C C . LYS B 1 55 ? 11.906 33.375 22.266 1 77.56 55 LYS B C 1
ATOM 3082 O O . LYS B 1 55 ? 10.758 32.906 22.297 1 77.56 55 LYS B O 1
ATOM 3087 N N . PRO B 1 56 ? 12.641 33.688 23.266 1 78.75 56 PRO B N 1
ATOM 3088 C CA . PRO B 1 56 ? 11.984 33.625 24.578 1 78.75 56 PRO B CA 1
ATOM 3089 C C . PRO B 1 56 ? 10.703 34.438 24.656 1 78.75 56 PRO B C 1
ATOM 3091 O O . PRO B 1 56 ? 10.672 35.594 24.172 1 78.75 56 PRO B O 1
ATOM 3094 N N . GLY B 1 57 ? 9.555 33.906 25.047 1 75.81 57 GLY B N 1
ATOM 3095 C CA . GLY B 1 57 ? 8.297 34.594 25.25 1 75.81 57 GLY B CA 1
ATOM 3096 C C . GLY B 1 57 ? 7.387 34.562 24.031 1 75.81 57 GLY B C 1
ATOM 3097 O O . GLY B 1 57 ? 6.172 34.719 24.156 1 75.81 57 GLY B O 1
ATOM 3098 N N . VAL B 1 58 ? 7.945 34.406 22.844 1 75.06 58 VAL B N 1
ATOM 3099 C CA . VAL B 1 58 ? 7.141 34.5 21.625 1 75.06 58 VAL B CA 1
ATOM 3100 C C . VAL B 1 58 ? 6.883 33.094 21.078 1 75.06 58 VAL B C 1
ATOM 3102 O O . VAL B 1 58 ? 5.848 32.844 20.469 1 75.06 58 VAL B O 1
ATOM 3105 N N . GLY B 1 59 ? 7.805 32.219 21.328 1 84.06 59 GLY B N 1
ATOM 3106 C CA . GLY B 1 59 ? 7.668 30.859 20.812 1 84.06 59 GLY B CA 1
ATOM 3107 C C . GLY B 1 59 ? 8.344 30.656 19.469 1 84.06 59 GLY B C 1
ATOM 3108 O O . GLY B 1 59 ? 9.328 31.328 19.156 1 84.06 59 GLY B O 1
ATOM 3109 N N . THR B 1 60 ? 7.926 29.609 18.75 1 87.56 60 THR B N 1
ATOM 3110 C CA . THR B 1 60 ? 8.523 29.25 17.469 1 87.56 60 THR B CA 1
ATOM 3111 C C . THR B 1 60 ? 8.023 30.172 16.359 1 87.56 60 THR B C 1
ATOM 3113 O O . THR B 1 60 ? 6.82 30.391 16.234 1 87.56 60 THR B O 1
ATOM 3116 N N . ARG B 1 61 ? 8.938 30.797 15.641 1 92.94 61 ARG B N 1
ATOM 3117 C CA . ARG B 1 61 ? 8.617 31.578 14.445 1 92.94 61 ARG B CA 1
ATOM 3118 C C . ARG B 1 61 ? 9.398 31.078 13.242 1 92.94 61 ARG B C 1
ATOM 3120 O O . ARG B 1 61 ? 10.633 31 13.273 1 92.94 61 ARG B O 1
ATOM 3127 N N . TYR B 1 62 ? 8.625 30.812 12.203 1 94.75 62 TYR B N 1
ATOM 3128 C CA . TYR B 1 62 ? 9.266 30.297 11 1 94.75 62 TYR B CA 1
ATOM 3129 C C . TYR B 1 62 ? 9.789 31.438 10.125 1 94.75 62 TYR B C 1
ATOM 3131 O O . TYR B 1 62 ? 9.273 32.562 10.172 1 94.75 62 TYR B O 1
ATOM 3139 N N . LEU B 1 63 ? 10.852 31.031 9.461 1 92.81 63 LEU B N 1
ATOM 3140 C CA . LEU B 1 63 ? 11.43 31.984 8.516 1 92.81 63 LEU B CA 1
ATOM 3141 C C . LEU B 1 63 ? 11.031 31.656 7.086 1 92.81 63 LEU B C 1
ATOM 3143 O O . LEU B 1 63 ? 11.297 30.547 6.613 1 92.81 63 LEU B O 1
ATOM 3147 N N . ALA B 1 64 ? 10.352 32.5 6.387 1 93.06 64 ALA B N 1
ATOM 3148 C CA . ALA B 1 64 ? 10.031 32.375 4.969 1 93.06 64 ALA B CA 1
ATOM 3149 C C . ALA B 1 64 ? 9.195 31.125 4.695 1 93.06 64 ALA B C 1
ATOM 3151 O O . ALA B 1 64 ? 9.5 30.359 3.781 1 93.06 64 ALA B O 1
ATOM 3152 N N . LEU B 1 65 ? 8.336 30.812 5.566 1 96.94 65 LEU B N 1
ATOM 3153 C CA . LEU B 1 65 ? 7.441 29.688 5.395 1 96.94 65 LEU B CA 1
ATOM 3154 C C . LEU B 1 65 ? 6.043 30.141 5.004 1 96.94 65 LEU B C 1
ATOM 3156 O O . LEU B 1 65 ? 5.492 31.062 5.625 1 96.94 65 LEU B O 1
ATOM 3160 N N . GLU B 1 66 ? 5.57 29.641 3.922 1 97.75 66 GLU B N 1
ATOM 3161 C CA . GLU B 1 66 ? 4.203 29.859 3.451 1 97.75 66 GLU B CA 1
ATOM 3162 C C . GLU B 1 66 ? 3.367 28.578 3.578 1 97.75 66 GLU B C 1
ATOM 3164 O O . GLU B 1 66 ? 3.881 27.469 3.42 1 97.75 66 GLU B O 1
ATOM 3169 N N . PHE B 1 67 ? 2.014 28.781 3.832 1 98.19 67 PHE B N 1
ATOM 3170 C CA . PHE B 1 67 ? 1.098 27.641 3.824 1 98.19 67 PHE B CA 1
ATOM 3171 C C . PHE B 1 67 ? 1.249 26.844 2.541 1 98.19 67 PHE B C 1
ATOM 3173 O O . PHE B 1 67 ? 1.192 25.609 2.566 1 98.19 67 PHE B O 1
ATOM 3180 N N . ALA B 1 68 ? 1.514 27.516 1.464 1 98.06 68 ALA B N 1
ATOM 3181 C CA . ALA B 1 68 ? 1.653 26.891 0.149 1 98.06 68 ALA B CA 1
ATOM 3182 C C . ALA B 1 68 ? 2.799 25.875 0.137 1 98.06 68 ALA B C 1
ATOM 3184 O O . ALA B 1 68 ? 2.725 24.859 -0.548 1 98.06 68 ALA B O 1
ATOM 3185 N N . HIS B 1 69 ? 3.889 26.188 0.848 1 97.94 69 HIS B N 1
ATOM 3186 C CA . HIS B 1 69 ? 5.031 25.281 0.913 1 97.94 69 HIS B CA 1
ATOM 3187 C C . HIS B 1 69 ? 4.656 23.969 1.586 1 97.94 69 HIS B C 1
ATOM 3189 O O . HIS B 1 69 ? 5.031 22.891 1.112 1 97.94 69 HIS B O 1
ATOM 3195 N N . LEU B 1 70 ? 3.916 24.094 2.697 1 97.5 70 LEU B N 1
ATOM 3196 C CA . LEU B 1 70 ? 3.486 22.906 3.441 1 97.5 70 LEU B CA 1
ATOM 3197 C C . LEU B 1 70 ? 2.516 22.062 2.617 1 97.5 70 LEU B C 1
ATOM 3199 O O . LEU B 1 70 ? 2.633 20.844 2.572 1 97.5 70 LEU B O 1
ATOM 3203 N N . LYS B 1 71 ? 1.574 22.766 1.993 1 97.38 71 LYS B N 1
ATOM 3204 C CA . LYS B 1 71 ? 0.621 22.094 1.113 1 97.38 71 LYS B CA 1
ATOM 3205 C C . LYS B 1 71 ? 1.34 21.328 0.008 1 97.38 71 LYS B C 1
ATOM 3207 O O . LYS B 1 71 ? 1.024 20.156 -0.254 1 97.38 71 LYS B O 1
ATOM 3212 N N . GLU B 1 72 ? 2.312 21.938 -0.592 1 97.69 72 GLU B N 1
ATOM 3213 C CA . GLU B 1 72 ? 3.041 21.312 -1.693 1 97.69 72 GLU B CA 1
ATOM 3214 C C . GLU B 1 72 ? 3.828 20.094 -1.218 1 97.69 72 GLU B C 1
ATOM 3216 O O . GLU B 1 72 ? 3.805 19.047 -1.8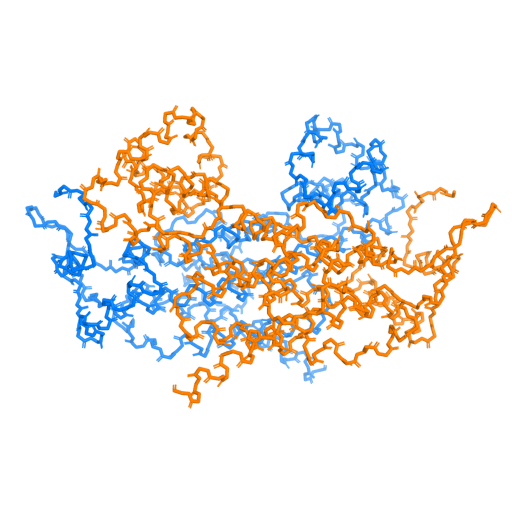6 1 97.69 72 GLU B O 1
ATOM 3221 N N . LEU B 1 73 ? 4.508 20.234 -0.1 1 97.25 73 LEU B N 1
ATOM 3222 C CA . LEU B 1 73 ? 5.27 19.109 0.426 1 97.25 73 LEU B CA 1
ATOM 3223 C C . LEU B 1 73 ? 4.348 17.953 0.786 1 97.25 73 LEU B C 1
ATOM 3225 O O . LEU B 1 73 ? 4.699 16.781 0.59 1 97.25 73 LEU B O 1
ATOM 3229 N N . SER B 1 74 ? 3.186 18.297 1.33 1 96.56 74 SER B N 1
ATOM 3230 C CA . SER B 1 74 ? 2.207 17.266 1.664 1 96.56 74 SER B CA 1
ATOM 3231 C C . SER B 1 74 ? 1.75 16.516 0.419 1 96.56 74 SER B C 1
ATOM 3233 O O . SER B 1 74 ? 1.579 15.289 0.453 1 96.56 74 SER B O 1
ATOM 3235 N N . LEU B 1 75 ? 1.55 17.203 -0.672 1 96.81 75 LEU B N 1
ATOM 3236 C CA . LEU B 1 75 ? 1.125 16.594 -1.932 1 96.81 75 LEU B CA 1
ATOM 3237 C C . LEU B 1 75 ? 2.242 15.75 -2.533 1 96.81 75 LEU B C 1
ATOM 3239 O O . LEU B 1 75 ? 1.997 14.641 -3.004 1 96.81 75 LEU B O 1
ATOM 3243 N N . LEU B 1 76 ? 3.465 16.297 -2.512 1 97.75 76 LEU B N 1
ATOM 3244 C CA . LEU B 1 76 ? 4.602 15.547 -3.041 1 97.75 76 LEU B CA 1
ATOM 3245 C C . LEU B 1 76 ? 4.797 14.25 -2.273 1 97.75 76 LEU B C 1
ATOM 3247 O O . LEU B 1 76 ? 5.062 13.203 -2.871 1 97.75 76 LEU B O 1
ATOM 3251 N N . ASP B 1 77 ? 4.668 14.344 -0.967 1 97.25 77 ASP B N 1
ATOM 3252 C CA . ASP B 1 77 ? 4.789 13.164 -0.124 1 97.25 77 ASP B CA 1
ATOM 3253 C C . ASP B 1 77 ? 3.723 12.125 -0.471 1 97.25 77 ASP B C 1
ATOM 3255 O O . ASP B 1 77 ? 4.02 10.938 -0.583 1 97.25 77 ASP B O 1
ATOM 3259 N N . LEU B 1 78 ? 2.498 12.586 -0.646 1 96.75 78 LEU B N 1
ATOM 3260 C CA . LEU B 1 78 ? 1.38 11.719 -1.002 1 96.75 78 LEU B CA 1
ATOM 3261 C C . LEU B 1 78 ? 1.644 11.008 -2.322 1 96.75 78 LEU B C 1
ATOM 3263 O O . LEU B 1 78 ? 1.517 9.781 -2.408 1 96.75 78 LEU B O 1
ATOM 3267 N N . TYR B 1 79 ? 2.01 11.75 -3.346 1 97.56 79 TYR B N 1
ATOM 3268 C CA . TYR B 1 79 ? 2.256 11.172 -4.664 1 97.56 79 TYR B CA 1
ATOM 3269 C C . TYR B 1 79 ? 3.436 10.211 -4.629 1 97.56 79 TYR B C 1
ATOM 3271 O O . TYR B 1 79 ? 3.406 9.156 -5.273 1 97.56 79 TYR B O 1
ATOM 3279 N N . TYR B 1 80 ? 4.453 10.594 -3.881 1 98.31 80 TYR B N 1
ATOM 3280 C CA . TYR B 1 80 ? 5.629 9.742 -3.736 1 98.31 80 TYR B CA 1
ATOM 3281 C C . TYR B 1 80 ? 5.254 8.391 -3.131 1 98.31 80 TYR B C 1
ATOM 3283 O O . TYR B 1 80 ? 5.66 7.344 -3.637 1 98.31 80 TYR B O 1
ATOM 3291 N N . ARG B 1 81 ? 4.461 8.383 -2.098 1 97.69 81 ARG B N 1
ATOM 3292 C CA . ARG B 1 81 ? 4.051 7.148 -1.437 1 97.69 81 ARG B CA 1
ATOM 3293 C C . ARG B 1 81 ? 3.246 6.262 -2.383 1 97.69 81 ARG B C 1
ATOM 3295 O O . ARG B 1 81 ? 3.424 5.043 -2.398 1 97.69 81 ARG B O 1
ATOM 3302 N N . ARG B 1 82 ? 2.438 6.844 -3.229 1 97.31 82 ARG B N 1
ATOM 3303 C CA . ARG B 1 82 ? 1.596 6.094 -4.156 1 97.31 82 ARG B CA 1
ATOM 3304 C C . ARG B 1 82 ? 2.439 5.375 -5.203 1 97.31 82 ARG B C 1
ATOM 3306 O O . ARG B 1 82 ? 2.18 4.211 -5.523 1 97.31 82 ARG B O 1
ATOM 3313 N N . VAL B 1 83 ? 3.453 6.055 -5.648 1 98.25 83 VAL B N 1
ATOM 3314 C CA . VAL B 1 83 ? 4.305 5.473 -6.684 1 98.25 83 VAL B CA 1
ATOM 3315 C C . VAL B 1 83 ? 5.25 4.449 -6.059 1 98.25 83 VAL B C 1
ATOM 3317 O O . VAL B 1 83 ? 5.422 3.348 -6.586 1 98.25 83 VAL B O 1
ATOM 3320 N N . MET B 1 84 ? 5.801 4.777 -4.922 1 98.62 84 MET B N 1
ATOM 3321 C CA . MET B 1 84 ? 6.816 3.939 -4.289 1 98.62 84 MET B CA 1
ATOM 3322 C C . MET B 1 84 ? 6.195 2.654 -3.746 1 98.62 84 MET B C 1
ATOM 3324 O O . MET B 1 84 ? 6.859 1.619 -3.686 1 98.62 84 MET B O 1
ATOM 3328 N N . PHE B 1 85 ? 4.918 2.658 -3.436 1 98.06 85 PHE B N 1
ATOM 3329 C CA . PHE B 1 85 ? 4.27 1.453 -2.93 1 98.06 85 PHE B CA 1
ATOM 3330 C C . PHE B 1 85 ? 4.391 0.311 -3.932 1 98.06 85 PHE B C 1
ATOM 3332 O O . PHE B 1 85 ? 4.695 -0.823 -3.555 1 98.06 85 PHE B O 1
ATOM 3339 N N . ASN B 1 86 ? 4.168 0.609 -5.172 1 98.12 86 ASN B N 1
ATOM 3340 C CA . ASN B 1 86 ? 4.258 -0.419 -6.203 1 98.12 86 ASN B CA 1
ATOM 3341 C C . ASN B 1 86 ? 5.68 -0.957 -6.34 1 98.12 86 ASN B C 1
ATOM 3343 O O . ASN B 1 86 ? 5.879 -2.156 -6.535 1 98.12 86 ASN B O 1
ATOM 3347 N N . ILE B 1 87 ? 6.609 -0.097 -6.184 1 98.62 87 ILE B N 1
ATOM 3348 C CA . ILE B 1 87 ? 8.016 -0.47 -6.332 1 98.62 87 ILE B CA 1
ATOM 3349 C C . ILE B 1 87 ? 8.43 -1.383 -5.18 1 98.62 87 ILE B C 1
ATOM 3351 O O . ILE B 1 87 ? 9.062 -2.42 -5.398 1 98.62 87 ILE B O 1
ATOM 3355 N N . VAL B 1 88 ? 8.023 -1.013 -3.979 1 98.5 88 VAL B N 1
ATOM 3356 C CA . VAL B 1 88 ? 8.414 -1.824 -2.83 1 98.5 88 VAL B CA 1
ATOM 3357 C C . VAL B 1 88 ? 7.676 -3.16 -2.867 1 98.5 88 VAL B C 1
ATOM 3359 O O . VAL B 1 88 ? 8.219 -4.188 -2.459 1 98.5 88 VAL B O 1
ATOM 3362 N N . GLN B 1 89 ? 6.43 -3.186 -3.379 1 97.5 89 GLN B N 1
ATOM 3363 C CA . GLN B 1 89 ? 5.699 -4.438 -3.549 1 97.5 89 GLN B CA 1
ATOM 3364 C C . GLN B 1 89 ? 6.387 -5.34 -4.57 1 97.5 89 GLN B C 1
ATOM 3366 O O . GLN B 1 89 ? 6.445 -6.559 -4.387 1 97.5 89 GLN B O 1
ATOM 3371 N N . ASP B 1 90 ? 6.871 -4.75 -5.613 1 98 90 ASP B N 1
ATOM 3372 C CA . ASP B 1 90 ? 7.605 -5.504 -6.621 1 98 90 ASP B CA 1
ATOM 3373 C C . ASP B 1 90 ? 8.859 -6.145 -6.023 1 98 90 ASP B C 1
ATOM 3375 O O . ASP B 1 90 ? 9.156 -7.309 -6.297 1 98 90 ASP B O 1
ATOM 3379 N N . VAL B 1 91 ? 9.555 -5.367 -5.207 1 98.44 91 VAL B N 1
ATOM 3380 C CA . VAL B 1 91 ? 10.773 -5.898 -4.609 1 98.44 91 VAL B CA 1
ATOM 3381 C C . VAL B 1 91 ? 10.453 -7.141 -3.785 1 98.44 91 VAL B C 1
ATOM 3383 O O . VAL B 1 91 ? 11.148 -8.156 -3.877 1 98.44 91 VAL B O 1
ATOM 3386 N N . GLU B 1 92 ? 9.398 -7.086 -3.031 1 97.81 92 GLU B N 1
ATOM 3387 C CA . GLU B 1 92 ? 8.992 -8.242 -2.236 1 97.81 92 GLU B CA 1
ATOM 3388 C C . GLU B 1 92 ? 8.656 -9.43 -3.127 1 97.81 92 GLU B C 1
ATOM 3390 O O . GLU B 1 92 ? 9.141 -10.547 -2.893 1 97.81 92 GLU B O 1
ATOM 3395 N N . HIS B 1 93 ? 7.902 -9.164 -4.102 1 97.5 93 HIS B N 1
ATOM 3396 C CA . HIS B 1 93 ? 7.445 -10.211 -5.008 1 97.5 93 HIS B CA 1
ATOM 3397 C C . HIS B 1 93 ? 8.617 -10.867 -5.73 1 97.5 93 HIS B C 1
ATOM 3399 O O . HIS B 1 93 ? 8.711 -12.094 -5.785 1 97.5 93 HIS B O 1
ATOM 3405 N N . TYR B 1 94 ? 9.516 -10.094 -6.184 1 98 94 TYR B N 1
ATOM 3406 C CA . TYR B 1 94 ? 10.625 -10.625 -6.973 1 98 94 TYR B CA 1
ATOM 3407 C C . TYR B 1 94 ? 11.695 -11.227 -6.07 1 98 94 TYR B C 1
ATOM 3409 O O . TYR B 1 94 ? 12.469 -12.094 -6.5 1 98 94 TYR B O 1
ATOM 3417 N N . ALA B 1 95 ? 11.758 -10.789 -4.828 1 98.12 95 ALA B N 1
ATOM 3418 C CA . ALA B 1 95 ? 12.602 -11.492 -3.869 1 98.12 95 ALA B CA 1
ATOM 3419 C C . ALA B 1 95 ? 12.109 -12.922 -3.648 1 98.12 95 ALA B C 1
ATOM 3421 O O . ALA B 1 95 ? 12.914 -13.852 -3.51 1 98.12 95 ALA B O 1
ATOM 3422 N N . LYS B 1 96 ? 10.812 -13.094 -3.621 1 97.5 96 LYS B N 1
ATOM 3423 C CA . LYS B 1 96 ? 10.227 -14.422 -3.506 1 97.5 96 LYS B CA 1
ATOM 3424 C C . LYS B 1 96 ? 10.586 -15.281 -4.719 1 97.5 96 LYS B C 1
ATOM 3426 O O . LYS B 1 96 ? 10.953 -16.453 -4.574 1 97.5 96 LYS B O 1
ATOM 3431 N N . ILE B 1 97 ? 10.469 -14.688 -5.871 1 96.62 97 ILE B N 1
ATOM 3432 C CA . ILE B 1 97 ? 10.812 -15.391 -7.102 1 96.62 97 ILE B CA 1
ATOM 3433 C C . ILE B 1 97 ? 12.289 -15.789 -7.066 1 96.62 97 ILE B C 1
ATOM 3435 O O . ILE B 1 97 ? 12.641 -16.922 -7.422 1 96.62 97 ILE B O 1
ATOM 3439 N N . GLN B 1 98 ? 13.164 -14.867 -6.625 1 96.88 98 GLN B N 1
ATOM 3440 C CA . GLN B 1 98 ? 14.594 -15.141 -6.547 1 96.88 98 GLN B CA 1
ATOM 3441 C C . GLN B 1 98 ? 14.875 -16.328 -5.629 1 96.88 98 GLN B C 1
ATOM 3443 O O . GLN B 1 98 ? 15.672 -17.203 -5.969 1 96.88 98 GLN B O 1
ATOM 3448 N N . LEU B 1 99 ? 14.25 -16.328 -4.504 1 97.5 99 LEU B N 1
ATOM 3449 C CA . LEU B 1 99 ? 14.43 -17.438 -3.562 1 97.5 99 LEU B CA 1
ATOM 3450 C C . LEU B 1 99 ? 13.977 -18.75 -4.172 1 97.5 99 LEU B C 1
ATOM 3452 O O . LEU B 1 99 ? 14.68 -19.766 -4.074 1 97.5 99 LEU B O 1
ATOM 3456 N N . LEU B 1 100 ? 12.828 -18.766 -4.812 1 96.31 100 LEU B N 1
ATOM 3457 C CA . LEU B 1 100 ? 12.266 -19.984 -5.387 1 96.31 100 LEU B CA 1
ATOM 3458 C C . LEU B 1 100 ? 13.117 -20.484 -6.539 1 96.31 100 LEU B C 1
ATOM 3460 O O . LEU B 1 100 ? 13.305 -21.703 -6.699 1 96.31 100 LEU B O 1
ATOM 3464 N N . ASN B 1 101 ? 13.617 -19.547 -7.305 1 94.12 101 ASN B N 1
ATOM 3465 C CA . ASN B 1 101 ? 14.508 -19.922 -8.391 1 94.12 101 ASN B CA 1
ATOM 3466 C C . ASN B 1 101 ? 15.812 -20.516 -7.863 1 94.12 101 ASN B C 1
ATOM 3468 O O . ASN B 1 101 ? 16.312 -21.5 -8.406 1 94.12 101 ASN B O 1
ATOM 3472 N N . ALA B 1 102 ? 16.359 -19.891 -6.863 1 95.75 102 ALA B N 1
ATOM 3473 C CA . ALA B 1 102 ? 17.578 -20.406 -6.238 1 95.75 102 ALA B CA 1
ATOM 3474 C C . ALA B 1 102 ? 17.328 -21.797 -5.66 1 95.75 102 ALA B C 1
ATOM 3476 O O . ALA B 1 102 ? 18.172 -22.688 -5.809 1 95.75 102 ALA B O 1
ATOM 3477 N N . LEU B 1 103 ? 16.234 -21.984 -5.035 1 95.94 103 LEU B N 1
ATOM 3478 C CA . LEU B 1 103 ? 15.852 -23.266 -4.449 1 95.94 103 LEU B CA 1
ATOM 3479 C C . LEU B 1 103 ? 15.719 -24.328 -5.527 1 95.94 103 LEU B C 1
ATOM 3481 O O . LEU B 1 103 ? 16.172 -25.469 -5.348 1 95.94 103 LEU B O 1
ATOM 3485 N N . ALA B 1 104 ? 15.07 -23.969 -6.617 1 92.56 104 ALA B N 1
ATOM 3486 C CA . ALA B 1 104 ? 14.828 -24.906 -7.707 1 92.56 104 ALA B CA 1
ATOM 3487 C C . ALA B 1 104 ? 16.141 -25.453 -8.258 1 92.56 104 ALA B C 1
ATOM 3489 O O . ALA B 1 104 ? 16.203 -26.609 -8.68 1 92.56 104 ALA B O 1
ATOM 3490 N N . ARG B 1 105 ? 17.125 -24.672 -8.133 1 90.81 105 ARG B N 1
ATOM 3491 C CA . ARG B 1 105 ? 18.422 -25.047 -8.688 1 90.81 105 ARG B CA 1
ATOM 3492 C C . ARG B 1 105 ? 19.281 -25.734 -7.641 1 90.81 105 ARG B C 1
ATOM 3494 O O . ARG B 1 105 ? 20.344 -26.297 -7.969 1 90.81 105 ARG B O 1
ATOM 3501 N N . ASN B 1 106 ? 18.859 -25.75 -6.438 1 94.69 106 ASN B N 1
ATOM 3502 C CA . ASN B 1 106 ? 19.656 -26.281 -5.332 1 94.69 106 ASN B CA 1
ATOM 3503 C C . ASN B 1 106 ? 19.344 -27.75 -5.07 1 94.69 106 ASN B C 1
ATOM 3505 O O . ASN B 1 106 ? 18.344 -28.062 -4.418 1 94.69 106 ASN B O 1
ATOM 3509 N N . LYS B 1 107 ? 20.172 -28.656 -5.387 1 93.38 107 LYS B N 1
ATOM 3510 C CA . LYS B 1 107 ? 19.953 -30.078 -5.234 1 93.38 107 LYS B CA 1
ATOM 3511 C C . LYS B 1 107 ? 20.078 -30.5 -3.771 1 93.38 107 LYS B C 1
ATOM 3513 O O . LYS B 1 107 ? 19.594 -31.578 -3.389 1 93.38 107 LYS B O 1
ATOM 3518 N N . LYS B 1 108 ? 20.578 -29.641 -2.988 1 95.56 108 LYS B N 1
ATOM 3519 C CA . LYS B 1 108 ? 20.828 -29.984 -1.591 1 95.56 108 LYS B CA 1
ATOM 3520 C C . LYS B 1 108 ? 19.625 -29.656 -0.717 1 95.56 108 LYS B C 1
ATOM 3522 O O . LYS B 1 108 ? 19.594 -30.016 0.461 1 95.56 108 LYS B O 1
ATOM 3527 N N . GLU B 1 109 ? 18.672 -28.953 -1.263 1 95.69 109 GLU B N 1
ATOM 3528 C CA . GLU B 1 109 ? 17.516 -28.484 -0.507 1 95.69 109 GLU B CA 1
ATOM 3529 C C . GLU B 1 109 ? 16.203 -28.906 -1.188 1 95.69 109 GLU B C 1
ATOM 3531 O O . GLU B 1 109 ? 16.016 -28.641 -2.375 1 95.69 109 GLU B O 1
ATOM 3536 N N . ASN B 1 110 ? 15.328 -29.547 -0.457 1 95.12 110 ASN B N 1
ATOM 3537 C CA . ASN B 1 110 ? 14.094 -30.062 -1.027 1 95.12 110 ASN B CA 1
ATOM 3538 C C . ASN B 1 110 ? 12.93 -29.109 -0.806 1 95.12 110 ASN B C 1
ATOM 3540 O O . ASN B 1 110 ? 11.805 -29.375 -1.248 1 95.12 110 ASN B O 1
ATOM 3544 N N . GLY B 1 111 ? 13.125 -27.984 -0.115 1 95.81 111 GLY B N 1
ATOM 3545 C CA . GLY B 1 111 ? 12.094 -27 0.125 1 95.81 111 GLY B CA 1
ATOM 3546 C C . GLY B 1 111 ? 11.43 -27.141 1.48 1 95.81 111 GLY B C 1
ATOM 3547 O O . GLY B 1 111 ? 10.828 -26.188 1.988 1 95.81 111 GLY B O 1
ATOM 3548 N N . TYR B 1 112 ? 11.57 -28.297 2.084 1 96.25 112 TYR B N 1
ATOM 3549 C CA . TYR B 1 112 ? 10.969 -28.578 3.381 1 96.25 112 TYR B CA 1
ATOM 3550 C C . TYR B 1 112 ? 11.992 -28.438 4.5 1 96.25 112 TYR B C 1
ATOM 3552 O O . TYR B 1 112 ? 11.68 -27.953 5.586 1 96.25 112 TYR B O 1
ATOM 3560 N N . ASP B 1 113 ? 13.18 -28.812 4.234 1 96.06 113 ASP B N 1
ATOM 3561 C CA . ASP B 1 113 ? 14.211 -28.875 5.262 1 96.06 113 ASP B CA 1
ATOM 3562 C C . ASP B 1 113 ? 14.5 -27.484 5.824 1 96.06 113 ASP B C 1
ATOM 3564 O O . ASP B 1 113 ? 14.57 -27.312 7.043 1 96.06 113 ASP B O 1
ATOM 3568 N N . ILE B 1 114 ? 14.641 -26.516 4.938 1 96.62 114 ILE B N 1
ATOM 3569 C CA . ILE B 1 114 ? 14.984 -25.172 5.371 1 96.62 114 ILE B CA 1
ATOM 3570 C C . ILE B 1 114 ? 13.828 -24.578 6.176 1 96.62 114 ILE B C 1
ATOM 3572 O O . ILE B 1 114 ? 14.039 -23.797 7.105 1 96.62 114 ILE B O 1
ATOM 3576 N N . VAL B 1 115 ? 12.633 -24.891 5.809 1 95.81 115 VAL B N 1
ATOM 3577 C CA . VAL B 1 115 ? 11.461 -24.406 6.52 1 95.81 115 VAL B CA 1
ATOM 3578 C C . VAL B 1 115 ? 11.383 -25.031 7.906 1 95.81 115 VAL B C 1
ATOM 3580 O O . VAL B 1 115 ? 11.078 -24.359 8.891 1 95.81 115 VAL B O 1
ATOM 3583 N N . ASN B 1 116 ? 11.664 -26.328 7.934 1 94.5 116 ASN B N 1
ATOM 3584 C CA . ASN B 1 116 ? 11.695 -27 9.219 1 94.5 116 ASN B CA 1
ATOM 3585 C C . ASN B 1 116 ? 12.742 -26.391 10.156 1 94.5 116 ASN B C 1
ATOM 3587 O O . ASN B 1 116 ? 12.477 -26.188 11.336 1 94.5 116 ASN B O 1
ATOM 3591 N N . GLU B 1 117 ? 13.859 -26.172 9.609 1 95.44 117 GLU B N 1
ATOM 3592 C CA . GLU B 1 117 ? 14.914 -25.516 10.383 1 95.44 117 GLU B CA 1
ATOM 3593 C C . GLU B 1 117 ? 14.477 -24.141 10.844 1 95.44 117 GLU B C 1
ATOM 3595 O O . GLU B 1 117 ? 14.742 -23.75 11.984 1 95.44 117 GLU B O 1
ATOM 3600 N N . TYR B 1 118 ? 13.891 -23.406 9.914 1 95 118 TYR B N 1
ATOM 3601 C CA . TYR B 1 118 ? 13.375 -22.078 10.195 1 95 118 TYR B CA 1
ATOM 3602 C C . TYR B 1 118 ? 12.367 -22.109 11.336 1 95 118 TYR B C 1
ATOM 3604 O O . TYR B 1 118 ? 12.43 -21.297 12.258 1 95 118 TYR B O 1
ATOM 3612 N N . MET B 1 119 ? 11.484 -23.031 11.305 1 91.62 119 MET B N 1
ATOM 3613 C CA . MET B 1 119 ? 10.43 -23.156 12.312 1 91.62 119 MET B CA 1
ATOM 3614 C C . MET B 1 119 ? 11.016 -23.578 13.656 1 91.62 119 MET B C 1
ATOM 3616 O O . MET B 1 119 ? 10.5 -23.188 14.711 1 91.62 119 MET B O 1
ATOM 3620 N N . GLU B 1 120 ? 12.016 -24.297 13.641 1 91.19 120 GLU B N 1
ATOM 3621 C CA . GLU B 1 120 ? 12.695 -24.703 14.867 1 91.19 120 GLU B CA 1
ATOM 3622 C C . GLU B 1 120 ? 13.398 -23.531 15.531 1 91.19 120 GLU B C 1
ATOM 3624 O O . GLU B 1 120 ? 13.422 -23.422 16.766 1 91.19 120 GLU B O 1
ATOM 3629 N N . LYS B 1 121 ? 13.922 -22.719 14.695 1 91.19 121 LYS B N 1
ATOM 3630 C CA . LYS B 1 121 ? 14.656 -21.562 15.203 1 91.19 121 LYS B CA 1
ATOM 3631 C C . LYS B 1 121 ? 13.711 -20.484 15.727 1 91.19 121 LYS B C 1
ATOM 3633 O O . LYS B 1 121 ? 14.047 -19.75 16.656 1 91.19 121 LYS B O 1
ATOM 3638 N N . ARG B 1 122 ? 12.617 -20.469 15.094 1 88.44 122 ARG B N 1
ATOM 3639 C CA . ARG B 1 122 ? 11.633 -19.469 15.508 1 88.44 122 ARG B CA 1
ATOM 3640 C C . ARG B 1 122 ? 10.484 -20.141 16.266 1 88.44 122 ARG B C 1
ATOM 3642 O O . ARG B 1 122 ? 9.422 -20.391 15.695 1 88.44 122 ARG B O 1
ATOM 3649 N N . LYS B 1 123 ? 10.523 -20.344 17.438 1 79.25 123 LYS B N 1
ATOM 3650 C CA . LYS B 1 123 ? 9.641 -21.156 18.266 1 79.25 123 LYS B CA 1
ATOM 3651 C C . LYS B 1 123 ? 8.203 -20.641 18.203 1 79.25 123 LYS B C 1
ATOM 3653 O O . LYS B 1 123 ? 7.25 -21.422 18.281 1 79.25 123 LYS B O 1
ATOM 3658 N N . TYR B 1 124 ? 8.102 -19.391 17.891 1 79.19 124 TYR B N 1
ATOM 3659 C CA . TYR B 1 124 ? 6.75 -18.844 17.953 1 79.19 124 TYR B CA 1
ATOM 3660 C C . TYR B 1 124 ? 6.23 -18.516 16.562 1 79.19 124 TYR B C 1
ATOM 3662 O O . TYR B 1 124 ? 5.254 -17.766 16.422 1 79.19 124 TYR B O 1
ATOM 3670 N N . LEU B 1 125 ? 6.754 -19.141 15.625 1 81.69 125 LEU B N 1
ATOM 3671 C CA . LEU B 1 125 ? 6.391 -18.766 14.266 1 81.69 125 LEU B CA 1
ATOM 3672 C C . LEU B 1 125 ? 4.949 -19.172 13.953 1 81.69 125 LEU B C 1
ATOM 3674 O O . LEU B 1 125 ? 4.211 -18.406 13.328 1 81.69 125 LEU B O 1
ATOM 3678 N N . ASP B 1 126 ? 4.613 -20.312 14.398 1 78.25 126 ASP B N 1
ATOM 3679 C CA . ASP B 1 126 ? 3.252 -20.781 14.156 1 78.25 126 ASP B CA 1
ATOM 3680 C C . ASP B 1 126 ? 2.227 -19.812 14.75 1 78.25 126 ASP B C 1
ATOM 3682 O O . ASP B 1 126 ? 1.214 -19.516 14.109 1 78.25 126 ASP B O 1
ATOM 3686 N N . LYS B 1 127 ? 2.52 -19.391 15.867 1 80.44 127 LYS B N 1
ATOM 3687 C CA . LYS B 1 127 ? 1.632 -18.438 16.516 1 80.44 127 LYS B CA 1
ATOM 3688 C C . LYS B 1 127 ? 1.633 -17.094 15.789 1 80.44 127 LYS B C 1
ATOM 3690 O O . LYS B 1 127 ? 0.592 -16.453 15.672 1 80.44 127 LYS B O 1
ATOM 3695 N N . GLU B 1 128 ? 2.729 -16.766 15.289 1 81.25 128 GLU B N 1
ATOM 3696 C CA . GLU B 1 128 ? 2.861 -15.508 14.57 1 81.25 128 GLU B CA 1
ATOM 3697 C C . GLU B 1 128 ? 2.088 -15.539 13.258 1 81.25 128 GLU B C 1
ATOM 3699 O O . GLU B 1 128 ? 1.45 -14.547 12.883 1 81.25 128 GLU B O 1
ATOM 3704 N N . LEU B 1 129 ? 2.189 -16.672 12.602 1 82.25 129 LEU B N 1
ATOM 3705 C CA . LEU B 1 129 ? 1.479 -16.812 11.336 1 82.25 129 LEU B CA 1
ATOM 3706 C C . LEU B 1 129 ? -0.029 -16.734 11.547 1 82.25 129 LEU B C 1
ATOM 3708 O O . LEU B 1 129 ? -0.742 -16.156 10.727 1 82.25 129 LEU B O 1
ATOM 3712 N N . SER B 1 130 ? -0.457 -17.203 12.648 1 77.25 130 SER B N 1
ATOM 3713 C CA . SER B 1 130 ? -1.887 -17.234 12.945 1 77.25 130 SER B CA 1
ATOM 3714 C C . SER B 1 130 ? -2.395 -15.867 13.367 1 77.25 130 SER B C 1
ATOM 3716 O O . SER B 1 130 ? -3.557 -15.531 13.141 1 77.25 130 SER B O 1
ATOM 3718 N N . ARG B 1 131 ? -1.554 -15.156 13.898 1 71.38 131 ARG B N 1
ATOM 3719 C CA . ARG B 1 131 ? -1.931 -13.844 14.398 1 71.38 131 ARG B CA 1
ATOM 3720 C C . ARG B 1 131 ? -2.135 -12.859 13.258 1 71.38 131 ARG B C 1
ATOM 3722 O O . ARG B 1 131 ? -2.98 -11.961 13.344 1 71.38 131 ARG B O 1
ATOM 3729 N N . HIS B 1 132 ? -1.398 -13.094 12.383 1 65.94 132 HIS B N 1
ATOM 3730 C CA . HIS B 1 132 ? -1.432 -12.094 11.32 1 65.94 132 HIS B CA 1
ATOM 3731 C C . HIS B 1 132 ? -2.15 -12.633 10.086 1 65.94 132 HIS B C 1
ATOM 3733 O O . HIS B 1 132 ? -1.907 -12.172 8.969 1 65.94 132 HIS B O 1
ATOM 3739 N N . GLN B 1 133 ? -3.035 -13.453 10.398 1 69 133 GLN B N 1
ATOM 3740 C CA . GLN B 1 133 ? -3.619 -14.109 9.234 1 69 133 GLN B CA 1
ATOM 3741 C C . GLN B 1 133 ? -4.812 -13.32 8.703 1 69 133 GLN B C 1
ATOM 3743 O O . GLN B 1 133 ? -5.66 -12.867 9.477 1 69 133 GLN B O 1
ATOM 3748 N N . THR B 1 134 ? -4.613 -13.008 7.473 1 70.94 134 THR B N 1
ATOM 3749 C CA . THR B 1 134 ? -5.75 -12.477 6.73 1 70.94 134 THR B CA 1
ATOM 3750 C C . THR B 1 134 ? -6.684 -13.602 6.289 1 70.94 134 THR B C 1
ATOM 3752 O O . THR B 1 134 ? -6.328 -14.781 6.379 1 70.94 134 THR B O 1
ATOM 3755 N N . LYS B 1 135 ? -7.832 -13.266 5.996 1 74.31 135 LYS B N 1
ATOM 3756 C CA . LYS B 1 135 ? -8.789 -14.242 5.477 1 74.31 135 LYS B CA 1
ATOM 3757 C C . LYS B 1 135 ? -8.234 -14.961 4.254 1 74.31 135 LYS B C 1
ATOM 3759 O O . LYS B 1 135 ? -8.523 -16.141 4.035 1 74.31 135 LYS B O 1
ATOM 3764 N N . TYR B 1 136 ? -7.305 -14.328 3.658 1 75.38 136 TYR B N 1
ATOM 3765 C CA . TYR B 1 136 ? -6.738 -14.859 2.424 1 75.38 136 TYR B CA 1
ATOM 3766 C C . TYR B 1 136 ? -5.621 -15.852 2.721 1 75.38 136 TYR B C 1
ATOM 3768 O O . TYR B 1 136 ? -5.352 -16.75 1.923 1 75.38 136 TYR B O 1
ATOM 3776 N N . ALA B 1 137 ? -5.043 -15.656 3.852 1 79.25 137 ALA B N 1
ATOM 3777 C CA . ALA B 1 137 ? -3.924 -16.516 4.238 1 79.25 137 ALA B CA 1
ATOM 3778 C C . ALA B 1 137 ? -4.395 -17.672 5.109 1 79.25 137 ALA B C 1
ATOM 3780 O O . ALA B 1 137 ? -3.754 -18.719 5.152 1 79.25 137 ALA B O 1
ATOM 3781 N N . LYS B 1 138 ? -5.547 -17.516 5.727 1 82.19 138 LYS B N 1
ATOM 3782 C CA . LYS B 1 138 ? -6.039 -18.469 6.723 1 82.19 138 LYS B CA 1
ATOM 3783 C C . LYS B 1 138 ? -6.18 -19.875 6.133 1 82.19 138 LYS B C 1
ATOM 3785 O O . LYS B 1 138 ? -5.695 -20.844 6.711 1 82.19 138 LYS B O 1
ATOM 3790 N N . GLY B 1 139 ? -6.781 -20 5.023 1 82 139 GLY B N 1
ATOM 3791 C CA . GLY B 1 139 ? -6.973 -21.297 4.391 1 82 139 GLY B CA 1
ATOM 3792 C C . GLY B 1 139 ? -5.668 -22.016 4.098 1 82 139 GLY B C 1
ATOM 3793 O O . GLY B 1 139 ? -5.559 -23.219 4.297 1 82 139 GLY B O 1
ATOM 3794 N N . LEU B 1 140 ? -4.68 -21.266 3.717 1 85.06 140 LEU B N 1
ATOM 3795 C CA . LEU B 1 140 ? -3.377 -21.828 3.389 1 85.06 140 LEU B CA 1
ATOM 3796 C C . LEU B 1 140 ? -2.652 -22.297 4.648 1 85.06 140 LEU B C 1
ATOM 3798 O O . LEU B 1 140 ? -2.02 -23.344 4.652 1 85.06 140 LEU B O 1
ATOM 3802 N N . ILE B 1 141 ? -2.752 -21.484 5.645 1 88.44 141 ILE B N 1
ATOM 3803 C CA . ILE B 1 141 ? -2.09 -21.812 6.906 1 88.44 141 ILE B CA 1
ATOM 3804 C C . ILE B 1 141 ? -2.664 -23.109 7.473 1 88.44 141 ILE B C 1
ATOM 3806 O O . ILE B 1 141 ? -1.915 -23.984 7.895 1 88.44 141 ILE B O 1
ATOM 3810 N N . GLU B 1 142 ? -3.932 -23.219 7.391 1 87.88 142 GLU B N 1
ATOM 3811 C CA . GLU B 1 142 ? -4.586 -24.422 7.898 1 87.88 142 GLU B CA 1
ATOM 3812 C C . GLU B 1 142 ? -4.227 -25.641 7.062 1 87.88 142 GLU B C 1
ATOM 3814 O O . GLU B 1 142 ? -3.986 -26.734 7.605 1 87.88 142 GLU B O 1
ATOM 3819 N N . LYS B 1 143 ? -4.148 -25.484 5.867 1 87.81 143 LYS B N 1
ATOM 3820 C CA . LYS B 1 143 ? -3.891 -26.578 4.934 1 87.81 143 LYS B CA 1
ATOM 3821 C C . LYS B 1 143 ? -2.471 -27.109 5.098 1 87.81 143 LYS B C 1
ATOM 3823 O O . LYS B 1 143 ? -2.244 -28.312 5.012 1 87.81 143 LYS B O 1
ATOM 3828 N N . TYR B 1 144 ? -1.544 -26.219 5.352 1 90.25 144 TYR B N 1
ATOM 3829 C CA . TYR B 1 144 ? -0.147 -26.641 5.301 1 90.25 144 TYR B CA 1
ATOM 3830 C C . TYR B 1 144 ? 0.474 -26.641 6.691 1 90.25 144 TYR B C 1
ATOM 3832 O O . TYR B 1 144 ? 1.674 -26.875 6.84 1 90.25 144 TYR B O 1
ATOM 3840 N N . ARG B 1 145 ? -0.292 -26.422 7.605 1 87.75 145 ARG B N 1
ATOM 3841 C CA . ARG B 1 145 ? 0.205 -26.453 8.977 1 87.75 145 ARG B CA 1
ATOM 3842 C C . ARG B 1 145 ? 0.942 -27.75 9.273 1 87.75 145 ARG B C 1
ATOM 3844 O O . ARG B 1 145 ? 0.429 -28.828 9 1 87.75 145 ARG B O 1
ATOM 3851 N N . GLY B 1 146 ? 2.127 -27.625 9.766 1 86.88 146 GLY B N 1
ATOM 3852 C CA . GLY B 1 146 ? 2.938 -28.781 10.109 1 86.88 146 GLY B CA 1
ATOM 3853 C C . GLY B 1 146 ? 3.699 -29.359 8.93 1 86.88 146 GLY B C 1
ATOM 3854 O O . GLY B 1 146 ? 4.516 -30.266 9.094 1 86.88 146 GLY B O 1
ATOM 3855 N N . ASN B 1 147 ? 3.441 -28.859 7.762 1 91.69 147 ASN B N 1
ATOM 3856 C CA . ASN B 1 147 ? 4.109 -29.344 6.562 1 91.69 147 ASN B CA 1
ATOM 3857 C C . ASN B 1 147 ? 4.285 -28.234 5.527 1 91.69 147 ASN B C 1
ATOM 3859 O O . ASN B 1 147 ? 3.891 -28.391 4.371 1 91.69 147 ASN B O 1
ATOM 3863 N N . PHE B 1 148 ? 4.902 -27.172 5.969 1 93.31 148 PHE B N 1
ATOM 3864 C CA . PHE B 1 148 ? 5.148 -26.047 5.074 1 93.31 148 PHE B CA 1
ATOM 3865 C C . PHE B 1 148 ? 6.383 -26.297 4.215 1 93.31 148 PHE B C 1
ATOM 3867 O O . PHE B 1 148 ? 7.375 -26.844 4.691 1 93.31 148 PHE B O 1
ATOM 3874 N N . ALA B 1 149 ? 6.277 -25.984 2.986 1 95.94 149 ALA B N 1
ATOM 3875 C CA . ALA B 1 149 ? 7.418 -25.844 2.086 1 95.94 149 ALA B CA 1
ATOM 3876 C C . ALA B 1 149 ? 7.707 -24.375 1.804 1 95.94 149 ALA B C 1
ATOM 3878 O O . ALA B 1 149 ? 6.898 -23.5 2.129 1 95.94 149 ALA B O 1
ATOM 3879 N N . V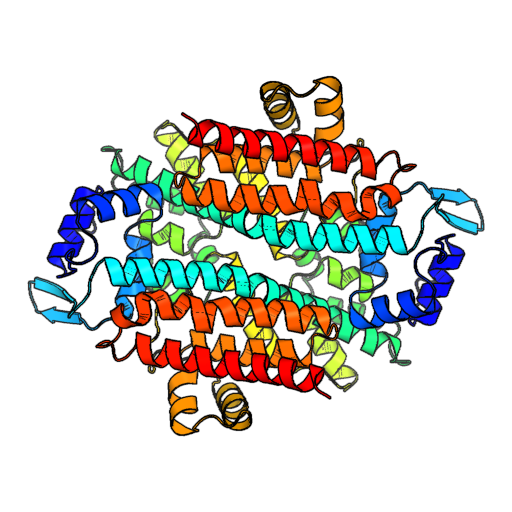AL B 1 150 ? 8.812 -24.062 1.176 1 97 150 VAL B N 1
ATOM 3880 C CA . VAL B 1 150 ? 9.195 -22.688 0.9 1 97 150 VAL B CA 1
ATOM 3881 C C . VAL B 1 150 ? 8.125 -22.016 0.045 1 97 150 VAL B C 1
ATOM 3883 O O . VAL B 1 150 ? 7.719 -20.875 0.323 1 97 150 VAL B O 1
ATOM 3886 N N . TRP B 1 151 ? 7.562 -22.703 -0.957 1 95.19 151 TRP B N 1
ATOM 3887 C CA . TRP B 1 151 ? 6.676 -22.078 -1.933 1 95.19 151 TRP B CA 1
ATOM 3888 C C . TRP B 1 151 ? 5.285 -21.859 -1.345 1 95.19 151 TRP B C 1
ATOM 3890 O O . TRP B 1 151 ? 4.477 -21.125 -1.903 1 95.19 151 TRP B O 1
ATOM 3900 N N . ASN B 1 152 ? 4.965 -22.5 -0.217 1 92.81 152 ASN B N 1
ATOM 3901 C CA . ASN B 1 152 ? 3.674 -22.25 0.42 1 92.81 152 ASN B CA 1
ATOM 3902 C C . ASN B 1 152 ? 3.791 -21.234 1.554 1 92.81 152 ASN B C 1
ATOM 3904 O O . ASN B 1 152 ? 2.928 -20.375 1.709 1 92.81 152 ASN B O 1
ATOM 3908 N N . ILE B 1 153 ? 4.871 -21.344 2.332 1 94.25 153 ILE B N 1
ATOM 3909 C CA . ILE B 1 153 ? 4.973 -20.531 3.537 1 94.25 153 ILE B CA 1
ATOM 3910 C C . ILE B 1 153 ? 5.188 -19.062 3.152 1 94.25 153 ILE B C 1
ATOM 3912 O O . ILE B 1 153 ? 4.723 -18.156 3.848 1 94.25 153 ILE B O 1
ATOM 3916 N N . ILE B 1 154 ? 5.816 -18.766 1.997 1 95.06 154 ILE B N 1
ATOM 3917 C CA . ILE B 1 154 ? 6.121 -17.406 1.608 1 95.06 154 ILE B CA 1
ATOM 3918 C C . ILE B 1 154 ? 4.824 -16.656 1.278 1 95.06 154 ILE B C 1
ATOM 3920 O O . ILE B 1 154 ? 4.805 -15.43 1.228 1 95.06 154 ILE B O 1
ATOM 3924 N N . GLU B 1 155 ? 3.699 -17.375 1.089 1 92.19 155 GLU B N 1
ATOM 3925 C CA . GLU B 1 155 ? 2.412 -16.781 0.759 1 92.19 155 GLU B CA 1
ATOM 3926 C C . GLU B 1 155 ? 1.689 -16.297 2.014 1 92.19 155 GLU B C 1
ATOM 3928 O O . GLU B 1 155 ? 0.759 -15.492 1.932 1 92.19 155 GLU B O 1
ATOM 3933 N N . VAL B 1 156 ? 2.148 -16.766 3.152 1 91.5 156 VAL B N 1
ATOM 3934 C CA . VAL B 1 156 ? 1.377 -16.484 4.355 1 91.5 156 VAL B CA 1
ATOM 3935 C C . VAL B 1 156 ? 2.244 -15.719 5.355 1 91.5 156 VAL B C 1
ATOM 3937 O O . VAL B 1 156 ? 1.775 -15.336 6.43 1 91.5 156 VAL B O 1
ATOM 3940 N N . GLN B 1 157 ? 3.475 -15.438 5.004 1 92.5 157 GLN B N 1
ATOM 3941 C CA . GLN B 1 157 ? 4.406 -14.734 5.875 1 92.5 157 GLN B CA 1
ATOM 3942 C C . GLN B 1 157 ? 4.301 -13.219 5.688 1 92.5 157 GLN B C 1
ATOM 3944 O O . GLN B 1 157 ? 3.922 -12.75 4.609 1 92.5 157 GLN B O 1
ATOM 3949 N N . THR B 1 158 ? 4.641 -12.477 6.742 1 91.75 158 THR B N 1
ATOM 3950 C CA . THR B 1 158 ? 4.902 -11.047 6.578 1 91.75 158 THR B CA 1
ATOM 3951 C C . THR B 1 158 ? 6.211 -10.82 5.824 1 91.75 158 THR B C 1
ATOM 3953 O O . THR B 1 158 ? 7.004 -11.75 5.656 1 91.75 158 THR B O 1
ATOM 3956 N N . PHE B 1 159 ? 6.434 -9.648 5.402 1 93.88 159 PHE B N 1
ATOM 3957 C CA . PHE B 1 159 ? 7.668 -9.32 4.699 1 93.88 159 PHE B CA 1
ATOM 3958 C C . PHE B 1 159 ? 8.883 -9.562 5.594 1 93.88 159 PHE B C 1
ATOM 3960 O O . PHE B 1 159 ? 9.906 -10.07 5.137 1 93.88 159 PHE B O 1
ATOM 3967 N N . SER B 1 160 ? 8.781 -9.227 6.902 1 93.44 160 SER B N 1
ATOM 3968 C CA . SER B 1 160 ? 9.859 -9.438 7.855 1 93.44 160 SER B CA 1
ATOM 3969 C C . SER B 1 160 ? 10.18 -10.922 8.008 1 93.44 160 SER B C 1
ATOM 3971 O O . SER B 1 160 ? 11.352 -11.312 8.008 1 93.44 160 SER B O 1
ATOM 3973 N N . GLN B 1 161 ? 9.164 -11.688 8.148 1 93.75 161 GLN B N 1
ATOM 3974 C CA . GLN B 1 161 ? 9.336 -13.125 8.273 1 93.75 161 GLN B CA 1
ATOM 3975 C C . GLN B 1 161 ? 9.969 -13.719 7.02 1 93.75 161 GLN B C 1
ATOM 3977 O O . GLN B 1 161 ? 10.852 -14.578 7.102 1 93.75 161 GLN B O 1
ATOM 3982 N N . PHE B 1 162 ? 9.516 -13.227 5.945 1 96.75 162 PHE B N 1
ATOM 3983 C CA . PHE B 1 162 ? 10.086 -13.688 4.684 1 96.75 162 PHE B CA 1
ATOM 3984 C C . PHE B 1 162 ? 11.57 -13.367 4.605 1 96.75 162 PHE B C 1
ATOM 3986 O O . PHE B 1 162 ? 12.367 -14.203 4.184 1 96.75 162 PHE B O 1
ATOM 3993 N N . ILE B 1 163 ? 11.953 -12.164 4.98 1 97.75 163 ILE B N 1
ATOM 3994 C CA . ILE B 1 163 ? 13.352 -11.758 4.918 1 97.75 163 ILE B CA 1
ATOM 3995 C C . ILE B 1 163 ? 14.195 -12.68 5.781 1 97.75 163 ILE B C 1
ATOM 3997 O O . ILE B 1 163 ? 15.328 -13.023 5.418 1 97.75 163 ILE B O 1
ATOM 4001 N N . ASP B 1 164 ? 13.633 -13.133 6.891 1 96.56 164 ASP B N 1
ATOM 4002 C CA . ASP B 1 164 ? 14.336 -14.062 7.77 1 96.56 164 ASP B CA 1
ATOM 4003 C C . ASP B 1 164 ? 14.617 -15.383 7.059 1 96.56 164 ASP B C 1
ATOM 4005 O O . ASP B 1 164 ? 15.734 -15.906 7.109 1 96.56 164 ASP B O 1
ATOM 4009 N N . LEU B 1 165 ? 13.617 -15.906 6.477 1 97.44 165 LEU B N 1
ATOM 4010 C CA . LEU B 1 165 ? 13.766 -17.156 5.742 1 97.44 165 LEU B CA 1
ATOM 4011 C C . LEU B 1 165 ? 14.719 -17 4.566 1 97.44 165 LEU B C 1
ATOM 4013 O O . LEU B 1 165 ? 15.555 -17.859 4.309 1 97.44 165 LEU B O 1
ATOM 4017 N N . TYR B 1 166 ? 14.555 -15.883 3.859 1 98.31 166 TYR B N 1
ATOM 4018 C CA . TYR B 1 166 ? 15.43 -15.516 2.748 1 98.31 166 TYR B CA 1
ATOM 4019 C C . TYR B 1 166 ? 16.891 -15.5 3.186 1 98.31 166 TYR B C 1
ATOM 4021 O O . TYR B 1 166 ? 17.75 -16.109 2.539 1 98.31 166 TYR B O 1
ATOM 4029 N N . ASP B 1 167 ? 17.125 -14.891 4.273 1 97.88 167 ASP B N 1
ATOM 4030 C CA . ASP B 1 167 ? 18.469 -14.766 4.824 1 97.88 167 ASP B CA 1
ATOM 4031 C C . ASP B 1 167 ? 19.016 -16.125 5.242 1 97.88 167 ASP B C 1
ATOM 4033 O O . ASP B 1 167 ? 20.172 -16.453 4.941 1 97.88 167 ASP B O 1
ATOM 4037 N N . MET B 1 168 ? 18.25 -16.891 5.938 1 97.5 168 MET B N 1
ATOM 4038 C CA . MET B 1 168 ? 18.656 -18.219 6.395 1 97.5 168 MET B CA 1
ATOM 4039 C C . MET B 1 168 ? 19.047 -19.109 5.219 1 97.5 168 MET B C 1
ATOM 4041 O O . MET B 1 168 ? 20.062 -19.812 5.273 1 97.5 168 MET B O 1
ATOM 4045 N N . TYR B 1 169 ? 18.219 -19.078 4.184 1 98.12 169 TYR B N 1
ATOM 4046 C CA . TYR B 1 169 ? 18.484 -19.906 3.016 1 98.12 169 TYR B CA 1
ATOM 4047 C C . TYR B 1 169 ? 19.797 -19.516 2.355 1 98.12 169 TYR B C 1
ATOM 4049 O O . TYR B 1 169 ? 20.656 -20.359 2.098 1 98.12 169 TYR B O 1
ATOM 4057 N N . PHE B 1 170 ? 19.953 -18.25 2.111 1 97.75 170 PHE B N 1
ATOM 4058 C CA . PHE B 1 170 ? 21.094 -17.828 1.312 1 97.75 170 PHE B CA 1
ATOM 4059 C C . PHE B 1 170 ? 22.375 -17.844 2.143 1 97.75 170 PHE B C 1
ATOM 4061 O O . PHE B 1 170 ? 23.469 -18.016 1.604 1 97.75 170 PHE B O 1
ATOM 4068 N N . GLU B 1 171 ? 22.234 -17.703 3.436 1 96.94 171 GLU B N 1
ATOM 4069 C CA . GLU B 1 171 ? 23.406 -17.906 4.301 1 96.94 171 GLU B CA 1
ATOM 4070 C C . GLU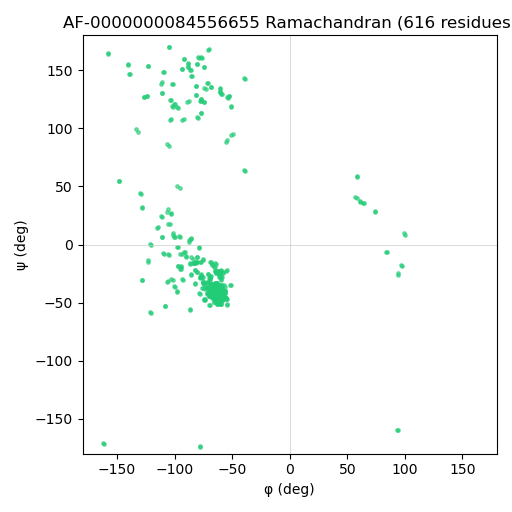 B 1 171 ? 23.859 -19.359 4.285 1 96.94 171 GLU B C 1
ATOM 4072 O O . GLU B 1 171 ? 25.062 -19.641 4.273 1 96.94 171 GLU B O 1
ATOM 4077 N N . LYS B 1 172 ? 22.969 -20.25 4.301 1 97.25 172 LYS B N 1
ATOM 4078 C CA . LYS B 1 172 ? 23.25 -21.672 4.375 1 97.25 172 LYS B CA 1
ATOM 4079 C C . LYS B 1 172 ? 23.859 -22.188 3.068 1 97.25 172 LYS B C 1
ATOM 4081 O O . LYS B 1 172 ? 24.797 -22.984 3.086 1 97.25 172 LYS B O 1
ATOM 4086 N N . TYR B 1 173 ? 23.344 -21.719 1.961 1 97.44 173 TYR B N 1
ATOM 4087 C CA . TYR B 1 173 ? 23.703 -22.359 0.7 1 97.44 173 TYR B CA 1
ATOM 4088 C C . TYR B 1 173 ? 24.594 -21.438 -0.134 1 97.44 173 TYR B C 1
ATOM 4090 O O . TYR B 1 173 ? 25.078 -21.828 -1.2 1 97.44 173 TYR B O 1
ATOM 4098 N N . GLN B 1 174 ? 24.797 -20.219 0.275 1 94.81 174 GLN B N 1
ATOM 4099 C CA . GLN B 1 174 ? 25.781 -19.281 -0.27 1 94.81 174 GLN B CA 1
ATOM 4100 C C . GLN B 1 174 ? 25.562 -19.078 -1.767 1 94.81 174 GLN B C 1
ATOM 4102 O O . GLN B 1 174 ? 26.516 -19.125 -2.547 1 94.81 174 GLN B O 1
ATOM 4107 N N . GLN B 1 175 ? 24.344 -18.969 -2.203 1 94.75 175 GLN B N 1
ATOM 4108 C CA . GLN B 1 175 ? 24 -18.609 -3.578 1 94.75 175 GLN B CA 1
ATOM 4109 C C . GLN B 1 175 ? 23.906 -17.109 -3.754 1 94.75 175 GLN B C 1
ATOM 4111 O O . GLN B 1 175 ? 23.766 -16.359 -2.773 1 94.75 175 GLN B O 1
ATOM 4116 N N . LYS B 1 176 ? 24.094 -16.703 -4.973 1 92.69 176 LYS B N 1
ATOM 4117 C CA . LYS B 1 176 ? 24 -15.273 -5.281 1 92.69 176 LYS B CA 1
ATOM 4118 C C . LYS B 1 176 ? 22.609 -14.727 -4.941 1 92.69 176 LYS B C 1
ATOM 4120 O O . LYS B 1 176 ? 21.594 -15.344 -5.277 1 92.69 176 LYS B O 1
ATOM 4125 N N . HIS B 1 177 ? 22.594 -13.617 -4.199 1 95.19 177 HIS B N 1
ATOM 4126 C CA . HIS B 1 177 ? 21.328 -13.008 -3.779 1 95.19 177 HIS B CA 1
ATOM 4127 C C . HIS B 1 177 ? 21.516 -11.531 -3.443 1 95.19 177 HIS B C 1
ATOM 4129 O O . HIS B 1 177 ? 22.656 -11.055 -3.354 1 95.19 177 HIS B O 1
ATOM 4135 N N . VAL B 1 178 ? 20.5 -10.781 -3.363 1 96.06 178 VAL B N 1
ATOM 4136 C CA . VAL B 1 178 ? 20.516 -9.414 -2.859 1 96.06 178 VAL B CA 1
ATOM 4137 C C . VAL B 1 178 ? 20.688 -9.422 -1.342 1 96.06 178 VAL B C 1
ATOM 4139 O O . VAL B 1 178 ? 20.031 -10.188 -0.64 1 96.06 178 VAL B O 1
ATOM 4142 N N . ASP B 1 179 ? 21.578 -8.57 -0.893 1 96.38 179 ASP B N 1
ATOM 4143 C CA . ASP B 1 179 ? 21.859 -8.516 0.538 1 96.38 179 ASP B CA 1
ATOM 4144 C C . ASP B 1 179 ? 20.609 -8.148 1.332 1 96.38 179 ASP B C 1
ATOM 4146 O O . ASP B 1 179 ? 19.922 -7.18 1.001 1 96.38 179 ASP B O 1
ATOM 4150 N N . THR B 1 180 ? 20.344 -8.914 2.363 1 97 180 THR B N 1
ATOM 4151 C CA . THR B 1 180 ? 19.141 -8.742 3.16 1 97 180 THR B CA 1
ATOM 4152 C C . THR B 1 180 ? 19.141 -7.379 3.852 1 97 180 THR B C 1
ATOM 4154 O O . THR B 1 180 ? 18.078 -6.828 4.148 1 97 180 THR B O 1
ATOM 4157 N N . LYS B 1 181 ? 20.328 -6.832 4.059 1 96.56 181 LYS B N 1
ATOM 4158 C CA . LYS B 1 181 ? 20.375 -5.512 4.688 1 96.56 181 LYS B CA 1
ATOM 4159 C C . LYS B 1 181 ? 19.703 -4.457 3.809 1 96.56 181 LYS B C 1
ATOM 4161 O O . LYS B 1 181 ? 19.078 -3.531 4.316 1 96.56 181 LYS B O 1
ATOM 4166 N N . TYR B 1 182 ? 19.797 -4.609 2.469 1 98 182 TYR B N 1
ATOM 4167 C CA . TYR B 1 182 ? 19.141 -3.691 1.553 1 98 182 TYR B CA 1
ATOM 4168 C C . TYR B 1 182 ? 17.641 -3.973 1.495 1 98 182 TYR B C 1
ATOM 4170 O O . TYR B 1 182 ? 16.828 -3.043 1.456 1 98 182 TYR B O 1
ATOM 4178 N N . ILE B 1 183 ? 17.281 -5.27 1.55 1 98.31 183 ILE B N 1
ATOM 4179 C CA . ILE B 1 183 ? 15.875 -5.645 1.514 1 98.31 183 ILE B CA 1
ATOM 4180 C C . ILE B 1 183 ? 15.172 -5.125 2.766 1 98.31 183 ILE B C 1
ATOM 4182 O O . ILE B 1 183 ? 14.008 -4.723 2.707 1 98.31 183 ILE B O 1
ATOM 4186 N N . ASN B 1 184 ? 15.906 -5.094 3.855 1 97.5 184 ASN B N 1
ATOM 4187 C CA . ASN B 1 184 ? 15.352 -4.574 5.102 1 97.5 184 ASN B CA 1
ATOM 4188 C C . ASN B 1 184 ? 15.023 -3.09 4.992 1 97.5 184 ASN B C 1
ATOM 4190 O O . ASN B 1 184 ? 14.062 -2.617 5.594 1 97.5 184 ASN B O 1
ATOM 4194 N N . VAL B 1 185 ? 15.836 -2.348 4.293 1 97.06 185 VAL B N 1
ATOM 4195 C CA . VAL B 1 185 ? 15.555 -0.935 4.059 1 97.06 185 VAL B CA 1
ATOM 4196 C C . VAL B 1 185 ? 14.266 -0.788 3.258 1 97.06 185 VAL B C 1
ATOM 4198 O O . VAL B 1 185 ? 13.43 0.07 3.564 1 97.06 185 VAL B O 1
ATOM 4201 N N . VAL B 1 186 ? 14.07 -1.651 2.27 1 98.19 186 VAL B N 1
ATOM 4202 C CA . VAL B 1 186 ? 12.875 -1.633 1.441 1 98.19 186 VAL B CA 1
ATOM 4203 C C . VAL B 1 186 ? 11.648 -1.974 2.293 1 98.19 186 VAL B C 1
ATOM 4205 O O . VAL B 1 186 ? 10.602 -1.331 2.176 1 98.19 186 VAL B O 1
ATOM 4208 N N . LYS B 1 187 ? 11.805 -2.98 3.119 1 97.19 187 LYS B N 1
ATOM 4209 C CA . LYS B 1 187 ? 10.734 -3.377 4.027 1 97.19 187 LYS B CA 1
ATOM 4210 C C . LYS B 1 187 ? 10.32 -2.221 4.93 1 97.19 187 LYS B C 1
ATOM 4212 O O . LYS B 1 187 ? 9.133 -1.984 5.145 1 97.19 187 LYS B O 1
ATOM 4217 N N . ASN B 1 188 ? 11.305 -1.51 5.449 1 94.88 188 ASN B N 1
ATOM 4218 C CA . ASN B 1 188 ? 11.008 -0.373 6.312 1 94.88 188 ASN B CA 1
ATOM 4219 C C . ASN B 1 188 ? 10.242 0.717 5.566 1 94.88 188 ASN B C 1
ATOM 4221 O O . ASN B 1 188 ? 9.312 1.312 6.113 1 94.88 188 ASN B O 1
ATOM 4225 N N . LEU B 1 189 ? 10.656 0.994 4.367 1 96.25 189 LEU B N 1
ATOM 4226 C CA . LEU B 1 189 ? 9.945 1.96 3.535 1 96.25 189 LEU B CA 1
ATOM 4227 C C . LEU B 1 189 ? 8.516 1.501 3.262 1 96.25 189 LEU B C 1
ATOM 4229 O O . LEU B 1 189 ? 7.578 2.287 3.381 1 96.25 189 LEU B O 1
ATOM 4233 N N . ARG B 1 190 ? 8.375 0.21 2.916 1 96.06 190 ARG B N 1
ATOM 4234 C CA . ARG B 1 190 ? 7.051 -0.355 2.66 1 96.06 190 ARG B CA 1
ATOM 4235 C C . ARG B 1 190 ? 6.137 -0.177 3.869 1 96.06 190 ARG B C 1
ATOM 4237 O O . ARG B 1 190 ? 4.98 0.219 3.725 1 96.06 190 ARG B O 1
ATOM 4244 N N . ASN B 1 191 ? 6.648 -0.457 5.039 1 92.81 191 ASN B N 1
ATOM 4245 C CA . ASN B 1 191 ? 5.871 -0.333 6.27 1 92.81 191 ASN B CA 1
ATOM 4246 C C . ASN B 1 191 ? 5.465 1.113 6.531 1 92.81 191 ASN B C 1
ATOM 4248 O O . ASN B 1 191 ? 4.332 1.381 6.934 1 92.81 191 ASN B O 1
ATOM 4252 N N . SER B 1 192 ? 6.367 1.983 6.301 1 93.81 192 SER B N 1
ATOM 4253 C CA . SER B 1 192 ? 6.078 3.398 6.496 1 93.81 192 SER B CA 1
ATOM 4254 C C . SER B 1 192 ? 4.969 3.869 5.562 1 93.81 192 SER B C 1
ATOM 4256 O O . SER B 1 192 ? 4.098 4.645 5.965 1 93.81 192 SER B O 1
ATOM 4258 N N . ILE B 1 193 ? 5.035 3.377 4.328 1 95.88 193 ILE B N 1
ATOM 4259 C CA . ILE B 1 193 ? 4.027 3.75 3.338 1 95.88 193 ILE B CA 1
ATOM 4260 C C . ILE B 1 193 ? 2.676 3.16 3.73 1 95.88 193 ILE B C 1
ATOM 4262 O O . ILE B 1 193 ? 1.659 3.857 3.719 1 95.88 193 ILE B O 1
ATOM 4266 N N . ALA B 1 194 ? 2.689 1.89 4.133 1 93.44 194 ALA B N 1
ATOM 4267 C CA . ALA B 1 194 ? 1.457 1.186 4.477 1 93.44 194 ALA B CA 1
ATOM 4268 C C . ALA B 1 194 ? 0.794 1.806 5.703 1 93.44 194 ALA B C 1
ATOM 4270 O O . ALA B 1 194 ? -0.43 1.752 5.848 1 93.44 194 ALA B O 1
ATOM 4271 N N . HIS B 1 195 ? 1.557 2.463 6.473 1 90.56 195 HIS B N 1
ATOM 4272 C CA . HIS B 1 195 ? 1.034 3.07 7.691 1 90.56 195 HIS B CA 1
ATOM 4273 C C . HIS B 1 195 ? 0.77 4.559 7.492 1 90.56 195 HIS B C 1
ATOM 4275 O O . HIS B 1 195 ? 0.491 5.277 8.453 1 90.56 195 HIS B O 1
ATOM 4281 N N . ASN B 1 196 ? 0.92 4.969 6.332 1 90.94 196 ASN B N 1
ATOM 4282 C CA . ASN B 1 196 ? 0.576 6.332 5.941 1 90.94 196 ASN B CA 1
ATOM 4283 C C . ASN B 1 196 ? 1.447 7.359 6.66 1 90.94 196 ASN B C 1
ATOM 4285 O O . ASN B 1 196 ? 0.96 8.406 7.078 1 90.94 196 ASN B O 1
ATOM 4289 N N . ASN B 1 197 ? 2.705 7.051 6.895 1 91.69 197 ASN B N 1
ATOM 4290 C CA . ASN B 1 197 ? 3.639 7.984 7.516 1 91.69 197 ASN B CA 1
ATOM 4291 C C . ASN B 1 197 ? 4.07 9.078 6.543 1 91.69 197 ASN B C 1
ATOM 4293 O O . ASN B 1 197 ? 3.98 8.906 5.328 1 91.69 197 ASN B O 1
ATOM 4297 N N . CYS B 1 198 ? 4.434 10.227 7.094 1 92.38 198 CYS B N 1
ATOM 4298 C CA . CYS B 1 198 ? 5.004 11.312 6.305 1 92.38 198 CYS B CA 1
ATOM 4299 C C . CYS B 1 198 ? 6.48 11.07 6.027 1 92.38 198 CYS B C 1
ATOM 4301 O O . CYS B 1 198 ? 7.32 11.266 6.906 1 92.38 198 CYS B O 1
ATOM 4303 N N . LEU B 1 199 ? 6.801 10.773 4.812 1 94 199 LEU B N 1
ATOM 4304 C CA . LEU B 1 199 ? 8.164 10.359 4.488 1 94 199 LEU B CA 1
ATOM 4305 C C . LEU B 1 199 ? 9.07 11.578 4.312 1 94 199 LEU B C 1
ATOM 4307 O O . LEU B 1 199 ? 10.281 11.484 4.512 1 94 199 LEU B O 1
ATOM 4311 N N . MET B 1 200 ? 8.508 12.766 4.016 1 93.69 200 MET B N 1
ATOM 4312 C CA . MET B 1 200 ? 9.297 13.969 3.756 1 93.69 200 MET B CA 1
ATOM 4313 C C . MET B 1 200 ? 9.273 14.906 4.957 1 93.69 200 MET B C 1
ATOM 4315 O O . MET B 1 200 ? 9.328 16.125 4.801 1 93.69 200 MET B O 1
ATOM 4319 N N . PHE B 1 201 ? 9.094 14.391 6.113 1 85.5 201 PHE B N 1
ATOM 4320 C CA . PHE B 1 201 ? 8.945 15.211 7.309 1 85.5 201 PHE B CA 1
ATOM 4321 C C . PHE B 1 201 ? 10.289 15.805 7.73 1 85.5 201 PHE B C 1
ATOM 4323 O O . PHE B 1 201 ? 10.344 16.922 8.258 1 85.5 201 PHE B O 1
ATOM 4330 N N . ASN B 1 202 ? 11.383 15.258 7.688 1 87.19 202 ASN B N 1
ATOM 4331 C CA . ASN B 1 202 ? 12.703 15.734 8.078 1 87.19 202 ASN B CA 1
ATOM 4332 C C . ASN B 1 202 ? 13.742 15.477 6.992 1 87.19 202 ASN B C 1
ATOM 4334 O O . ASN B 1 202 ? 14.414 14.445 7 1 87.19 202 ASN B O 1
ATOM 4338 N N . LEU B 1 203 ? 13.898 16.578 6.258 1 93.94 203 LEU B N 1
ATOM 4339 C CA . LEU B 1 203 ? 14.789 16.453 5.109 1 93.94 203 LEU B CA 1
ATOM 4340 C C . LEU B 1 203 ? 16.141 17.109 5.391 1 93.94 203 LEU B C 1
ATOM 4342 O O . LEU B 1 203 ? 16.906 17.391 4.465 1 93.94 203 LEU B O 1
ATOM 4346 N N . HIS B 1 204 ? 16.406 17.328 6.684 1 90.38 204 HIS B N 1
ATOM 4347 C CA . HIS B 1 204 ? 17.672 17.938 7.051 1 90.38 204 HIS B CA 1
ATOM 4348 C C . HIS B 1 204 ? 18.828 16.984 6.762 1 90.38 204 HIS B C 1
ATOM 4350 O O . HIS B 1 204 ? 18.781 15.805 7.117 1 90.38 204 HIS B O 1
ATOM 4356 N N . PRO B 1 205 ? 19.844 17.562 6.184 1 81.62 205 PRO B N 1
ATOM 4357 C CA . PRO B 1 205 ? 21 16.719 5.871 1 81.62 205 PRO B CA 1
ATOM 4358 C C . PRO B 1 205 ? 21.641 16.094 7.117 1 81.62 205 PRO B C 1
ATOM 4360 O O . PRO B 1 205 ? 22.312 15.078 7.023 1 81.62 205 PRO B O 1
ATOM 4363 N N . SER B 1 206 ? 21.406 16.844 8.312 1 69.75 206 SER B N 1
ATOM 4364 C CA . SER B 1 206 ? 21.922 16.281 9.562 1 69.75 206 SER B CA 1
ATOM 4365 C C . SER B 1 206 ? 20.984 15.219 10.109 1 69.75 206 SER B C 1
ATOM 4367 O O . SER B 1 206 ? 21.219 14.656 11.18 1 69.75 206 SER B O 1
ATOM 4369 N N . ALA B 1 207 ? 19.781 15.156 9.648 1 61.22 207 ALA B N 1
ATOM 4370 C CA . ALA B 1 207 ? 18.75 14.172 9.977 1 61.22 207 ALA B CA 1
ATOM 4371 C C . ALA B 1 207 ? 19.25 12.75 9.734 1 61.22 207 ALA B C 1
ATOM 4373 O O . ALA B 1 207 ? 19.328 12.305 8.586 1 61.22 207 ALA B O 1
ATOM 4374 N N . THR B 1 208 ? 19.953 11.914 10.68 1 62.69 208 THR B N 1
ATOM 4375 C CA . THR B 1 208 ? 21.094 11.086 11.039 1 62.69 208 THR B CA 1
ATOM 4376 C C . THR B 1 208 ? 20.797 9.609 10.781 1 62.69 208 THR B C 1
ATOM 4378 O O . THR B 1 208 ? 21.453 8.734 11.352 1 62.69 208 THR B O 1
ATOM 4381 N N . ALA B 1 209 ? 20.266 9.375 9.508 1 75.06 209 ALA B N 1
ATOM 4382 C CA . ALA B 1 209 ? 20.109 7.992 9.055 1 75.06 209 ALA B CA 1
ATOM 4383 C C . ALA B 1 209 ? 21.281 7.133 9.5 1 75.06 209 ALA B C 1
ATOM 4385 O O . ALA B 1 209 ? 22.438 7.586 9.492 1 75.06 209 ALA B O 1
ATOM 4386 N N . SER B 1 210 ? 20.922 5.984 9.82 1 80.75 210 SER B N 1
ATOM 4387 C CA . SER B 1 210 ? 21.969 5.062 10.25 1 80.75 210 SER B CA 1
ATOM 4388 C C . SER B 1 210 ? 22.469 4.23 9.078 1 80.75 210 SER B C 1
ATOM 4390 O O . SER B 1 210 ? 21.766 4.031 8.094 1 80.75 210 SER B O 1
ATOM 4392 N N . ASP B 1 211 ? 23.766 3.818 9.141 1 87.81 211 ASP B N 1
ATOM 4393 C CA . ASP B 1 211 ? 24.359 2.865 8.203 1 87.81 211 ASP B CA 1
ATOM 4394 C C . ASP B 1 211 ? 24.25 3.371 6.766 1 87.81 211 ASP B C 1
ATOM 4396 O O . ASP B 1 211 ? 23.688 2.688 5.902 1 87.81 211 ASP B O 1
ATOM 4400 N N . THR B 1 212 ? 24.859 4.555 6.559 1 92.88 212 THR B N 1
ATOM 4401 C CA . THR B 1 212 ? 24.672 5.242 5.285 1 92.88 212 THR B CA 1
ATOM 4402 C C . THR B 1 212 ? 25.766 4.852 4.297 1 92.88 212 THR B C 1
ATOM 4404 O O . THR B 1 212 ? 25.672 5.156 3.105 1 92.88 212 THR B O 1
ATOM 4407 N N . GLU B 1 213 ? 26.75 4.105 4.711 1 95.31 213 GLU B N 1
ATOM 4408 C CA . GLU B 1 213 ? 27.922 3.855 3.893 1 95.31 213 GLU B CA 1
ATOM 4409 C C . GLU B 1 213 ? 27.562 3.158 2.588 1 95.31 213 GLU B C 1
ATOM 4411 O O . GLU B 1 213 ? 28.047 3.525 1.519 1 95.31 213 GLU B O 1
ATOM 4416 N N . ASP B 1 214 ? 26.75 2.203 2.613 1 96.75 214 ASP B N 1
ATOM 4417 C CA . ASP B 1 214 ? 26.344 1.479 1.413 1 96.75 214 ASP B CA 1
ATOM 4418 C C . ASP B 1 214 ? 25.578 2.393 0.455 1 96.75 214 ASP B C 1
ATOM 4420 O O . ASP B 1 214 ? 25.812 2.357 -0.756 1 96.75 214 ASP B O 1
ATOM 4424 N N . ALA B 1 215 ? 24.719 3.168 1.013 1 97.56 215 ALA B N 1
ATOM 4425 C CA . ALA B 1 215 ? 23.953 4.102 0.188 1 97.56 215 ALA B CA 1
ATOM 4426 C C . ALA B 1 215 ? 24.875 5.086 -0.525 1 97.56 215 ALA B C 1
ATOM 4428 O O . ALA B 1 215 ? 24.672 5.383 -1.706 1 97.56 215 ALA B O 1
ATOM 4429 N N . ILE B 1 216 ? 25.859 5.566 0.216 1 97.81 216 ILE B N 1
ATOM 4430 C CA . ILE B 1 216 ? 26.828 6.5 -0.349 1 97.81 216 ILE B CA 1
ATOM 4431 C C . ILE B 1 216 ? 27.625 5.812 -1.463 1 97.81 216 ILE B C 1
ATOM 4433 O O . ILE B 1 216 ? 27.781 6.371 -2.551 1 97.81 216 ILE B O 1
ATOM 4437 N N . ARG B 1 217 ? 28.016 4.617 -1.175 1 98.19 217 ARG B N 1
ATOM 4438 C CA . ARG B 1 217 ? 28.781 3.865 -2.166 1 98.19 217 ARG B CA 1
ATOM 4439 C C . ARG B 1 217 ? 27.953 3.633 -3.43 1 98.19 217 ARG B C 1
ATOM 4441 O O . ARG B 1 217 ? 28.469 3.76 -4.543 1 98.19 217 ARG B O 1
ATOM 4448 N N . ILE B 1 218 ? 26.719 3.299 -3.275 1 98.25 218 ILE B N 1
ATOM 4449 C CA . ILE B 1 218 ? 25.812 3.064 -4.402 1 98.25 218 ILE B CA 1
ATOM 4450 C C . ILE B 1 218 ? 25.688 4.34 -5.234 1 98.25 218 ILE B C 1
ATOM 4452 O O . ILE B 1 218 ? 25.828 4.305 -6.461 1 98.25 218 ILE B O 1
ATOM 4456 N N . ALA B 1 219 ? 25.484 5.445 -4.594 1 98.5 219 ALA B N 1
ATOM 4457 C CA . ALA B 1 219 ? 25.312 6.727 -5.281 1 98.5 219 ALA B CA 1
ATOM 4458 C C . ALA B 1 219 ? 26.594 7.125 -6.016 1 98.5 219 ALA B C 1
ATOM 4460 O O . ALA B 1 219 ? 26.531 7.586 -7.16 1 98.5 219 ALA B O 1
ATOM 4461 N N . VAL B 1 220 ? 27.703 6.938 -5.344 1 98.38 220 VAL B N 1
ATOM 4462 C CA . VAL B 1 220 ? 28.984 7.266 -5.953 1 98.38 220 VAL B CA 1
ATOM 4463 C C . VAL B 1 220 ? 29.234 6.348 -7.148 1 98.38 220 VAL B C 1
ATOM 4465 O O . VAL B 1 220 ? 29.781 6.777 -8.164 1 98.38 220 VAL B O 1
ATOM 4468 N N . GLY B 1 221 ? 28.844 5.121 -7.004 1 97.62 221 GLY B N 1
ATOM 4469 C CA . GLY B 1 221 ? 28.953 4.168 -8.094 1 97.62 221 GLY B CA 1
ATOM 4470 C C . GLY B 1 221 ? 28.125 4.551 -9.312 1 97.62 221 GLY B C 1
ATOM 4471 O O . GLY B 1 221 ? 28.453 4.145 -10.43 1 97.62 221 GLY B O 1
ATOM 4472 N N . MET B 1 222 ? 27.109 5.352 -9.117 1 96.81 222 MET B N 1
ATOM 4473 C CA . MET B 1 222 ? 26.25 5.852 -10.195 1 96.81 222 MET B CA 1
ATOM 4474 C C . MET B 1 222 ? 26.906 7.035 -10.898 1 96.81 222 MET B C 1
ATOM 4476 O O . MET B 1 222 ? 26.438 7.492 -11.938 1 96.81 222 MET B O 1
ATOM 4480 N N . GLY B 1 223 ? 27.969 7.539 -10.305 1 97.12 223 GLY B N 1
ATOM 4481 C CA . GLY B 1 223 ? 28.656 8.688 -10.875 1 97.12 223 GLY B CA 1
ATOM 4482 C C . GLY B 1 223 ? 28.297 9.992 -10.195 1 97.12 223 GLY B C 1
ATOM 4483 O O . GLY B 1 223 ? 28.656 11.07 -10.68 1 97.12 223 GLY B O 1
ATOM 4484 N N . LEU B 1 224 ? 27.562 9.922 -9.094 1 97.88 224 LEU B N 1
ATOM 4485 C CA . LEU B 1 224 ? 27.203 11.141 -8.383 1 97.88 224 LEU B CA 1
ATOM 4486 C C . LEU B 1 224 ? 28.344 11.633 -7.508 1 97.88 224 LEU B C 1
ATOM 4488 O O . LEU B 1 224 ? 29.219 10.844 -7.125 1 97.88 224 LEU B O 1
ATOM 4492 N N . ASP B 1 225 ? 28.359 12.922 -7.227 1 97.81 225 ASP B N 1
ATOM 4493 C CA . ASP B 1 225 ? 29.422 13.547 -6.441 1 97.81 225 ASP B CA 1
ATOM 4494 C C . ASP B 1 225 ? 29.5 12.93 -5.043 1 97.81 225 ASP B C 1
ATOM 4496 O O . ASP B 1 225 ? 28.484 12.773 -4.371 1 97.81 225 ASP B O 1
ATOM 4500 N N . GLU B 1 226 ? 30.688 12.625 -4.633 1 97.5 226 GLU B N 1
ATOM 4501 C CA . GLU B 1 226 ? 30.875 11.906 -3.373 1 97.5 226 GLU B CA 1
ATOM 4502 C C . GLU B 1 226 ? 30.438 12.766 -2.184 1 97.5 226 GLU B C 1
ATOM 4504 O O . GLU B 1 226 ? 29.734 12.281 -1.292 1 97.5 226 GLU B O 1
ATOM 4509 N N . ASP B 1 227 ? 30.891 13.969 -2.133 1 96.81 227 ASP B N 1
ATOM 4510 C CA . ASP B 1 227 ? 30.547 14.844 -1.014 1 96.81 227 ASP B CA 1
ATOM 4511 C C . ASP B 1 227 ? 29.047 15.086 -0.934 1 96.81 227 ASP B C 1
ATOM 4513 O O . ASP B 1 227 ? 28.453 15.031 0.149 1 96.81 227 ASP B O 1
ATOM 4517 N N . GLU B 1 228 ? 28.484 15.328 -2.057 1 96.88 228 GLU B N 1
ATOM 4518 C CA . GLU B 1 228 ? 27.047 15.523 -2.105 1 96.88 228 GLU B CA 1
ATOM 4519 C C . GLU B 1 228 ? 26.297 14.258 -1.68 1 96.88 228 GLU B C 1
ATOM 4521 O O . GLU B 1 228 ? 25.312 14.328 -0.95 1 96.88 228 GLU B O 1
ATOM 4526 N N . SER B 1 229 ? 26.797 13.109 -2.162 1 97.19 229 SER B N 1
ATOM 4527 C CA . SER B 1 229 ? 26.188 11.828 -1.827 1 97.19 229 SER B CA 1
ATOM 4528 C C . SER B 1 229 ? 26.266 11.555 -0.329 1 97.19 229 SER B C 1
ATOM 4530 O O . SER B 1 229 ? 25.312 11.008 0.258 1 97.19 229 SER B O 1
ATOM 4532 N N . ARG B 1 230 ? 27.391 11.859 0.213 1 95.25 230 ARG B N 1
ATOM 4533 C CA . ARG B 1 230 ? 27.562 11.688 1.652 1 95.25 230 ARG B CA 1
ATOM 4534 C C . ARG B 1 230 ? 26.562 12.539 2.43 1 95.25 230 ARG B C 1
ATOM 4536 O O . ARG B 1 230 ? 25.922 12.062 3.359 1 95.25 230 ARG B O 1
ATOM 4543 N N . GLU B 1 231 ? 26.469 13.719 2.037 1 95.06 231 GLU B N 1
ATOM 4544 C CA . GLU B 1 231 ? 25.547 14.633 2.715 1 95.06 231 GLU B CA 1
ATOM 4545 C C . GLU B 1 231 ? 24.094 14.203 2.539 1 95.06 231 GLU B C 1
ATOM 4547 O O . GLU B 1 231 ? 23.344 14.117 3.514 1 95.06 231 GLU B O 1
ATOM 4552 N N . MET B 1 232 ? 23.688 13.867 1.34 1 96.19 232 MET B N 1
ATOM 4553 C CA . MET B 1 232 ? 22.297 13.625 1.003 1 96.19 232 MET B CA 1
ATOM 4554 C C . MET B 1 232 ? 21.828 12.273 1.532 1 96.19 232 MET B C 1
ATOM 4556 O O . MET B 1 232 ? 20.672 12.117 1.926 1 96.19 232 MET B O 1
ATOM 4560 N N . ASN B 1 233 ? 22.688 11.312 1.584 1 96.5 233 ASN B N 1
ATOM 4561 C CA . ASN B 1 233 ? 22.281 9.977 2.016 1 96.5 233 ASN B CA 1
ATOM 4562 C C . ASN B 1 233 ? 22.172 9.891 3.535 1 96.5 233 ASN B C 1
ATOM 4564 O O . ASN B 1 233 ? 21.719 8.875 4.074 1 96.5 233 ASN B O 1
ATOM 4568 N N . HIS B 1 234 ? 22.5 10.961 4.195 1 94.69 234 HIS B N 1
ATOM 4569 C CA . HIS B 1 234 ? 22.203 11.047 5.621 1 94.69 234 HIS B CA 1
ATOM 4570 C C . HIS B 1 234 ? 20.75 11.453 5.859 1 94.69 234 HIS B C 1
ATOM 4572 O O . HIS B 1 234 ? 20.25 11.359 6.98 1 94.69 234 HIS B O 1
ATOM 4578 N N . VAL B 1 235 ? 20.156 11.938 4.82 1 94.69 235 VAL B N 1
ATOM 4579 C CA . VAL B 1 235 ? 18.703 12.141 4.859 1 94.69 235 VAL B CA 1
ATOM 4580 C C . VAL B 1 235 ? 18 10.805 4.66 1 94.69 235 VAL B C 1
ATOM 4582 O O . VAL B 1 235 ? 18.172 10.148 3.627 1 94.69 235 VAL B O 1
ATOM 4585 N N . THR B 1 236 ? 17.141 10.398 5.598 1 93.69 236 THR B N 1
ATOM 4586 C CA . THR B 1 236 ? 16.5 9.094 5.582 1 93.69 236 THR B CA 1
ATOM 4587 C C . THR B 1 236 ? 15.711 8.898 4.289 1 93.69 236 THR B C 1
ATOM 4589 O O . THR B 1 236 ? 15.766 7.828 3.676 1 93.69 236 THR B O 1
ATOM 4592 N N . PHE B 1 237 ? 15.031 9.922 3.855 1 95.69 237 PHE B N 1
ATOM 4593 C CA . PHE B 1 237 ? 14.242 9.898 2.629 1 95.69 237 PHE B CA 1
ATOM 4594 C C . PHE B 1 237 ? 15.117 9.516 1.437 1 95.69 237 PHE B C 1
ATOM 4596 O O . PHE B 1 237 ? 14.742 8.641 0.65 1 95.69 237 PHE B O 1
ATOM 4603 N N . ILE B 1 238 ? 16.234 10.062 1.32 1 97.25 238 ILE B N 1
ATOM 4604 C CA . ILE B 1 238 ? 17.141 9.844 0.199 1 97.25 238 ILE B CA 1
ATOM 4605 C C . ILE B 1 238 ? 17.781 8.461 0.307 1 97.25 238 ILE B C 1
ATOM 4607 O O . ILE B 1 238 ? 17.844 7.723 -0.679 1 97.25 238 ILE B O 1
ATOM 4611 N N . LYS B 1 239 ? 18.25 8.156 1.489 1 97.06 239 LYS B N 1
ATOM 4612 C CA . LYS B 1 239 ? 18.891 6.852 1.682 1 97.06 239 LYS B CA 1
ATOM 4613 C C . LYS B 1 239 ? 17.938 5.723 1.283 1 97.06 239 LYS B C 1
ATOM 4615 O O . LYS B 1 239 ? 18.344 4.797 0.572 1 97.06 239 LYS B O 1
ATOM 4620 N N . GLU B 1 240 ? 16.719 5.812 1.724 1 97.06 240 GLU B N 1
ATOM 4621 C CA . GLU B 1 240 ? 15.742 4.77 1.436 1 97.06 240 GLU B CA 1
ATOM 4622 C C . GLU B 1 240 ? 15.398 4.727 -0.051 1 97.06 240 GLU B C 1
ATOM 4624 O O . GLU B 1 240 ? 15.25 3.648 -0.629 1 97.06 240 GLU B O 1
ATOM 4629 N N . LEU B 1 241 ? 15.273 5.891 -0.647 1 98.38 241 LEU B N 1
ATOM 4630 C CA . LEU B 1 241 ? 15.039 5.945 -2.086 1 98.38 241 LEU B CA 1
ATOM 4631 C C . LEU B 1 241 ? 16.203 5.312 -2.848 1 98.38 241 LEU B C 1
ATOM 4633 O O . LEU B 1 241 ? 15.992 4.477 -3.729 1 98.38 241 LEU B O 1
ATOM 4637 N N . ASN B 1 242 ? 17.391 5.684 -2.471 1 98.69 242 ASN B N 1
ATOM 4638 C CA . ASN B 1 242 ? 18.609 5.215 -3.127 1 98.69 242 ASN B CA 1
ATOM 4639 C C . ASN B 1 242 ? 18.734 3.699 -3.039 1 98.69 242 ASN B C 1
ATOM 4641 O O . ASN B 1 242 ? 18.859 3.021 -4.059 1 98.69 242 ASN B O 1
ATOM 4645 N N . ILE B 1 243 ? 18.609 3.188 -1.85 1 98.69 243 ILE B N 1
ATOM 4646 C CA . ILE B 1 243 ? 18.766 1.754 -1.629 1 98.69 243 ILE B CA 1
ATOM 4647 C C . ILE B 1 243 ? 17.625 1.002 -2.307 1 98.69 243 ILE B C 1
ATOM 4649 O O . ILE B 1 243 ? 17.844 -0.046 -2.92 1 98.69 243 ILE B O 1
ATOM 4653 N N . THR B 1 244 ? 16.422 1.502 -2.238 1 98.81 244 THR B N 1
ATOM 4654 C CA . THR B 1 244 ? 15.266 0.84 -2.832 1 98.81 244 THR B CA 1
ATOM 4655 C C . THR B 1 244 ? 15.414 0.751 -4.348 1 98.81 244 THR B C 1
ATOM 4657 O O . THR B 1 244 ? 15.141 -0.294 -4.941 1 98.81 244 THR B O 1
ATOM 4660 N N . LEU B 1 245 ? 15.867 1.836 -4.953 1 98.81 245 LEU B N 1
ATOM 4661 C CA . LEU B 1 245 ? 16.062 1.82 -6.398 1 98.81 245 LEU B CA 1
ATOM 4662 C C . LEU B 1 245 ? 17.141 0.815 -6.793 1 98.81 245 LEU B C 1
ATOM 4664 O O . LEU B 1 245 ? 17 0.118 -7.801 1 98.81 245 LEU B O 1
ATOM 4668 N N . TYR B 1 246 ? 18.156 0.775 -5.977 1 98.69 246 TYR B N 1
ATOM 4669 C CA . TYR B 1 246 ? 19.234 -0.176 -6.219 1 98.69 246 TYR B CA 1
ATOM 4670 C C . TYR B 1 246 ? 18.719 -1.609 -6.164 1 98.69 246 TYR B C 1
ATOM 4672 O O . TYR B 1 246 ? 19 -2.41 -7.059 1 98.69 246 TYR B O 1
ATOM 4680 N N . VAL B 1 247 ? 17.984 -1.922 -5.113 1 98.81 247 VAL B N 1
ATOM 4681 C CA . VAL B 1 247 ? 17.438 -3.268 -4.945 1 98.81 247 VAL B CA 1
ATOM 4682 C C . VAL B 1 247 ? 16.453 -3.574 -6.07 1 98.81 247 VAL B C 1
ATOM 4684 O O . VAL B 1 247 ? 16.516 -4.645 -6.68 1 98.81 247 VAL B O 1
ATOM 4687 N N . PHE B 1 248 ? 15.555 -2.643 -6.352 1 98.81 248 PHE B N 1
ATOM 4688 C CA . PHE B 1 248 ? 14.547 -2.789 -7.398 1 98.81 248 PHE B CA 1
ATOM 4689 C C . PHE B 1 248 ? 15.211 -3.096 -8.742 1 98.81 248 PHE B C 1
ATOM 4691 O O . PHE B 1 248 ? 14.805 -4.031 -9.438 1 98.81 248 PHE B O 1
ATOM 4698 N N . TRP B 1 249 ? 16.219 -2.342 -9.047 1 98.06 249 TRP B N 1
ATOM 4699 C CA . TRP B 1 249 ? 16.922 -2.488 -10.312 1 98.06 249 TRP B CA 1
ATOM 4700 C C . TRP B 1 249 ? 17.547 -3.877 -10.43 1 98.06 249 TRP B C 1
ATOM 4702 O O . TRP B 1 249 ? 17.531 -4.473 -11.508 1 98.06 249 TRP B O 1
ATOM 4712 N N . ASN B 1 250 ? 18 -4.41 -9.336 1 97.19 250 ASN B N 1
ATOM 4713 C CA . ASN B 1 250 ? 18.797 -5.633 -9.391 1 97.19 250 ASN B CA 1
ATOM 4714 C C . ASN B 1 250 ? 17.938 -6.875 -9.195 1 97.19 250 ASN B C 1
ATOM 4716 O O . ASN B 1 250 ? 18.328 -7.977 -9.586 1 97.19 250 ASN B O 1
ATOM 4720 N N . ILE B 1 251 ? 16.75 -6.699 -8.633 1 97.5 251 ILE B N 1
ATOM 4721 C CA . ILE B 1 251 ? 16.016 -7.895 -8.234 1 97.5 251 ILE B CA 1
ATOM 4722 C C . ILE B 1 251 ? 14.859 -8.141 -9.203 1 97.5 251 ILE B C 1
ATOM 4724 O O . ILE B 1 251 ? 14.445 -9.281 -9.414 1 97.5 251 ILE B O 1
ATOM 4728 N N . VAL B 1 252 ? 14.281 -7.102 -9.758 1 97.69 252 VAL B N 1
ATOM 4729 C CA . VAL B 1 252 ? 13.133 -7.246 -10.648 1 97.69 252 VAL B CA 1
ATOM 4730 C C . VAL B 1 252 ? 13.594 -7.781 -12.008 1 97.69 252 VAL B C 1
ATOM 4732 O O . VAL B 1 252 ? 14.438 -7.176 -12.664 1 97.69 252 VAL B O 1
ATOM 4735 N N . THR B 1 253 ? 13.055 -8.859 -12.406 1 96.69 253 THR B N 1
ATOM 4736 C CA . THR B 1 253 ? 13.523 -9.547 -13.609 1 96.69 253 THR B CA 1
ATOM 4737 C C . THR B 1 253 ? 12.648 -9.18 -14.812 1 96.69 253 THR B C 1
ATOM 4739 O O . THR B 1 253 ? 13.031 -9.422 -15.961 1 96.69 253 THR B O 1
ATOM 4742 N N . SER B 1 254 ? 11.484 -8.672 -14.633 1 95.69 254 SER B N 1
ATOM 4743 C CA . SER B 1 254 ? 10.617 -8.219 -15.719 1 95.69 254 SER B CA 1
ATOM 4744 C C . SER B 1 254 ? 11.078 -6.867 -16.266 1 95.69 254 SER B C 1
ATOM 4746 O O . SER B 1 254 ? 10.922 -5.84 -15.594 1 95.69 254 SER B O 1
ATOM 4748 N N . GLU B 1 255 ? 11.531 -6.832 -17.438 1 94.56 255 GLU B N 1
ATOM 4749 C CA . GLU B 1 255 ? 11.969 -5.578 -18.047 1 94.56 255 GLU B CA 1
ATOM 4750 C C . GLU B 1 255 ? 10.805 -4.617 -18.234 1 94.56 255 GLU B C 1
ATOM 4752 O O . GLU B 1 255 ? 10.953 -3.406 -18.047 1 94.56 255 GLU B O 1
ATOM 4757 N N . GLU B 1 256 ? 9.719 -5.164 -18.547 1 94.12 256 GLU B N 1
ATOM 4758 C CA . GLU B 1 256 ? 8.523 -4.352 -18.75 1 94.12 256 GLU B CA 1
ATOM 4759 C C . GLU B 1 256 ? 8.102 -3.668 -17.438 1 94.12 256 GLU B C 1
ATOM 4761 O O . GLU B 1 256 ? 7.754 -2.486 -17.438 1 94.12 256 GLU B O 1
ATOM 4766 N N . GLU B 1 257 ? 8.133 -4.445 -16.422 1 95.88 257 GLU B N 1
ATOM 4767 C CA . GLU B 1 257 ? 7.75 -3.898 -15.125 1 95.88 257 GLU B CA 1
ATOM 4768 C C . GLU B 1 257 ? 8.734 -2.828 -14.664 1 95.88 257 GLU B C 1
ATOM 4770 O O . GLU B 1 257 ? 8.336 -1.797 -14.125 1 95.88 257 GLU B O 1
ATOM 4775 N N . LYS B 1 258 ? 10.055 -3.021 -14.891 1 96.81 258 LYS B N 1
ATOM 4776 C CA . LYS B 1 258 ? 11.07 -2.035 -14.539 1 96.81 258 LYS B CA 1
ATOM 4777 C C . LYS B 1 258 ? 10.844 -0.722 -15.281 1 96.81 258 LYS B C 1
ATOM 4779 O O . LYS B 1 258 ? 10.859 0.351 -14.68 1 96.81 258 LYS B O 1
ATOM 4784 N N . GLU B 1 259 ? 10.586 -0.87 -16.5 1 97.31 259 GLU B N 1
ATOM 4785 C CA . GLU B 1 259 ? 10.375 0.305 -17.344 1 97.31 259 GLU B CA 1
ATOM 4786 C C . GLU B 1 259 ? 9.133 1.078 -16.906 1 97.31 259 GLU B C 1
ATOM 4788 O O . GLU B 1 259 ? 9.172 2.303 -16.766 1 97.31 259 GLU B O 1
ATOM 4793 N N . PHE B 1 260 ? 8.125 0.349 -16.672 1 97.06 260 PHE B N 1
ATOM 4794 C CA . PHE B 1 260 ? 6.852 0.963 -16.312 1 97.06 260 PHE B CA 1
ATOM 4795 C C . PHE B 1 260 ? 6.961 1.729 -15.008 1 97.06 260 PHE B C 1
ATOM 4797 O O . PHE B 1 260 ? 6.586 2.902 -14.93 1 97.06 260 PHE B O 1
ATOM 4804 N N . GLN B 1 261 ? 7.473 1.122 -13.992 1 98.06 261 GLN B N 1
ATOM 4805 C CA . GLN B 1 261 ? 7.562 1.728 -12.672 1 98.06 261 GLN B CA 1
ATOM 4806 C C . GLN B 1 261 ? 8.539 2.898 -12.664 1 98.06 261 GLN B C 1
ATOM 4808 O O . GLN B 1 261 ? 8.289 3.92 -12.023 1 98.06 261 GLN B O 1
ATOM 4813 N N . LEU B 1 262 ? 9.664 2.748 -13.367 1 98.31 262 LEU B N 1
ATOM 4814 C CA . LEU B 1 262 ? 10.664 3.807 -13.375 1 98.31 262 LEU B CA 1
ATOM 4815 C C . LEU B 1 262 ? 10.172 5.012 -14.18 1 98.31 262 LEU B C 1
ATOM 4817 O O . LEU B 1 262 ? 10.5 6.152 -13.844 1 98.31 262 LEU B O 1
ATOM 4821 N N . GLU B 1 263 ? 9.391 4.75 -15.188 1 98.19 263 GLU B N 1
ATOM 4822 C CA . GLU B 1 263 ? 8.789 5.855 -15.922 1 98.19 263 GLU B CA 1
ATOM 4823 C C . GLU B 1 263 ? 7.84 6.66 -15.039 1 98.19 263 GLU B C 1
ATOM 4825 O O . GLU B 1 263 ? 7.859 7.895 -15.055 1 98.19 263 GLU B O 1
ATOM 4830 N N . LEU B 1 264 ? 7.008 5.957 -14.32 1 98.12 264 LEU B N 1
ATOM 4831 C CA . LEU B 1 264 ? 6.074 6.621 -13.414 1 98.12 264 LEU B CA 1
ATOM 4832 C C . LEU B 1 264 ? 6.824 7.426 -12.359 1 98.12 264 LEU B C 1
ATOM 4834 O O . LEU B 1 264 ? 6.441 8.555 -12.047 1 98.12 264 LEU B O 1
ATOM 4838 N N . LEU B 1 265 ? 7.883 6.82 -11.812 1 98.75 265 LEU B N 1
ATOM 4839 C CA . LEU B 1 265 ? 8.664 7.5 -10.781 1 98.75 265 LEU B CA 1
ATOM 4840 C C . LEU B 1 265 ? 9.383 8.711 -11.359 1 98.75 265 LEU B C 1
ATOM 4842 O O . LEU B 1 265 ? 9.461 9.758 -10.711 1 98.75 265 LEU B O 1
ATOM 4846 N N . HIS B 1 266 ? 9.891 8.539 -12.531 1 98.75 266 HIS B N 1
ATOM 4847 C CA . HIS B 1 266 ? 10.562 9.641 -13.203 1 98.75 266 HIS B CA 1
ATOM 4848 C C . HIS B 1 266 ? 9.594 10.797 -13.461 1 98.75 266 HIS B C 1
ATOM 4850 O O . HIS B 1 266 ? 9.938 11.961 -13.25 1 98.75 266 HIS B O 1
ATOM 4856 N N . ASP B 1 267 ? 8.43 10.492 -13.953 1 98.5 267 ASP B N 1
ATOM 4857 C CA . ASP B 1 267 ? 7.422 11.523 -14.211 1 98.5 267 ASP B CA 1
ATOM 4858 C C . ASP B 1 267 ? 7.07 12.273 -12.93 1 98.5 267 ASP B C 1
ATOM 4860 O O . ASP B 1 267 ? 6.879 13.492 -12.953 1 98.5 267 ASP B O 1
ATOM 4864 N N . LEU B 1 268 ? 6.992 11.586 -11.859 1 98.5 268 LEU B N 1
ATOM 4865 C CA . LEU B 1 268 ? 6.684 12.219 -10.586 1 98.5 268 LEU B CA 1
ATOM 4866 C C . LEU B 1 268 ? 7.844 13.086 -10.117 1 98.5 268 LEU B C 1
ATOM 4868 O O . LEU B 1 268 ? 7.668 14.281 -9.867 1 98.5 268 LEU B O 1
ATOM 4872 N N . VAL B 1 269 ? 9.039 12.539 -10.07 1 98.44 269 VAL B N 1
ATOM 4873 C CA . VAL B 1 269 ? 10.172 13.156 -9.391 1 98.44 269 VAL B CA 1
ATOM 4874 C C . VAL B 1 269 ? 10.812 14.203 -10.305 1 98.44 269 VAL B C 1
ATOM 4876 O O . VAL B 1 269 ? 11.273 15.242 -9.836 1 98.44 269 VAL B O 1
ATOM 4879 N N . ASN B 1 270 ? 10.781 13.961 -11.594 1 98.12 270 ASN B N 1
ATOM 4880 C CA . ASN B 1 270 ? 11.516 14.844 -12.492 1 98.12 270 ASN B CA 1
ATOM 4881 C C . ASN B 1 270 ? 10.578 15.773 -13.258 1 98.12 270 ASN B C 1
ATOM 4883 O O . ASN B 1 270 ? 11.023 16.719 -13.914 1 98.12 270 ASN B O 1
ATOM 4887 N N . LYS B 1 271 ? 9.32 15.555 -13.148 1 97.56 271 LYS B N 1
ATOM 4888 C CA . LYS B 1 271 ? 8.375 16.469 -13.797 1 97.56 271 LYS B CA 1
ATOM 4889 C C . LYS B 1 271 ? 7.434 17.094 -12.781 1 97.56 271 LYS B C 1
ATOM 4891 O O . LYS B 1 271 ? 7.477 18.297 -12.547 1 97.56 271 LYS B O 1
ATOM 4896 N N . ARG B 1 272 ? 6.703 16.281 -12.062 1 97.62 272 ARG B N 1
ATOM 4897 C CA . ARG B 1 272 ? 5.707 16.812 -11.141 1 97.62 272 ARG B CA 1
ATOM 4898 C C . ARG B 1 272 ? 6.363 17.641 -10.039 1 97.62 272 ARG B C 1
ATOM 4900 O O . ARG B 1 272 ? 5.836 18.672 -9.625 1 97.62 272 ARG B O 1
ATOM 4907 N N . PHE B 1 273 ? 7.512 17.156 -9.523 1 96.94 273 PHE B N 1
ATOM 4908 C CA . PHE B 1 273 ? 8.203 17.875 -8.453 1 96.94 273 PHE B CA 1
ATOM 4909 C C . PHE B 1 273 ? 8.602 19.266 -8.914 1 96.94 273 PHE B C 1
ATOM 4911 O O . PHE B 1 273 ? 8.711 20.188 -8.102 1 96.94 273 PHE B O 1
ATOM 4918 N N . ASN B 1 274 ? 8.727 19.484 -10.234 1 96.75 274 ASN B N 1
ATOM 4919 C CA . ASN B 1 274 ? 9.227 20.734 -10.781 1 96.75 274 ASN B CA 1
ATOM 4920 C C . ASN B 1 274 ? 8.125 21.781 -10.867 1 96.75 274 ASN B C 1
ATOM 4922 O O . ASN B 1 274 ? 8.406 22.984 -11.008 1 96.75 274 ASN B O 1
ATOM 4926 N N . ARG B 1 275 ? 6.922 21.359 -10.766 1 96.25 275 ARG B N 1
ATOM 4927 C CA . ARG B 1 275 ? 5.797 22.25 -10.969 1 96.25 275 ARG B CA 1
ATOM 4928 C C . ARG B 1 275 ? 5.875 23.453 -10.031 1 96.25 275 ARG B C 1
ATOM 4930 O O . ARG B 1 275 ? 5.598 24.594 -10.43 1 96.25 275 ARG B O 1
ATOM 4937 N N . HIS B 1 276 ? 6.246 23.266 -8.758 1 96.69 276 HIS B N 1
ATOM 4938 C CA . HIS B 1 276 ? 6.34 24.328 -7.766 1 96.69 276 HIS B CA 1
ATOM 4939 C C . HIS B 1 276 ? 7.691 24.312 -7.062 1 96.69 276 HIS B C 1
ATOM 4941 O O . HIS B 1 276 ? 7.777 24.609 -5.867 1 96.69 276 HIS B O 1
ATOM 4947 N N . MET B 1 277 ? 8.688 23.906 -7.797 1 95.62 277 MET B N 1
ATOM 4948 C CA . MET B 1 277 ? 10.023 23.828 -7.207 1 95.62 277 MET B CA 1
ATOM 4949 C C . MET B 1 277 ? 10.484 25.203 -6.742 1 95.62 277 MET B C 1
ATOM 4951 O O . MET B 1 277 ? 11.258 25.312 -5.785 1 95.62 277 MET B O 1
ATOM 4955 N N . PHE B 1 278 ? 9.984 26.234 -7.395 1 95.69 278 PHE B N 1
ATOM 4956 C CA . PHE B 1 278 ? 10.367 27.609 -7.082 1 95.69 278 PHE B CA 1
ATOM 4957 C C . PHE B 1 278 ? 9.906 28 -5.68 1 95.69 278 PHE B C 1
ATOM 4959 O O . PHE B 1 278 ? 10.445 28.922 -5.078 1 95.69 278 PHE B O 1
ATOM 4966 N N . TYR B 1 279 ? 8.914 27.25 -5.098 1 96.12 279 TYR B N 1
ATOM 4967 C CA . TYR B 1 279 ? 8.492 27.469 -3.717 1 96.12 279 TYR B CA 1
ATOM 4968 C C . TYR B 1 279 ? 9.672 27.297 -2.762 1 96.12 279 TYR B C 1
ATOM 4970 O O . TYR B 1 279 ? 9.664 27.844 -1.657 1 96.12 279 TYR B O 1
ATOM 4978 N N . PHE B 1 280 ? 10.68 26.531 -3.215 1 96.38 280 PHE B N 1
ATOM 4979 C CA . PHE B 1 280 ? 11.758 26.141 -2.314 1 96.38 280 PHE B CA 1
ATOM 4980 C C . PHE B 1 280 ? 13.078 26.75 -2.754 1 96.38 280 PHE B C 1
ATOM 4982 O O . PHE B 1 280 ? 14.148 26.312 -2.33 1 96.38 280 PHE B O 1
ATOM 4989 N N . GLU B 1 281 ? 13.047 27.703 -3.617 1 95.25 281 GLU B N 1
ATOM 4990 C CA . GLU B 1 281 ? 14.242 28.297 -4.207 1 95.25 281 GLU B CA 1
ATOM 4991 C C . GLU B 1 281 ? 15.188 28.828 -3.133 1 95.25 281 GLU B C 1
ATOM 4993 O O . GLU B 1 281 ? 16.406 28.766 -3.279 1 95.25 281 GLU B O 1
ATOM 4998 N N . ASN B 1 282 ? 14.648 29.391 -2.012 1 92.5 282 ASN B N 1
ATOM 4999 C CA . ASN B 1 282 ? 15.461 29.953 -0.941 1 92.5 282 ASN B CA 1
ATOM 5000 C C . ASN B 1 282 ? 15.57 29 0.245 1 92.5 282 ASN B C 1
ATOM 5002 O O . ASN B 1 282 ? 15.984 29.406 1.334 1 92.5 282 ASN B O 1
ATOM 5006 N N . ASN B 1 283 ? 15.125 27.781 0.094 1 94.44 283 ASN B N 1
ATOM 5007 C CA . ASN B 1 283 ? 15.219 26.766 1.129 1 94.44 283 ASN B CA 1
ATOM 5008 C C . ASN B 1 283 ? 16.422 25.859 0.911 1 94.44 283 ASN B C 1
ATOM 5010 O O . ASN B 1 283 ? 16.5 25.156 -0.096 1 94.44 283 ASN B O 1
ATOM 5014 N N . ASN B 1 284 ? 17.281 25.875 1.829 1 92.38 284 ASN B N 1
ATOM 5015 C CA . ASN B 1 284 ? 18.547 25.172 1.668 1 92.38 284 ASN B CA 1
ATOM 5016 C C . ASN B 1 284 ? 18.438 23.703 2.111 1 92.38 284 ASN B C 1
ATOM 5018 O O . ASN B 1 284 ? 19.422 22.969 2.105 1 92.38 284 ASN B O 1
ATOM 5022 N N . ILE B 1 285 ? 17.266 23.297 2.502 1 94.5 285 ILE B N 1
ATOM 5023 C CA . ILE B 1 285 ? 17.062 21.922 2.967 1 94.5 285 ILE B CA 1
ATOM 5024 C C . ILE B 1 285 ? 16.266 21.141 1.924 1 94.5 285 ILE B C 1
ATOM 5026 O O . ILE B 1 285 ? 16.781 20.172 1.352 1 94.5 285 ILE B O 1
ATOM 5030 N N . VAL B 1 286 ? 15.148 21.656 1.529 1 96.5 286 VAL B N 1
ATOM 5031 C CA . VAL B 1 286 ? 14.195 20.922 0.701 1 96.5 286 VAL B CA 1
ATOM 5032 C C . VAL B 1 286 ? 14.719 20.828 -0.73 1 96.5 286 VAL B C 1
ATOM 5034 O O . VAL B 1 286 ? 14.75 19.75 -1.318 1 96.5 286 VAL B O 1
ATOM 5037 N N . LEU B 1 287 ? 15.164 21.938 -1.26 1 96.75 287 LEU B N 1
ATOM 5038 C CA . LEU B 1 287 ? 15.516 22.016 -2.674 1 96.75 287 LEU B CA 1
ATOM 5039 C C . LEU B 1 287 ? 16.656 21.062 -3.006 1 96.75 287 LEU B C 1
ATOM 5041 O O . LEU B 1 287 ? 16.562 20.281 -3.951 1 96.75 287 LEU B O 1
ATOM 5045 N N . PRO B 1 288 ? 17.734 21.078 -2.24 1 96.5 288 PRO B N 1
ATOM 5046 C CA . PRO B 1 288 ? 18.812 20.141 -2.564 1 96.5 288 PRO B CA 1
ATOM 5047 C C . PRO B 1 288 ? 18.391 18.688 -2.492 1 96.5 288 PRO B C 1
ATOM 5049 O O . PRO B 1 288 ? 18.844 17.859 -3.281 1 96.5 288 PRO B O 1
ATOM 5052 N N . VAL B 1 289 ? 17.547 18.375 -1.554 1 97.06 289 VAL B N 1
ATOM 5053 C CA . VAL B 1 289 ? 17.094 17 -1.382 1 97.06 289 VAL B CA 1
ATOM 5054 C C . VAL B 1 289 ? 16.266 16.578 -2.598 1 97.06 289 VAL B C 1
ATOM 5056 O O . VAL B 1 289 ? 16.469 15.477 -3.137 1 97.06 289 VAL B O 1
ATOM 5059 N N . LEU B 1 290 ? 15.344 17.453 -3.068 1 97.81 290 LEU B N 1
ATOM 5060 C CA . LEU B 1 290 ? 14.516 17.141 -4.227 1 97.81 290 LEU B CA 1
ATOM 5061 C C . LEU B 1 290 ? 15.367 17 -5.484 1 97.81 290 LEU B C 1
ATOM 5063 O O . LEU B 1 290 ? 15.141 16.109 -6.297 1 97.81 290 LEU B O 1
ATOM 5067 N N . LYS B 1 291 ? 16.312 17.859 -5.605 1 97.81 291 LYS B N 1
ATOM 5068 C CA . LYS B 1 291 ? 17.188 17.797 -6.766 1 97.81 291 LYS B CA 1
ATOM 5069 C C . LYS B 1 291 ? 18.016 16.516 -6.77 1 97.81 291 LYS B C 1
ATOM 5071 O O . LYS B 1 291 ? 18.25 15.922 -7.82 1 97.81 291 LYS B O 1
ATOM 5076 N N . TYR B 1 292 ? 18.484 16.172 -5.609 1 97.88 292 TYR B N 1
ATOM 5077 C CA . TYR B 1 292 ? 19.266 14.945 -5.516 1 97.88 292 TYR B CA 1
ATOM 5078 C C . TYR B 1 292 ? 18.406 13.727 -5.82 1 97.88 292 TYR B C 1
ATOM 5080 O O . TYR B 1 292 ? 18.859 12.781 -6.473 1 97.88 292 TYR B O 1
ATOM 5088 N N . ALA B 1 293 ? 17.203 13.695 -5.332 1 98.31 293 ALA B N 1
ATOM 5089 C CA . ALA B 1 293 ? 16.266 12.625 -5.66 1 98.31 293 ALA B CA 1
ATOM 5090 C C . ALA B 1 293 ? 16.062 12.508 -7.168 1 98.31 293 ALA B C 1
ATOM 5092 O O . ALA B 1 293 ? 15.984 11.406 -7.711 1 98.31 293 ALA B O 1
ATOM 5093 N N . GLN B 1 294 ? 15.992 13.641 -7.824 1 98.62 294 GLN B N 1
ATOM 5094 C CA . GLN B 1 294 ? 15.844 13.672 -9.281 1 98.62 294 GLN B CA 1
ATOM 5095 C C . GLN B 1 294 ? 17.031 13 -9.961 1 98.62 294 GLN B C 1
ATOM 5097 O O . GLN B 1 294 ? 16.859 12.258 -10.93 1 98.62 294 GLN B O 1
ATOM 5102 N N . LYS B 1 295 ? 18.219 13.242 -9.438 1 98.56 295 LYS B N 1
ATOM 5103 C CA . LYS B 1 295 ? 19.422 12.641 -10.008 1 98.56 295 LYS B CA 1
ATOM 5104 C C . LYS B 1 295 ? 19.391 11.117 -9.859 1 98.56 295 LYS B C 1
ATOM 5106 O O . LYS B 1 295 ? 19.719 10.398 -10.805 1 98.56 295 LYS B O 1
ATOM 5111 N N . LEU B 1 296 ? 19.016 10.68 -8.695 1 98.62 296 LEU B N 1
ATOM 5112 C CA . LEU B 1 296 ? 18.953 9.242 -8.438 1 98.62 296 LEU B CA 1
ATOM 5113 C C . LEU B 1 296 ? 18 8.555 -9.398 1 98.62 296 LEU B C 1
ATOM 5115 O O . LEU B 1 296 ? 18.344 7.547 -10.016 1 98.62 296 LEU B O 1
ATOM 5119 N N . VAL B 1 297 ? 16.797 9.133 -9.547 1 98.75 297 VAL B N 1
ATOM 5120 C CA . VAL B 1 297 ? 15.75 8.523 -10.367 1 98.75 297 VAL B CA 1
ATOM 5121 C C . VAL B 1 297 ? 16.141 8.617 -11.836 1 98.75 297 VAL B C 1
ATOM 5123 O O . VAL B 1 297 ? 15.93 7.668 -12.602 1 98.75 297 VAL B O 1
ATOM 5126 N N . LYS B 1 298 ? 16.672 9.711 -12.203 1 98.12 298 LYS B N 1
ATOM 5127 C CA . LYS B 1 298 ? 17.062 9.914 -13.594 1 98.12 298 LYS B CA 1
ATOM 5128 C C . LYS B 1 298 ? 18.109 8.898 -14.031 1 98.12 298 LYS B C 1
ATOM 5130 O O . LYS B 1 298 ? 18.109 8.461 -15.18 1 98.12 298 LYS B O 1
ATOM 5135 N N . PHE B 1 299 ? 19 8.555 -13.203 1 98.12 299 PHE B N 1
ATOM 5136 C CA . PHE B 1 299 ? 20.031 7.57 -13.508 1 98.12 299 PHE B CA 1
ATOM 5137 C C . PHE B 1 299 ? 19.406 6.266 -13.984 1 98.12 299 PHE B C 1
ATOM 5139 O O . PHE B 1 299 ? 19.781 5.734 -15.031 1 98.12 299 PHE B O 1
ATOM 5146 N N . TYR B 1 300 ? 18.484 5.742 -13.242 1 97.88 300 TYR B N 1
ATOM 5147 C CA . TYR B 1 300 ? 17.875 4.457 -13.562 1 97.88 300 TYR B CA 1
ATOM 5148 C C . TYR B 1 300 ? 16.953 4.578 -14.781 1 97.88 300 TYR B C 1
ATOM 5150 O O . TYR B 1 300 ? 16.859 3.643 -15.578 1 97.88 300 TYR B O 1
ATOM 5158 N N . PHE B 1 301 ? 16.25 5.73 -14.852 1 97.44 301 PHE B N 1
ATOM 5159 C CA . PHE B 1 301 ? 15.414 5.969 -16.016 1 97.44 301 PHE B CA 1
ATOM 5160 C C . PHE B 1 301 ? 16.25 5.969 -17.297 1 97.44 301 PHE B C 1
ATOM 5162 O O . PHE B 1 301 ? 15.852 5.379 -18.297 1 97.44 301 PHE B O 1
ATOM 5169 N N . ASP B 1 302 ? 17.391 6.609 -17.234 1 96.56 302 ASP B N 1
ATOM 5170 C CA . ASP B 1 302 ? 18.281 6.672 -18.391 1 96.56 302 ASP B CA 1
ATOM 5171 C C . ASP B 1 302 ? 18.828 5.289 -18.734 1 96.56 302 ASP B C 1
ATOM 5173 O O . ASP B 1 302 ? 19.047 4.973 -19.906 1 96.56 302 ASP B O 1
ATOM 5177 N N . LYS B 1 303 ? 19.094 4.52 -17.766 1 94.5 303 LYS B N 1
ATOM 5178 C CA . LYS B 1 303 ? 19.594 3.164 -17.984 1 94.5 303 LYS B CA 1
ATOM 5179 C C . LYS B 1 303 ? 18.578 2.33 -18.766 1 94.5 303 LYS B C 1
ATOM 5181 O O . LYS B 1 303 ? 18.953 1.49 -19.578 1 94.5 303 LYS B O 1
ATOM 5186 N N . ILE B 1 304 ? 17.297 2.51 -18.469 1 93.19 304 ILE B N 1
ATOM 5187 C CA . ILE B 1 304 ? 16.234 1.794 -19.172 1 93.19 304 ILE B CA 1
ATOM 5188 C C . ILE B 1 304 ? 16.203 2.234 -20.641 1 93.19 304 ILE B C 1
ATOM 5190 O O . ILE B 1 304 ? 16.047 1.407 -21.531 1 93.19 304 ILE B O 1
ATOM 5194 N N . CYS B 1 305 ? 16.328 3.52 -20.844 1 89.12 305 CYS B N 1
ATOM 5195 C CA . CYS B 1 305 ? 16.281 4.07 -22.203 1 89.12 305 CYS B CA 1
ATOM 5196 C C . CYS B 1 305 ? 17.469 3.6 -23.031 1 89.12 305 CYS B C 1
ATOM 5198 O O . CYS B 1 305 ? 17.344 3.355 -24.219 1 89.12 305 CYS B O 1
ATOM 5200 N N . ASP B 1 306 ? 18.562 3.441 -22.406 1 86.25 306 ASP B N 1
ATOM 5201 C CA . ASP B 1 306 ? 19.781 2.977 -23.078 1 86.25 306 ASP B CA 1
ATOM 5202 C C . ASP B 1 306 ? 19.656 1.505 -23.469 1 86.25 306 ASP B C 1
ATOM 5204 O O . ASP B 1 306 ? 20.141 1.096 -24.531 1 86.25 306 ASP B O 1
ATOM 5208 N N . ASN B 1 307 ? 19.016 0.763 -22.609 1 78.88 307 ASN B N 1
ATOM 5209 C CA . ASN B 1 307 ? 18.844 -0.661 -22.875 1 78.88 307 ASN B CA 1
ATOM 5210 C C . ASN B 1 307 ? 17.891 -0.902 -24.047 1 78.88 307 ASN B C 1
ATOM 5212 O O . ASN B 1 307 ? 17.984 -1.929 -24.719 1 78.88 307 ASN B O 1
ATOM 5216 N N . LYS B 1 308 ? 16.984 -0.027 -24.312 1 73.31 308 LYS B N 1
ATOM 5217 C CA . LYS B 1 308 ? 16.047 -0.146 -25.422 1 73.31 308 LYS B CA 1
ATOM 5218 C C . LYS B 1 308 ? 16.734 0.182 -26.75 1 73.31 308 LYS B C 1
ATOM 5220 O O . LYS B 1 308 ? 16.344 -0.329 -27.797 1 73.31 308 LYS B O 1
ATOM 5225 N N . ASN B 1 309 ? 17.766 1.025 -26.703 1 68.5 309 ASN B N 1
ATOM 5226 C CA . ASN B 1 309 ? 18.469 1.438 -27.906 1 68.5 309 ASN B CA 1
ATOM 5227 C C . ASN B 1 309 ? 19.562 0.437 -28.281 1 68.5 309 ASN B C 1
ATOM 5229 O O . ASN B 1 309 ? 20.172 0.549 -29.344 1 68.5 309 ASN B O 1
ATOM 5233 N N . HIS B 1 310 ? 19.875 -0.512 -27.375 1 60.53 310 HIS B N 1
ATOM 5234 C CA . HIS B 1 310 ? 20.828 -1.544 -27.766 1 60.53 310 HIS B CA 1
ATOM 5235 C C . HIS B 1 310 ? 20.141 -2.898 -27.922 1 60.53 310 HIS B C 1
ATOM 5237 O O . HIS B 1 310 ? 19.281 -3.258 -27.109 1 60.53 310 HIS B O 1
#

Organism: NCBI:txid82374

Foldseek 3Di:
DPPDDDDLVRLLVVCVLQVADCPPPHSVRLSVCCVPPHHSVQLVLQLQLFDWDQDPPSGIHTDLHYPVSSVLLVVLQVLLLVLLLVLLVLLLVLLLVVLVVVQVPDPVHPQFVLVVVLCVVVVCVLVVLVVPFDPVLVVLCVVQPPNDGSNSVSVRDDSVSNLVSSCSVCVVPVDDDDDSVLNVLSSVSNVCSVVVHRLNSDQALVLADPPQVVLLVQCVVLVDDNVLSNSRSRGSSSVSLSSSLVSSLPRRPDLVVLQVSLVSVLCSLVPVCPPVLVSCVVRPRPNSNSVVSNVSSVSSNVVSVVVVVD/DPPDDDDLVRLVVVCVLQVADCPVPHSVRLSVCCVPPHHNVQLVLQLLLFDWDQDPPSGIHTDLHYPVVSVLLVVLQVLLLVLLLVLLVLLLVLLLVVLVVVQVPDPVHPQFPLVVVLCVVVVCVLVVLVVPFDPVLVVLCVVQPPNDGSNSVSVRDDSVSNLVSSCSVCVVVVDDDDDSVLNVLSSVSNVCSVVVHRLNSDQALVLADPPQVVLLVQCVVLVDDNVLSNSRSRGSSSVSLSSSLVSSLPRRPDLVVLQVSLVSVLCSLVPVCPPVLVSCVVRPRPNSNSVVSNVSSVSSNVVSVVVVVD

Secondary structure (DSSP, 8-state):
-------HHHHHHHHHHTTEE-SSS-HHHHHHHHHHT--HHHHHHHHTTS-EEEETTTEEEESSEEHHHHHHHHHHHHHHHHHHHHHHHHHHHHHHHHHHHHHHH-TT--SSHHHHHHHHHSTTHHHHHHHT--HHHHHHHHHHTT---HHHHTTTS-HHHHHHHHHHHHHHH------HHHHHHHHHHHHHHHTT--TTS---TTS--S--HHHHHHHHHTT--HHHHHHHTTSHHHHHHHHHHHHHHHH---HHHHHHHHHHHHIIIIIGGGGGGGGGTT-TTHHHHHHHHHHHHHHHHHHHHHHHH-/-------HHHHHHHHHHTTEE-SSS-HHHHHHHHHHT--HHHHHHHHTTS-EEEETTTEEEESSEEHHHHHHHHHHHHHHHHHHHHHHHHHHHHHHHHHHHHHHH-TT--SSHHHHHHHHHSTTHHHHHHHT--HHHHHHHHHHTT---HHHHTTTS-HHHHHHHHHHHHHHH------HHHHHHHHHHHHHHHTT--TTS---TTS--S--HHHHHHHHHTT--HHHHHHHTTSHHHHHHHHHHHHHHHH---HHHHHHHHHHHHIIIIIGGGGGGGGGTT-TTHHHHHHHHHHHHHHHHHHHHHHHH-

Radius of gyration: 25.32 Å; Cα contacts (8 Å, |Δi|>4): 735; chains: 2; bounding box: 62×78×58 Å

pLDDT: mean 92.79, std 8.48, range [36.53, 98.81]

InterPro domains:
  IPR011664 Abortive infection system protein AbiD/AbiF-like [PF07751] (36-199)